Protein AF-A0A660VK11-F1 (afdb_monomer)

Structure (mmCIF, N/CA/C/O backbone):
data_AF-A0A660VK11-F1
#
_entry.id   AF-A0A660VK11-F1
#
loop_
_atom_site.group_PDB
_atom_site.id
_atom_site.type_symbol
_atom_site.label_atom_id
_atom_site.label_alt_id
_atom_site.label_comp_id
_atom_site.label_asym_id
_atom_site.label_entity_id
_atom_site.label_seq_id
_atom_site.pdbx_PDB_ins_code
_atom_site.Cartn_x
_atom_site.Cartn_y
_atom_site.Cartn_z
_atom_site.occupancy
_atom_site.B_iso_or_equiv
_atom_site.auth_seq_id
_atom_site.auth_comp_id
_atom_site.auth_asym_id
_atom_site.auth_atom_id
_atom_site.pdbx_PDB_model_num
ATOM 1 N N . MET A 1 1 ? 49.337 -2.833 -34.133 1.00 41.72 1 MET A N 1
ATOM 2 C CA . MET A 1 1 ? 47.908 -3.194 -33.975 1.00 41.72 1 MET A CA 1
ATOM 3 C C . MET A 1 1 ? 47.706 -4.136 -32.780 1.00 41.72 1 MET A C 1
ATOM 5 O O . MET A 1 1 ? 47.706 -5.333 -32.991 1.00 41.72 1 MET A O 1
ATOM 9 N N . ARG A 1 2 ? 47.568 -3.660 -31.530 1.00 41.12 2 ARG A N 1
ATOM 10 C CA . ARG A 1 2 ? 47.165 -4.507 -30.373 1.00 41.12 2 ARG A CA 1
ATOM 11 C C . ARG A 1 2 ? 46.654 -3.648 -29.203 1.00 41.12 2 ARG A C 1
ATOM 13 O O . ARG A 1 2 ? 47.417 -3.413 -28.279 1.00 41.12 2 ARG A O 1
ATOM 20 N N . LYS A 1 3 ? 45.409 -3.143 -29.237 1.00 40.56 3 LYS A N 1
ATOM 21 C CA . LYS A 1 3 ? 44.759 -2.523 -28.049 1.00 40.56 3 LYS A CA 1
ATOM 22 C C . LYS A 1 3 ? 43.229 -2.708 -27.931 1.00 40.56 3 LYS A C 1
ATOM 24 O O . LYS A 1 3 ? 42.655 -2.200 -26.980 1.00 40.56 3 LYS A O 1
ATOM 29 N N . PHE A 1 4 ? 42.563 -3.459 -28.818 1.00 38.84 4 PHE A N 1
ATOM 30 C CA . PHE A 1 4 ? 41.088 -3.589 -28.799 1.00 38.84 4 PHE A CA 1
ATOM 31 C C . PHE A 1 4 ? 40.534 -4.925 -28.262 1.00 38.84 4 PHE A C 1
ATOM 33 O O . PHE A 1 4 ? 39.329 -5.047 -28.079 1.00 38.84 4 PHE A O 1
ATOM 40 N N . VAL A 1 5 ? 41.378 -5.919 -27.959 1.00 42.56 5 VAL A N 1
ATOM 41 C CA . VAL A 1 5 ? 40.912 -7.282 -27.607 1.00 42.56 5 VAL A CA 1
ATOM 42 C C . VAL A 1 5 ? 40.599 -7.452 -26.109 1.00 42.56 5 VAL A C 1
ATOM 44 O O . VAL A 1 5 ? 39.769 -8.274 -25.738 1.00 42.56 5 VAL A O 1
ATOM 47 N N . THR A 1 6 ? 41.188 -6.644 -25.225 1.00 41.81 6 THR A N 1
ATOM 48 C CA . THR A 1 6 ? 41.049 -6.812 -23.765 1.00 41.81 6 THR A CA 1
ATOM 49 C C . THR A 1 6 ? 39.741 -6.268 -23.184 1.00 41.81 6 THR A C 1
ATOM 51 O O . THR A 1 6 ? 39.271 -6.787 -22.177 1.00 41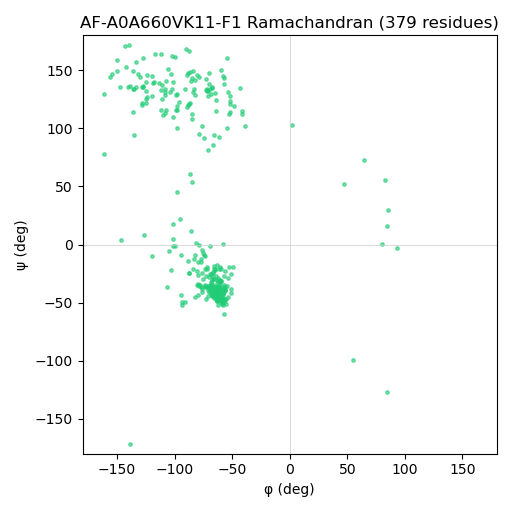.81 6 THR A O 1
ATOM 54 N N . VAL A 1 7 ? 39.107 -5.274 -23.815 1.00 41.56 7 VAL A N 1
ATOM 55 C CA . VAL A 1 7 ? 37.862 -4.667 -23.299 1.00 41.56 7 VAL A CA 1
ATOM 56 C C . VAL A 1 7 ? 36.643 -5.556 -23.570 1.00 41.56 7 VAL A C 1
ATOM 58 O O . VAL A 1 7 ? 35.778 -5.690 -22.710 1.00 41.56 7 VAL A O 1
ATOM 61 N N . VAL A 1 8 ? 36.597 -6.233 -24.721 1.00 45.84 8 VAL A N 1
ATOM 62 C CA . VAL A 1 8 ? 35.477 -7.121 -25.088 1.00 45.84 8 VAL A CA 1
ATOM 63 C C . VAL A 1 8 ? 35.443 -8.371 -24.200 1.00 45.84 8 VAL A C 1
ATOM 65 O O . VAL A 1 8 ? 34.376 -8.767 -23.736 1.00 45.84 8 VAL A O 1
ATOM 68 N N . ALA A 1 9 ? 36.608 -8.948 -23.886 1.00 40.75 9 ALA A N 1
ATOM 69 C CA . ALA A 1 9 ? 36.708 -10.111 -23.004 1.00 40.75 9 ALA A CA 1
ATOM 70 C C . ALA A 1 9 ? 36.285 -9.800 -21.555 1.00 40.75 9 ALA A C 1
ATOM 72 O O . ALA A 1 9 ? 35.633 -10.621 -20.914 1.00 40.75 9 ALA A O 1
ATOM 73 N N . PHE A 1 10 ? 36.602 -8.601 -21.049 1.00 42.56 10 PHE A N 1
ATOM 74 C CA . PHE A 1 10 ? 36.234 -8.192 -19.689 1.00 42.56 10 PHE A CA 1
ATOM 75 C C . PHE A 1 10 ? 34.723 -7.947 -19.542 1.00 42.56 10 PHE A C 1
ATOM 77 O O . PHE A 1 10 ? 34.134 -8.303 -18.524 1.00 42.56 10 PHE A O 1
ATOM 84 N N . VAL A 1 11 ? 34.079 -7.393 -20.576 1.00 41.12 11 VAL A N 1
ATOM 85 C CA . VAL A 1 11 ? 32.621 -7.183 -20.604 1.00 41.12 11 VAL A CA 1
ATOM 86 C C . VAL A 1 11 ? 31.868 -8.513 -20.727 1.00 41.12 11 VAL A C 1
ATOM 88 O O . VAL A 1 11 ? 30.886 -8.718 -20.017 1.00 41.12 11 VAL A O 1
ATOM 91 N N . ALA A 1 12 ? 32.350 -9.445 -21.557 1.00 42.69 12 ALA A N 1
ATOM 92 C CA . ALA A 1 12 ? 31.751 -10.775 -21.688 1.00 42.69 12 ALA A CA 1
ATOM 93 C C . ALA A 1 12 ? 31.839 -11.585 -20.380 1.00 42.69 12 ALA A C 1
ATOM 95 O O . ALA A 1 12 ? 30.835 -12.135 -19.932 1.00 42.69 12 ALA A O 1
ATOM 96 N N . ALA A 1 13 ? 33.003 -11.589 -19.719 1.00 42.50 13 ALA A N 1
ATOM 97 C CA . ALA A 1 13 ? 33.186 -12.269 -18.435 1.00 42.50 13 ALA A CA 1
ATOM 98 C C . ALA A 1 13 ? 32.298 -11.678 -17.321 1.00 42.50 13 ALA A C 1
ATOM 100 O O . ALA A 1 13 ? 31.753 -12.416 -16.497 1.00 42.50 13 ALA A O 1
ATOM 101 N N . ALA A 1 14 ? 32.110 -10.353 -17.315 1.00 39.47 14 ALA A N 1
ATOM 102 C CA . ALA A 1 14 ? 31.259 -9.669 -16.345 1.00 39.47 14 ALA A CA 1
ATOM 103 C C . ALA A 1 14 ? 29.768 -10.011 -16.513 1.00 39.47 14 ALA A C 1
ATOM 105 O O . ALA A 1 14 ? 29.095 -10.226 -15.504 1.00 39.47 14 ALA A O 1
ATOM 106 N N . LEU A 1 15 ? 29.261 -10.116 -17.751 1.00 52.62 15 LEU A N 1
ATOM 107 C CA . LEU A 1 15 ? 27.882 -10.561 -18.005 1.00 52.62 15 LEU A CA 1
ATOM 108 C C . LEU A 1 15 ? 27.670 -12.005 -17.532 1.00 52.62 15 LEU A C 1
ATOM 110 O O . LEU A 1 15 ? 26.760 -12.264 -16.750 1.00 52.62 15 LEU A O 1
ATOM 114 N N . THR A 1 16 ? 28.569 -12.926 -17.896 1.00 60.72 16 THR A N 1
ATOM 115 C CA . THR A 1 16 ? 28.453 -14.337 -17.484 1.00 60.72 16 THR A CA 1
ATOM 116 C C . THR A 1 16 ? 28.534 -14.522 -15.967 1.00 60.72 16 THR A C 1
ATOM 118 O O . THR A 1 16 ? 27.867 -15.386 -15.402 1.00 60.72 16 THR A O 1
ATOM 121 N N . ALA A 1 17 ? 29.317 -13.684 -15.278 1.00 60.19 17 ALA A N 1
ATOM 122 C CA . ALA A 1 17 ? 29.407 -13.704 -13.821 1.00 60.19 17 ALA A CA 1
ATOM 123 C C . ALA A 1 17 ? 28.128 -13.174 -13.152 1.00 60.19 17 ALA A C 1
ATOM 125 O O . ALA A 1 17 ? 27.733 -13.681 -12.100 1.00 60.19 17 ALA A O 1
ATOM 126 N N . GLN A 1 18 ? 27.473 -12.173 -13.752 1.00 64.62 18 GLN A N 1
ATOM 127 C CA . GLN A 1 18 ? 26.184 -11.668 -13.279 1.00 64.62 18 GLN A CA 1
ATOM 128 C C . GLN A 1 18 ? 25.077 -12.707 -13.452 1.00 64.62 18 GLN A C 1
ATOM 130 O O . GLN A 1 18 ? 24.307 -12.913 -12.516 1.00 64.62 18 GLN A O 1
ATOM 135 N N . ASP A 1 19 ? 25.028 -13.396 -14.588 1.00 67.06 19 ASP A N 1
ATOM 136 C CA . ASP A 1 19 ? 24.011 -14.418 -14.852 1.00 67.06 19 ASP A CA 1
ATOM 137 C C . ASP A 1 19 ? 24.167 -15.627 -13.916 1.00 67.06 19 ASP A C 1
ATOM 139 O O . ASP A 1 19 ? 23.195 -16.049 -13.290 1.00 67.06 19 ASP A O 1
ATOM 143 N N . LEU A 1 20 ? 25.402 -16.079 -13.665 1.00 73.75 20 LEU A N 1
ATOM 144 C CA . LEU A 1 20 ? 25.688 -17.118 -12.666 1.00 73.75 20 LEU A CA 1
ATOM 145 C C . LEU A 1 20 ? 25.296 -16.682 -11.239 1.00 73.75 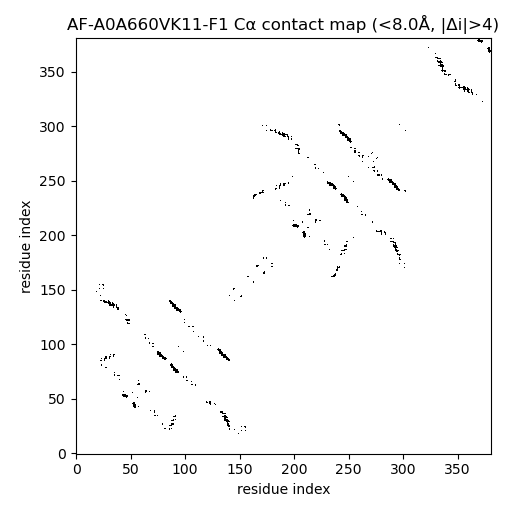20 LEU A C 1
ATOM 147 O O . LEU A 1 20 ? 24.843 -17.484 -10.418 1.00 73.75 20 LEU A O 1
ATOM 151 N N . ALA A 1 21 ? 25.480 -15.401 -10.905 1.00 75.88 21 ALA A N 1
ATOM 152 C CA . ALA A 1 21 ? 25.076 -14.862 -9.608 1.00 75.88 21 ALA A CA 1
ATOM 153 C C . ALA A 1 21 ? 23.545 -14.806 -9.460 1.00 75.88 21 ALA A C 1
ATOM 155 O O . ALA A 1 21 ? 23.022 -15.117 -8.385 1.00 75.88 21 ALA A O 1
ATOM 156 N N . LYS A 1 22 ? 22.824 -14.451 -10.532 1.00 77.44 22 LYS A N 1
ATOM 157 C CA . LYS A 1 22 ? 21.354 -14.476 -10.590 1.00 77.44 22 LYS A CA 1
ATOM 158 C C . LYS A 1 22 ? 20.816 -15.896 -10.442 1.00 77.44 22 LYS A C 1
ATOM 160 O O . LYS A 1 22 ? 19.899 -16.122 -9.653 1.00 77.44 22 LYS A O 1
ATOM 165 N N . GLU A 1 23 ? 21.424 -16.849 -11.138 1.00 80.88 23 GLU A N 1
ATOM 166 C CA . GLU A 1 23 ? 21.068 -18.264 -11.083 1.00 80.88 23 GLU A CA 1
ATOM 167 C C . GLU A 1 23 ? 21.201 -18.821 -9.658 1.00 80.88 23 GLU A C 1
ATOM 169 O O . GLU A 1 23 ? 20.238 -19.338 -9.090 1.00 80.88 23 GLU A O 1
ATOM 174 N N . LYS A 1 24 ? 22.352 -18.602 -9.009 1.00 83.88 24 LYS A N 1
ATOM 175 C CA . LYS A 1 24 ? 22.567 -19.006 -7.608 1.00 83.88 24 LYS A CA 1
ATOM 176 C C . LYS A 1 24 ? 21.524 -18.411 -6.664 1.00 83.88 24 LYS A C 1
ATOM 178 O O . LYS A 1 24 ? 21.047 -19.081 -5.749 1.00 83.88 24 LYS A O 1
ATOM 183 N N . LEU A 1 25 ? 21.142 -17.157 -6.887 1.00 84.31 25 LEU A N 1
ATOM 184 C CA . LEU A 1 25 ? 20.139 -16.475 -6.078 1.00 84.31 25 LEU A CA 1
ATOM 185 C C . LEU A 1 25 ? 18.748 -17.110 -6.255 1.00 84.31 25 LEU A C 1
ATOM 187 O O . LEU A 1 25 ? 18.054 -17.353 -5.264 1.00 84.31 25 LEU A O 1
ATOM 191 N N . LEU A 1 26 ? 18.349 -17.423 -7.489 1.00 85.38 26 LEU A N 1
ATOM 192 C CA . LEU A 1 26 ? 17.089 -18.114 -7.777 1.00 85.38 26 LEU A CA 1
ATOM 193 C C . LEU A 1 26 ? 17.067 -19.535 -7.195 1.00 85.38 26 LEU A C 1
ATOM 195 O O . LEU A 1 26 ? 16.082 -19.904 -6.553 1.00 85.38 26 LEU A O 1
ATOM 199 N N . ALA A 1 27 ? 18.161 -20.291 -7.333 1.00 86.38 27 ALA A N 1
ATOM 200 C CA . ALA A 1 27 ? 18.294 -21.632 -6.763 1.00 86.38 27 ALA A CA 1
ATOM 201 C C . ALA A 1 27 ? 18.157 -21.606 -5.235 1.00 86.38 27 ALA A C 1
ATOM 203 O O . ALA A 1 27 ? 17.393 -22.382 -4.659 1.00 86.38 27 ALA A O 1
ATOM 204 N N . ARG A 1 28 ? 18.818 -20.646 -4.573 1.00 88.50 28 ARG A N 1
ATOM 205 C CA . ARG A 1 28 ? 18.682 -20.426 -3.127 1.00 88.50 28 ARG A CA 1
ATOM 206 C C . ARG A 1 28 ? 17.238 -20.145 -2.722 1.00 88.50 28 ARG A C 1
ATOM 208 O O . ARG A 1 28 ? 16.775 -20.676 -1.721 1.00 88.50 28 ARG A O 1
ATOM 215 N N . ARG A 1 29 ? 16.506 -19.330 -3.481 1.00 86.00 29 ARG A N 1
ATOM 216 C CA . ARG A 1 29 ? 15.100 -19.021 -3.165 1.00 86.00 29 ARG A CA 1
ATOM 217 C C . ARG A 1 29 ? 14.181 -20.211 -3.335 1.00 86.00 29 ARG A C 1
ATOM 219 O O . ARG A 1 29 ? 13.280 -20.393 -2.521 1.00 86.00 29 ARG A O 1
ATOM 226 N N . ALA A 1 30 ? 14.401 -21.008 -4.375 1.00 86.62 30 ALA A N 1
ATOM 227 C CA . ALA A 1 30 ? 13.686 -22.262 -4.546 1.00 86.62 30 ALA A CA 1
ATOM 228 C C . ALA A 1 30 ? 13.945 -23.194 -3.349 1.00 86.62 30 ALA A C 1
ATOM 230 O O . ALA A 1 30 ? 12.993 -23.725 -2.780 1.00 86.62 30 ALA A O 1
ATOM 231 N N . ALA A 1 31 ? 15.202 -23.296 -2.904 1.00 89.81 31 ALA A N 1
ATOM 232 C CA . ALA A 1 31 ? 15.588 -24.095 -1.744 1.00 89.81 31 ALA A CA 1
ATOM 233 C C . ALA A 1 31 ? 14.989 -23.566 -0.428 1.00 89.81 31 ALA A C 1
ATOM 235 O O . ALA A 1 31 ? 14.491 -24.349 0.376 1.00 89.81 31 ALA A O 1
ATOM 236 N N . GLU A 1 32 ? 14.950 -22.244 -0.226 1.00 89.50 32 GLU A N 1
ATOM 237 C CA . GLU A 1 32 ? 14.276 -21.611 0.918 1.00 89.50 32 GLU A CA 1
ATOM 238 C C . GLU A 1 32 ? 12.767 -21.913 0.925 1.00 89.50 32 GLU A C 1
ATOM 240 O O . GLU A 1 32 ? 12.211 -22.263 1.965 1.00 89.50 32 GLU A O 1
ATOM 245 N N . LEU A 1 33 ? 12.090 -21.827 -0.227 1.00 89.94 33 LEU A N 1
ATOM 246 C CA . LEU A 1 33 ? 10.664 -22.158 -0.338 1.00 89.94 33 LEU A CA 1
ATOM 247 C C . LEU A 1 33 ? 10.388 -23.636 -0.047 1.00 89.94 33 LEU A C 1
ATOM 249 O O . LEU A 1 33 ? 9.407 -23.948 0.633 1.00 89.94 33 LEU A O 1
ATOM 253 N N . ASP A 1 34 ? 11.248 -24.536 -0.524 1.00 90.62 34 ASP A N 1
ATOM 254 C CA . ASP A 1 34 ? 11.150 -25.960 -0.216 1.00 90.62 34 ASP A CA 1
ATOM 255 C C . ASP A 1 34 ? 11.400 -26.236 1.276 1.00 90.62 34 ASP A C 1
ATOM 257 O O . ASP A 1 34 ? 10.642 -26.981 1.903 1.00 90.62 34 ASP A O 1
ATOM 261 N N . ALA A 1 35 ? 12.379 -25.561 1.889 1.00 90.06 35 ALA A N 1
ATOM 262 C CA . ALA A 1 35 ? 12.624 -25.634 3.329 1.00 90.06 35 ALA A CA 1
ATOM 263 C C . ALA A 1 35 ? 11.397 -25.163 4.127 1.00 90.06 35 ALA A C 1
ATOM 265 O O . ALA A 1 35 ? 10.945 -25.853 5.042 1.00 90.06 35 ALA A O 1
ATOM 266 N N . TYR A 1 36 ? 10.793 -24.030 3.752 1.00 91.38 36 TYR A N 1
ATOM 267 C CA . TYR A 1 36 ? 9.566 -23.535 4.382 1.00 91.38 36 TYR A CA 1
ATOM 268 C C . TYR A 1 36 ? 8.398 -24.510 4.227 1.00 91.38 36 TYR A C 1
ATOM 270 O O . TYR A 1 36 ? 7.634 -24.696 5.174 1.00 91.38 36 TYR A O 1
ATOM 278 N N . ARG A 1 37 ? 8.259 -25.166 3.071 1.00 91.38 37 ARG A N 1
ATOM 279 C CA . ARG A 1 37 ? 7.236 -26.196 2.851 1.00 91.38 37 ARG A CA 1
ATOM 280 C C . ARG A 1 37 ? 7.441 -27.394 3.778 1.00 91.38 37 ARG A C 1
ATOM 282 O O . ARG A 1 37 ? 6.499 -27.778 4.467 1.00 91.38 37 ARG A O 1
ATOM 289 N N . LYS A 1 38 ? 8.666 -27.920 3.865 1.00 92.75 38 LYS A N 1
ATOM 290 C CA . LYS A 1 38 ? 9.021 -29.032 4.764 1.00 92.75 38 LYS A CA 1
ATOM 291 C C . LYS A 1 38 ? 8.813 -28.669 6.239 1.00 92.75 38 LYS A C 1
ATOM 293 O O . LYS A 1 38 ? 8.247 -29.463 6.987 1.00 92.75 38 LYS A O 1
ATOM 298 N N . LEU A 1 39 ? 9.188 -27.453 6.655 1.00 90.50 39 LEU A N 1
ATOM 299 C CA . LEU A 1 39 ? 8.880 -26.940 7.999 1.00 90.50 39 LEU A CA 1
ATOM 300 C C . LEU A 1 39 ? 7.371 -26.894 8.245 1.00 90.50 39 LEU A C 1
ATOM 302 O O . LEU A 1 39 ? 6.905 -27.310 9.303 1.00 90.50 39 LEU A O 1
ATOM 306 N N . ALA A 1 40 ? 6.602 -26.392 7.279 1.00 90.44 40 ALA A N 1
ATOM 307 C CA . ALA A 1 40 ? 5.155 -26.289 7.400 1.00 90.44 40 ALA A CA 1
ATOM 308 C C . ALA A 1 40 ? 4.491 -27.661 7.543 1.00 90.44 40 ALA A C 1
ATOM 310 O O . ALA A 1 40 ? 3.604 -27.815 8.377 1.00 90.44 40 ALA A O 1
ATOM 311 N N . GLU A 1 41 ? 4.911 -28.643 6.745 1.00 91.44 41 GLU A N 1
ATOM 312 C CA . GLU A 1 41 ? 4.427 -30.024 6.811 1.00 91.44 41 GLU A CA 1
ATOM 313 C C . GLU A 1 41 ? 4.745 -30.656 8.168 1.00 91.44 41 GLU A C 1
ATOM 315 O O . GLU A 1 41 ? 3.849 -31.210 8.807 1.00 91.44 41 GLU A O 1
ATOM 320 N N . TYR A 1 42 ? 5.976 -30.480 8.660 1.00 90.00 42 TYR A N 1
ATOM 321 C CA . TYR A 1 42 ? 6.370 -30.970 9.978 1.00 90.00 42 TYR A CA 1
ATOM 322 C C . TYR A 1 42 ? 5.515 -30.351 11.091 1.00 90.00 42 TYR A C 1
ATOM 324 O O . TYR A 1 42 ? 4.965 -31.069 11.923 1.00 90.00 42 TYR A O 1
ATOM 332 N N . ILE A 1 43 ? 5.364 -29.020 11.100 1.00 88.69 43 ILE A N 1
ATOM 333 C CA . ILE A 1 43 ? 4.602 -28.327 12.147 1.00 88.69 43 ILE A CA 1
ATOM 334 C C . ILE A 1 43 ? 3.117 -28.701 12.079 1.00 88.69 43 ILE A C 1
ATOM 336 O O . ILE A 1 43 ? 2.506 -28.923 13.118 1.00 88.69 43 ILE A O 1
ATOM 340 N N . LYS A 1 44 ? 2.537 -28.824 10.879 1.00 89.31 44 LYS A N 1
ATOM 341 C CA . LYS A 1 44 ? 1.148 -29.278 10.696 1.00 89.31 44 LYS A CA 1
ATOM 342 C C . LYS A 1 44 ? 0.913 -30.690 11.235 1.00 89.31 44 LYS A C 1
ATOM 344 O O . LYS A 1 44 ? -0.189 -30.975 11.692 1.00 89.31 44 LYS A O 1
ATOM 349 N N . GLY A 1 45 ? 1.930 -31.551 11.198 1.00 87.44 45 GLY A N 1
ATOM 350 C CA . GLY A 1 45 ? 1.881 -32.902 11.757 1.00 87.44 45 GLY A CA 1
ATOM 351 C C . GLY A 1 45 ? 1.951 -32.966 13.287 1.00 87.44 45 GLY A C 1
ATOM 352 O O . GLY A 1 45 ? 1.734 -34.039 13.850 1.00 87.44 45 GLY A O 1
ATOM 353 N N . LEU A 1 46 ? 2.237 -31.855 13.977 1.00 86.25 46 LEU A N 1
ATOM 354 C CA . LEU A 1 46 ? 2.272 -31.837 15.438 1.00 86.25 46 LEU A CA 1
ATOM 355 C C . LEU A 1 46 ? 0.867 -32.049 16.011 1.00 86.25 46 LEU A C 1
ATOM 357 O O . LEU A 1 46 ? -0.110 -31.437 15.572 1.00 86.25 46 LEU A O 1
ATOM 361 N N . ARG A 1 47 ? 0.774 -32.922 17.016 1.00 81.75 47 ARG A N 1
ATOM 362 C CA . ARG A 1 47 ? -0.474 -33.194 17.732 1.00 81.75 47 ARG A CA 1
ATOM 363 C C . ARG A 1 47 ? -0.697 -32.155 18.825 1.00 81.75 47 ARG A C 1
ATOM 365 O O . ARG A 1 47 ? 0.219 -31.848 19.585 1.00 81.75 47 ARG A O 1
ATOM 372 N N . ILE A 1 48 ? -1.921 -31.638 18.880 1.00 76.44 48 ILE A N 1
ATOM 373 C CA . ILE A 1 48 ? -2.397 -30.712 19.912 1.00 76.44 48 ILE A CA 1
ATOM 374 C C . ILE A 1 48 ? -3.108 -31.493 21.025 1.00 76.44 48 ILE A C 1
ATOM 376 O O . ILE A 1 48 ? -2.883 -31.235 22.203 1.00 76.44 48 ILE A O 1
ATOM 380 N N . SER A 1 49 ? -3.940 -32.466 20.653 1.00 74.44 49 SER A N 1
ATOM 381 C CA . SER A 1 49 ? -4.627 -33.379 21.572 1.00 74.44 49 SER A CA 1
ATOM 382 C C . SER A 1 49 ? -4.627 -34.810 21.015 1.00 74.44 49 SER A C 1
ATOM 384 O O . SER A 1 49 ? -3.968 -35.096 20.011 1.00 74.44 49 SER A O 1
ATOM 386 N N . SER A 1 50 ? -5.362 -35.724 21.655 1.00 74.44 50 SER A N 1
ATOM 387 C CA . SER A 1 50 ? -5.556 -37.096 21.171 1.00 74.44 50 SER A CA 1
ATOM 388 C C . SER A 1 50 ? -6.263 -37.164 19.811 1.00 74.44 50 SER A C 1
ATOM 390 O O . SER A 1 50 ? -6.003 -38.097 19.052 1.00 74.44 50 SER A O 1
ATOM 392 N N . SER A 1 51 ? -7.109 -36.182 19.485 1.00 79.12 51 SER A N 1
ATOM 393 C CA . SER A 1 51 ? -7.910 -36.149 18.254 1.00 79.12 51 SER A CA 1
ATOM 394 C C . SER A 1 51 ? -7.636 -34.948 17.343 1.00 79.12 51 SER A C 1
ATOM 396 O O . SER A 1 51 ? -8.104 -34.955 16.208 1.00 79.12 51 SER A O 1
ATOM 398 N N . THR A 1 52 ? -6.876 -33.940 17.790 1.00 81.38 52 THR A N 1
ATOM 399 C CA . THR A 1 52 ? -6.613 -32.715 17.009 1.00 81.38 52 THR A CA 1
ATOM 400 C C . THR A 1 52 ? -5.132 -32.512 16.701 1.00 81.38 52 THR A C 1
ATOM 402 O O . THR A 1 52 ? -4.252 -32.696 17.552 1.00 81.38 52 THR A O 1
ATOM 405 N N . THR A 1 53 ? -4.846 -32.082 15.473 1.00 86.31 53 THR A N 1
ATOM 406 C CA . THR A 1 53 ? -3.505 -31.701 15.010 1.00 86.31 53 THR A CA 1
ATOM 407 C C . THR A 1 53 ? -3.406 -30.204 14.730 1.00 86.31 53 THR A C 1
ATOM 409 O O . THR A 1 53 ? -4.408 -29.507 14.570 1.00 86.31 53 THR A O 1
ATOM 412 N N . VAL A 1 54 ? -2.178 -29.689 14.627 1.00 86.19 54 VAL A N 1
ATOM 413 C CA . VAL A 1 54 ? -1.942 -28.301 14.200 1.00 86.19 54 VAL A CA 1
ATOM 414 C C . VAL A 1 54 ? -2.505 -28.055 12.802 1.00 86.19 54 VAL A C 1
ATOM 416 O O . VAL A 1 54 ? -2.963 -26.950 12.522 1.00 86.19 54 VAL A O 1
ATOM 419 N N . LYS A 1 55 ? -2.518 -29.067 11.924 1.00 89.56 55 LYS A N 1
ATOM 420 C CA . LYS A 1 55 ? -3.173 -28.973 10.617 1.00 89.56 55 LYS A CA 1
ATOM 421 C C . LYS A 1 55 ? -4.642 -28.582 10.758 1.00 89.56 55 LYS A C 1
ATOM 423 O O . LYS A 1 55 ? -5.036 -27.616 10.115 1.00 89.56 55 LYS A O 1
ATOM 428 N N . ASP A 1 56 ? -5.388 -29.295 11.599 1.00 87.00 56 ASP A N 1
ATOM 429 C CA . ASP A 1 56 ? -6.831 -29.092 11.779 1.00 87.00 56 ASP A CA 1
ATOM 430 C C . ASP A 1 56 ? -7.115 -27.686 12.321 1.00 87.00 56 ASP A C 1
ATOM 432 O O . ASP A 1 56 ? -7.946 -26.959 11.779 1.00 87.00 56 ASP A O 1
ATOM 436 N N . PHE A 1 57 ? -6.317 -27.256 13.302 1.00 83.56 57 PHE A N 1
ATOM 437 C CA . PHE A 1 57 ? -6.389 -25.914 13.878 1.00 83.56 57 PHE A CA 1
ATOM 438 C C . PHE A 1 57 ? -6.098 -24.804 12.853 1.00 83.56 57 PHE A C 1
ATOM 440 O O . PHE A 1 57 ? -6.793 -23.795 12.782 1.00 83.56 57 PHE A O 1
ATOM 447 N N . VAL A 1 58 ? -5.070 -24.978 12.017 1.00 86.06 58 VAL A N 1
ATOM 448 C CA . VAL A 1 58 ? -4.703 -23.984 10.996 1.00 86.06 58 VAL A CA 1
ATOM 449 C C . VAL A 1 58 ? -5.733 -23.919 9.864 1.00 86.06 58 VAL A C 1
ATOM 451 O O . VAL A 1 58 ? -5.870 -22.873 9.232 1.00 86.06 58 VAL A O 1
ATOM 454 N N . THR A 1 59 ? -6.444 -25.013 9.582 1.00 87.19 59 THR A N 1
ATOM 455 C CA . THR A 1 59 ? -7.508 -25.046 8.565 1.00 87.19 59 THR A CA 1
ATOM 456 C C . THR A 1 59 ? -8.834 -24.462 9.032 1.00 87.19 59 THR A C 1
ATOM 458 O O . THR A 1 59 ? -9.675 -24.172 8.189 1.00 87.19 59 THR A O 1
ATOM 461 N N . GLU A 1 60 ? -9.022 -24.273 10.336 1.00 84.62 60 GLU A N 1
ATOM 462 C CA . GLU A 1 60 ? -10.271 -23.758 10.900 1.00 84.62 60 GLU A CA 1
ATOM 463 C C . GLU A 1 60 ? -10.535 -22.293 10.513 1.00 84.62 60 GLU A C 1
ATOM 465 O O . GLU A 1 60 ? -11.683 -21.888 10.356 1.00 84.62 60 GLU A O 1
ATOM 470 N N . SER A 1 61 ? -9.477 -21.498 10.316 1.00 82.38 61 SER A N 1
ATOM 471 C CA . SER A 1 61 ? -9.598 -20.074 9.997 1.00 82.38 61 SER A CA 1
ATOM 472 C C . SER A 1 61 ? -8.484 -19.572 9.081 1.00 82.38 61 SER A C 1
ATOM 474 O O . SER A 1 61 ? -7.292 -19.824 9.290 1.00 82.38 61 SER A O 1
ATOM 476 N N . ASP A 1 62 ? -8.874 -18.783 8.078 1.00 83.62 62 ASP A N 1
ATOM 477 C CA . ASP A 1 62 ? -7.951 -18.152 7.132 1.00 83.62 62 ASP A CA 1
ATOM 478 C C . ASP A 1 62 ? -6.988 -17.173 7.815 1.00 83.62 62 ASP A C 1
ATOM 480 O O . ASP A 1 62 ? -5.829 -17.052 7.404 1.00 83.62 62 ASP A O 1
ATOM 484 N N . GLU A 1 63 ? -7.421 -16.516 8.895 1.00 82.69 63 GLU A N 1
ATOM 485 C CA . GLU A 1 63 ? -6.563 -15.633 9.690 1.00 82.69 63 GLU A CA 1
ATOM 486 C C . GLU A 1 63 ? -5.438 -16.422 10.372 1.00 82.69 63 GLU A C 1
ATOM 488 O O . GLU A 1 63 ? -4.278 -15.991 10.380 1.00 82.69 63 GLU A O 1
ATOM 493 N N . ILE A 1 64 ? -5.764 -17.614 10.883 1.00 83.44 64 ILE A N 1
ATOM 494 C CA . ILE A 1 64 ? -4.806 -18.522 11.520 1.00 83.44 64 ILE A CA 1
ATOM 495 C C . ILE A 1 64 ? -3.823 -19.053 10.476 1.00 83.44 64 ILE A C 1
ATOM 497 O O . ILE A 1 64 ? -2.610 -19.028 10.694 1.00 83.44 64 ILE A O 1
ATOM 501 N N . ASN A 1 65 ? -4.315 -19.452 9.304 1.00 86.81 65 ASN A N 1
ATOM 502 C CA . ASN A 1 65 ? -3.489 -19.884 8.177 1.00 86.81 65 ASN A CA 1
ATOM 503 C C . ASN A 1 65 ? -2.539 -18.782 7.688 1.00 86.81 65 ASN A C 1
ATOM 505 O O . ASN A 1 65 ? -1.359 -19.040 7.430 1.00 86.81 65 ASN A O 1
ATOM 509 N N . ALA A 1 66 ? -3.009 -17.537 7.611 1.00 86.31 66 ALA A N 1
ATOM 510 C CA . ALA A 1 66 ? -2.177 -16.398 7.243 1.00 86.31 66 ALA A CA 1
ATOM 511 C C . ALA A 1 66 ? -1.071 -16.132 8.281 1.00 86.31 66 ALA A C 1
ATOM 513 O O . ALA A 1 66 ? 0.098 -15.954 7.912 1.00 86.31 66 ALA A O 1
ATOM 514 N N . ALA A 1 67 ? -1.405 -16.158 9.575 1.00 84.75 67 ALA A N 1
ATOM 515 C CA . ALA A 1 67 ? -0.436 -16.001 10.659 1.00 84.75 67 ALA A CA 1
ATOM 516 C C . ALA A 1 67 ? 0.594 -17.144 10.674 1.00 84.75 67 ALA A C 1
ATOM 518 O O . ALA A 1 67 ? 1.799 -16.894 10.737 1.00 84.75 67 ALA A O 1
ATOM 519 N N . PHE A 1 68 ? 0.137 -18.386 10.506 1.00 88.75 68 PHE A N 1
ATOM 520 C CA . PHE A 1 68 ? 0.973 -19.581 10.418 1.00 88.75 68 PHE A CA 1
ATOM 521 C C . PHE A 1 68 ? 1.980 -19.504 9.261 1.00 88.75 68 PHE A C 1
ATOM 523 O O . PHE A 1 68 ? 3.182 -19.700 9.454 1.00 88.75 68 PHE A O 1
ATOM 530 N N . ARG A 1 69 ? 1.521 -19.136 8.057 1.00 87.62 69 ARG A N 1
ATOM 531 C CA . ARG A 1 69 ? 2.397 -18.923 6.891 1.00 87.62 69 ARG A CA 1
ATOM 532 C C . ARG A 1 69 ? 3.432 -17.830 7.148 1.00 87.62 69 ARG A C 1
ATOM 534 O O . ARG A 1 69 ? 4.575 -17.956 6.714 1.00 87.62 69 ARG A O 1
ATOM 541 N N . THR A 1 70 ? 3.042 -16.764 7.843 1.00 86.81 70 THR A N 1
ATOM 542 C CA . THR A 1 70 ? 3.940 -15.652 8.187 1.00 86.81 70 THR A CA 1
ATOM 543 C C . THR A 1 70 ? 5.022 -16.101 9.166 1.00 86.81 70 THR A C 1
ATOM 545 O O . THR A 1 70 ? 6.196 -15.815 8.949 1.00 86.81 70 THR A O 1
ATOM 548 N N . MET A 1 71 ? 4.659 -16.876 10.190 1.00 87.19 71 MET A N 1
ATOM 549 C CA . MET A 1 71 ? 5.608 -17.458 11.141 1.00 87.19 71 MET A CA 1
ATOM 550 C C . MET A 1 71 ? 6.675 -18.307 10.434 1.00 87.19 71 MET A C 1
ATOM 552 O O . MET A 1 71 ? 7.864 -18.121 10.691 1.00 87.19 71 MET A O 1
ATOM 556 N N . ILE A 1 72 ? 6.268 -19.202 9.526 1.00 88.81 72 ILE A N 1
ATOM 557 C CA . ILE A 1 72 ? 7.194 -20.097 8.808 1.00 88.81 72 ILE A CA 1
ATOM 558 C C . ILE A 1 72 ? 8.172 -19.311 7.933 1.00 88.81 72 ILE A C 1
ATOM 560 O O . ILE A 1 72 ? 9.360 -19.619 7.924 1.00 88.81 72 ILE A O 1
ATOM 564 N N . LYS A 1 73 ? 7.703 -18.261 7.245 1.00 82.88 73 LYS A N 1
ATOM 565 C CA . LYS A 1 73 ? 8.559 -17.388 6.419 1.00 82.88 73 LYS A CA 1
ATOM 566 C C . LYS A 1 73 ? 9.654 -16.676 7.214 1.00 82.88 73 LYS A C 1
ATOM 568 O O . LYS A 1 73 ? 10.616 -16.201 6.624 1.00 82.88 73 LYS A O 1
ATOM 573 N N . HIS A 1 74 ? 9.506 -16.573 8.532 1.00 80.50 74 HIS A N 1
ATOM 574 C CA . HIS A 1 74 ? 10.500 -15.984 9.423 1.00 80.50 74 HIS A CA 1
ATOM 575 C C . HIS A 1 74 ? 11.330 -17.038 10.176 1.00 80.50 74 HIS A C 1
ATOM 577 O O . HIS A 1 74 ? 11.945 -16.703 11.199 1.00 80.50 74 HIS A O 1
ATOM 583 N N . ALA A 1 75 ? 11.342 -18.298 9.721 1.00 84.38 75 ALA A N 1
ATOM 584 C CA . ALA A 1 75 ? 12.267 -19.318 10.214 1.00 84.38 75 ALA A CA 1
ATOM 585 C C . ALA A 1 75 ? 13.726 -18.890 9.979 1.00 84.38 75 ALA A C 1
ATOM 587 O O . ALA A 1 75 ? 14.020 -18.112 9.070 1.00 84.38 75 ALA A O 1
ATOM 588 N N . ARG A 1 76 ? 14.641 -19.341 10.842 1.00 86.00 76 ARG A N 1
ATOM 589 C CA . ARG A 1 76 ? 16.054 -18.969 10.723 1.00 86.00 76 ARG A CA 1
ATOM 590 C C . ARG A 1 76 ? 16.711 -19.871 9.688 1.00 86.00 76 ARG A C 1
ATOM 592 O O . ARG A 1 76 ? 16.588 -21.086 9.779 1.00 86.00 76 ARG A O 1
ATOM 599 N N . VAL A 1 77 ? 17.400 -19.271 8.725 1.00 87.44 77 VAL A N 1
ATOM 600 C CA . VAL A 1 77 ? 18.270 -19.994 7.793 1.00 87.44 77 VAL A CA 1
ATOM 601 C C . VAL A 1 77 ? 19.645 -20.112 8.441 1.00 87.44 77 VAL A C 1
ATOM 603 O O . VAL A 1 77 ? 20.227 -19.092 8.811 1.00 87.44 77 VAL A O 1
ATOM 606 N N . THR A 1 78 ? 20.126 -21.339 8.618 1.00 87.69 78 THR A N 1
ATOM 607 C CA . THR A 1 78 ? 21.386 -21.640 9.308 1.00 87.69 78 THR A CA 1
ATOM 608 C C . THR A 1 78 ? 22.545 -21.741 8.326 1.00 87.69 78 THR A C 1
ATOM 610 O O . THR A 1 78 ? 23.570 -21.102 8.545 1.00 87.69 78 THR A O 1
ATOM 613 N N . ASP A 1 79 ? 22.380 -22.514 7.251 1.00 87.06 79 ASP A N 1
ATOM 614 C CA . ASP A 1 79 ? 23.441 -22.779 6.275 1.00 87.06 79 ASP A CA 1
ATOM 615 C C . ASP A 1 79 ? 22.893 -22.837 4.842 1.00 87.06 79 ASP A C 1
ATOM 617 O O . ASP A 1 79 ? 21.718 -23.150 4.624 1.00 87.06 79 ASP A O 1
ATOM 621 N N . VAL A 1 80 ? 23.748 -22.505 3.870 1.00 89.12 80 VAL A N 1
ATOM 622 C CA . VAL A 1 80 ? 23.431 -22.517 2.436 1.00 89.12 80 VAL A CA 1
ATOM 623 C C . VAL A 1 80 ? 24.584 -23.158 1.667 1.00 89.12 80 VAL A C 1
ATOM 625 O O . VAL A 1 80 ? 25.673 -22.589 1.579 1.00 89.12 80 VAL A O 1
ATOM 628 N N . ARG A 1 81 ? 24.326 -24.314 1.053 1.00 89.31 81 ARG A N 1
ATOM 629 C CA . ARG A 1 81 ? 25.304 -25.069 0.261 1.00 89.31 81 ARG A CA 1
ATOM 630 C C . ARG A 1 81 ? 24.962 -24.981 -1.222 1.00 89.31 81 ARG A C 1
ATOM 632 O O . ARG A 1 81 ? 23.838 -25.266 -1.621 1.00 89.31 81 ARG A O 1
ATOM 639 N N . TYR A 1 82 ? 25.944 -24.612 -2.041 1.00 86.88 82 TYR A N 1
ATOM 640 C CA . TYR A 1 82 ? 25.815 -24.587 -3.500 1.00 86.88 82 TYR A CA 1
ATOM 641 C C . TYR A 1 82 ? 26.636 -25.713 -4.115 1.00 86.88 82 TYR A C 1
ATOM 643 O O . TYR A 1 82 ? 27.823 -25.848 -3.810 1.00 86.88 82 TYR A O 1
ATOM 651 N N . PHE A 1 83 ? 26.028 -26.470 -5.021 1.00 86.25 83 PHE A N 1
ATOM 652 C CA . PHE A 1 83 ? 26.707 -27.526 -5.762 1.00 86.25 83 PHE A CA 1
ATOM 653 C C . PHE A 1 83 ? 27.106 -27.049 -7.159 1.00 86.25 83 PHE A C 1
ATOM 655 O O . PHE A 1 83 ? 26.598 -26.050 -7.673 1.00 86.25 83 PHE A O 1
ATOM 662 N N . LYS A 1 84 ? 28.051 -27.766 -7.777 1.00 77.62 84 LYS A N 1
ATOM 663 C CA . LYS A 1 84 ? 28.522 -27.469 -9.141 1.00 77.62 84 LYS A CA 1
ATOM 664 C C . LYS A 1 84 ? 27.435 -27.690 -10.197 1.00 77.62 84 LYS A C 1
ATOM 666 O O . LYS A 1 84 ? 27.503 -27.072 -11.251 1.00 77.62 84 LYS A O 1
ATOM 671 N N . ASP A 1 85 ? 26.422 -28.483 -9.863 1.00 76.31 85 ASP A N 1
ATOM 672 C CA . ASP A 1 85 ? 25.329 -28.878 -10.754 1.00 76.31 85 ASP A CA 1
ATOM 673 C C . ASP A 1 85 ? 24.177 -27.849 -10.782 1.00 76.31 85 ASP A C 1
ATOM 675 O O . ASP A 1 85 ? 23.085 -28.148 -11.252 1.00 76.31 85 ASP A O 1
ATOM 679 N N . GLY A 1 86 ? 24.379 -26.645 -10.225 1.00 75.12 86 GLY A N 1
ATOM 680 C CA . GLY A 1 86 ? 23.369 -25.573 -10.189 1.00 75.12 86 GLY A CA 1
ATOM 681 C C . GLY A 1 86 ? 22.307 -25.724 -9.090 1.00 75.12 86 GLY A C 1
ATOM 682 O O . GLY A 1 86 ? 21.430 -24.870 -8.938 1.00 75.12 86 GLY A O 1
ATOM 683 N N . THR A 1 87 ? 22.388 -26.781 -8.277 1.00 84.88 87 THR A N 1
ATOM 684 C CA . THR A 1 87 ? 21.494 -27.009 -7.137 1.00 84.88 87 THR A CA 1
ATOM 685 C C . THR A 1 87 ? 21.966 -26.269 -5.886 1.00 84.88 87 THR A C 1
ATOM 687 O O . THR A 1 87 ? 23.158 -26.029 -5.662 1.00 84.88 87 THR A O 1
ATOM 690 N N . CYS A 1 88 ? 21.002 -25.886 -5.054 1.00 89.81 88 CYS A N 1
ATOM 691 C CA . CYS A 1 88 ? 21.223 -25.238 -3.772 1.00 89.81 88 CYS A CA 1
ATOM 692 C C . CYS A 1 88 ? 20.478 -25.998 -2.673 1.00 89.81 88 CYS A C 1
ATOM 694 O O . CYS A 1 88 ? 19.316 -26.373 -2.844 1.00 89.81 88 CYS A O 1
ATOM 696 N N . GLU A 1 89 ? 21.146 -26.202 -1.545 1.00 91.62 89 GLU A N 1
ATOM 697 C CA . GLU A 1 89 ? 20.555 -26.692 -0.307 1.00 91.62 89 GLU A CA 1
ATOM 698 C C . GLU A 1 89 ? 20.545 -25.587 0.739 1.00 91.62 89 GLU A C 1
ATOM 700 O O . GLU A 1 89 ? 21.527 -24.862 0.913 1.00 91.62 89 GLU A O 1
ATOM 705 N N . VAL A 1 90 ? 19.434 -25.478 1.459 1.00 92.00 90 VAL A N 1
ATOM 706 C CA . VAL A 1 90 ? 19.256 -24.506 2.533 1.00 92.00 90 VAL A CA 1
ATOM 707 C C . VAL A 1 90 ? 18.785 -25.232 3.780 1.00 92.00 90 VAL A C 1
ATOM 709 O O . VAL A 1 90 ? 17.714 -25.841 3.789 1.00 92.00 90 VAL A O 1
ATOM 712 N N . ASP A 1 91 ? 19.569 -25.124 4.847 1.00 90.31 91 ASP A N 1
ATOM 713 C CA . ASP A 1 91 ? 19.199 -25.635 6.160 1.00 90.31 91 ASP A CA 1
ATOM 714 C C . ASP A 1 91 ? 18.432 -24.549 6.921 1.00 90.31 91 ASP A C 1
ATOM 716 O O . ASP A 1 91 ? 18.941 -23.451 7.163 1.00 90.31 91 ASP A O 1
ATOM 720 N N . ALA A 1 92 ? 17.191 -24.852 7.298 1.00 90.12 92 ALA A N 1
ATOM 721 C CA . ALA A 1 92 ? 16.330 -23.964 8.067 1.00 90.12 92 ALA A CA 1
ATOM 722 C C . ALA A 1 92 ? 15.970 -24.589 9.415 1.00 90.12 92 ALA A C 1
ATOM 724 O O . ALA A 1 92 ? 15.666 -25.782 9.514 1.00 90.12 92 ALA A O 1
ATOM 725 N N . GLU A 1 93 ? 15.950 -23.759 10.453 1.00 89.12 93 GLU A N 1
ATOM 726 C CA . GLU A 1 93 ? 15.588 -24.171 11.800 1.00 89.12 93 GLU A CA 1
ATOM 727 C C . GLU A 1 93 ? 14.533 -23.264 12.440 1.00 89.12 93 GLU A C 1
ATOM 729 O O . GLU A 1 93 ? 14.488 -22.038 12.265 1.00 89.12 93 GLU A O 1
ATOM 734 N N . ILE A 1 94 ? 13.660 -23.893 13.223 1.00 88.69 94 ILE A N 1
ATOM 735 C CA . ILE A 1 94 ? 12.675 -23.213 14.057 1.00 88.69 94 ILE A CA 1
ATOM 736 C C . ILE A 1 94 ? 12.590 -23.905 15.417 1.00 88.69 94 ILE A C 1
ATOM 738 O O . ILE A 1 94 ? 12.595 -25.133 15.523 1.00 88.69 94 ILE A O 1
ATOM 742 N N . THR A 1 95 ? 12.538 -23.107 16.481 1.00 88.06 95 THR A N 1
ATOM 743 C CA . THR A 1 95 ? 12.378 -23.624 17.840 1.00 88.06 95 THR A CA 1
ATOM 744 C C . THR A 1 95 ? 10.909 -23.894 18.130 1.00 88.06 95 THR A C 1
ATOM 746 O O . THR A 1 95 ? 10.030 -23.117 17.746 1.00 88.06 95 THR A O 1
ATOM 749 N N . LEU A 1 96 ? 10.639 -24.980 18.853 1.00 82.69 96 LEU A N 1
ATOM 750 C CA . LEU A 1 96 ? 9.276 -25.343 19.240 1.00 82.69 96 LEU A CA 1
ATOM 751 C C . LEU A 1 96 ? 8.627 -24.248 20.099 1.00 82.69 96 LEU A C 1
ATOM 753 O O . LEU A 1 96 ? 7.457 -23.928 19.920 1.00 82.69 96 LEU A O 1
ATOM 757 N N . GLU A 1 97 ? 9.403 -23.617 20.980 1.00 82.69 97 GLU A N 1
ATOM 758 C CA . GLU A 1 97 ? 8.950 -22.503 21.820 1.00 82.69 97 GLU A CA 1
ATOM 759 C C . GLU A 1 97 ? 8.400 -21.339 20.993 1.00 82.69 97 GLU A C 1
ATOM 761 O O . GLU A 1 97 ? 7.364 -20.763 21.333 1.00 82.69 97 GLU A O 1
ATOM 766 N N . ARG A 1 98 ? 9.055 -21.021 19.871 1.00 84.19 98 ARG A N 1
ATOM 767 C CA . ARG A 1 98 ? 8.606 -19.959 18.971 1.00 84.19 98 ARG A CA 1
ATOM 768 C C . ARG A 1 98 ? 7.302 -20.335 18.279 1.00 84.19 98 ARG A C 1
ATOM 770 O O . ARG A 1 98 ? 6.410 -19.497 18.199 1.00 84.19 98 ARG A O 1
ATOM 777 N N . VAL A 1 99 ? 7.179 -21.585 17.829 1.00 83.00 99 VAL A N 1
ATOM 778 C CA . VAL A 1 99 ? 5.939 -22.100 17.224 1.00 83.00 99 VAL A CA 1
ATOM 779 C C . VAL A 1 99 ? 4.779 -21.984 18.211 1.00 83.00 99 VAL A C 1
ATOM 781 O O . VAL A 1 99 ? 3.750 -21.398 17.892 1.00 83.00 99 VAL A O 1
ATOM 784 N N . VAL A 1 100 ? 4.977 -22.463 19.438 1.00 81.06 100 VAL A N 1
ATOM 785 C CA . VAL A 1 100 ? 3.999 -22.394 20.532 1.00 81.06 100 VAL A CA 1
ATOM 786 C C . VAL A 1 100 ? 3.602 -20.945 20.842 1.00 81.06 100 VAL A C 1
ATOM 788 O O . VAL A 1 100 ? 2.418 -20.636 20.960 1.00 81.06 100 VAL A O 1
ATOM 791 N N . THR A 1 101 ? 4.575 -20.033 20.916 1.00 83.75 101 THR A N 1
ATOM 792 C CA . THR A 1 101 ? 4.328 -18.611 21.207 1.00 83.75 101 THR A CA 1
ATOM 793 C C . THR A 1 101 ? 3.485 -17.940 20.121 1.00 83.75 101 THR A C 1
ATOM 795 O O . THR A 1 101 ? 2.529 -17.227 20.429 1.00 83.75 101 THR A O 1
ATOM 798 N N . GLU A 1 102 ? 3.793 -18.182 18.846 1.00 82.31 102 GLU A N 1
ATOM 799 C CA . GLU A 1 102 ? 3.045 -17.593 17.730 1.00 82.31 102 GLU A CA 1
ATOM 800 C C . GLU A 1 102 ? 1.650 -18.210 17.577 1.00 82.31 102 GLU A C 1
ATOM 802 O O . GLU A 1 102 ? 0.685 -17.487 17.307 1.00 82.31 102 GLU A O 1
ATOM 807 N N . LEU A 1 103 ? 1.501 -19.516 17.824 1.00 80.00 103 LEU A N 1
ATOM 808 C CA . LEU A 1 103 ? 0.186 -20.157 17.885 1.00 80.00 103 LEU A CA 1
ATOM 809 C C . LEU A 1 103 ? -0.658 -19.556 19.017 1.00 80.00 103 LEU A C 1
ATOM 811 O O . LEU A 1 103 ? -1.783 -19.136 18.756 1.00 80.00 103 LEU A O 1
ATOM 815 N N . LYS A 1 104 ? -0.104 -19.378 20.228 1.00 77.88 104 LYS A N 1
ATOM 816 C CA . LYS A 1 104 ? -0.797 -18.707 21.348 1.00 77.88 104 LYS A CA 1
ATOM 817 C C . LYS A 1 104 ? -1.243 -17.298 20.969 1.00 77.88 104 LYS A C 1
ATOM 819 O O . LYS A 1 104 ? -2.396 -16.927 21.177 1.00 77.88 104 LYS A O 1
ATOM 824 N N . ARG A 1 105 ? -0.353 -16.521 20.349 1.00 80.06 105 ARG A N 1
ATOM 825 C CA . ARG A 1 105 ? -0.657 -15.162 19.881 1.00 80.06 105 ARG A CA 1
ATOM 826 C C . ARG A 1 105 ? -1.779 -15.134 18.841 1.00 80.06 105 ARG A C 1
ATOM 828 O O . ARG A 1 105 ? -2.478 -14.129 18.719 1.00 80.06 105 ARG A O 1
ATOM 835 N N . THR A 1 106 ? -1.902 -16.186 18.043 1.00 77.25 106 THR A N 1
ATOM 836 C CA . THR A 1 106 ? -2.921 -16.301 16.998 1.00 77.25 106 THR A CA 1
ATOM 837 C C . THR A 1 106 ? -4.265 -16.714 17.598 1.00 77.25 106 THR A C 1
ATOM 839 O O . THR A 1 106 ? -5.266 -16.062 17.317 1.00 77.25 106 THR A O 1
ATOM 842 N N . VAL A 1 107 ? -4.271 -17.687 18.517 1.00 71.81 107 VAL A N 1
ATOM 843 C CA . VAL A 1 107 ? -5.464 -18.104 19.276 1.00 71.81 107 VAL A CA 1
ATOM 844 C C . VAL A 1 107 ? -6.058 -16.932 20.051 1.00 71.81 107 VAL A C 1
ATOM 846 O O . VAL A 1 107 ? -7.231 -16.645 19.879 1.00 71.81 107 VAL A O 1
ATOM 849 N N . VAL A 1 108 ? -5.254 -16.208 20.841 1.00 72.38 108 VAL A N 1
ATOM 850 C CA . VAL A 1 108 ? -5.732 -15.085 21.677 1.00 72.38 108 VAL A CA 1
ATOM 851 C C . VAL A 1 108 ? -6.366 -13.970 20.842 1.00 72.38 108 VAL A C 1
ATOM 853 O O . VAL A 1 108 ? -7.294 -13.306 21.293 1.00 72.38 108 VAL A O 1
ATOM 856 N N . ARG A 1 109 ? -5.858 -13.744 19.625 1.00 69.94 109 ARG A N 1
ATOM 857 C CA . ARG A 1 109 ? -6.420 -12.741 18.713 1.00 69.94 109 ARG A CA 1
ATOM 858 C C . ARG A 1 109 ? -7.745 -13.184 18.101 1.00 69.94 109 ARG A C 1
ATOM 860 O O . ARG A 1 109 ? -8.603 -12.337 17.886 1.00 69.94 109 ARG A O 1
ATOM 867 N N . HIS A 1 110 ? -7.883 -14.470 17.797 1.00 69.69 110 HIS A N 1
ATOM 868 C CA . HIS A 1 110 ? -9.035 -14.987 17.066 1.00 69.69 110 HIS A CA 1
ATOM 869 C C . HIS A 1 110 ? -10.162 -15.426 18.017 1.00 69.69 110 HIS A C 1
ATOM 871 O O . HIS A 1 110 ? -11.292 -14.958 17.909 1.00 69.69 110 HIS A O 1
ATOM 877 N N . TYR A 1 111 ? -9.841 -16.222 19.036 1.00 67.12 111 TYR A N 1
ATOM 878 C CA . TYR A 1 111 ? -10.778 -16.698 20.051 1.00 67.12 111 TYR A CA 1
ATOM 879 C C . TYR A 1 111 ? -10.670 -15.814 21.295 1.00 67.12 111 TYR A C 1
ATOM 881 O O . TYR A 1 111 ? -9.748 -15.939 22.102 1.00 67.12 111 TYR A O 1
ATOM 889 N N . HIS A 1 112 ? -11.607 -14.879 21.428 1.00 54.09 112 HIS A N 1
ATOM 890 C CA . HIS A 1 112 ? -11.657 -13.906 22.516 1.00 54.09 112 HIS A CA 1
ATOM 891 C C . HIS A 1 112 ? -11.936 -14.596 23.869 1.00 54.09 112 HIS A C 1
ATOM 893 O O . HIS A 1 112 ? -13.079 -14.674 24.306 1.00 54.09 112 HIS A O 1
ATOM 899 N N . GLY A 1 113 ? -10.887 -15.082 24.541 1.00 52.34 113 GLY A N 1
ATOM 900 C CA . GLY A 1 113 ? -10.933 -15.479 25.954 1.00 52.34 113 GLY A CA 1
ATOM 901 C C . GLY A 1 113 ? -11.405 -16.905 26.271 1.00 52.34 113 GLY A C 1
ATOM 902 O O . GLY A 1 113 ? -11.959 -17.113 27.346 1.00 52.34 113 GLY A O 1
ATOM 903 N N . SER A 1 114 ? -11.191 -17.896 25.401 1.00 50.28 114 SER A N 1
ATOM 904 C CA . SER A 1 114 ? -11.501 -19.296 25.738 1.00 50.28 114 SER A CA 1
ATOM 905 C C . SER A 1 114 ? -10.362 -19.989 26.508 1.00 50.28 114 SER A C 1
ATOM 907 O O . SER A 1 114 ? -9.182 -19.801 26.217 1.00 50.28 114 SER A O 1
ATOM 909 N N . THR A 1 115 ? -10.729 -20.853 27.462 1.00 49.88 115 THR A N 1
ATOM 910 C CA . THR A 1 115 ? -9.892 -21.709 28.344 1.00 49.88 115 THR A CA 1
ATOM 911 C C . THR A 1 115 ? -8.956 -22.680 27.606 1.00 49.88 115 THR A C 1
ATOM 913 O O . THR A 1 115 ? -8.215 -23.444 28.215 1.00 49.88 115 THR A O 1
ATOM 916 N N . TRP A 1 116 ? -8.983 -22.651 26.277 1.00 53.31 116 TRP A N 1
ATOM 917 C CA . TRP A 1 116 ? -8.297 -23.561 25.366 1.00 53.31 116 TRP A CA 1
ATOM 918 C C . TRP A 1 116 ? -6.778 -23.315 25.285 1.00 53.31 116 TRP A C 1
ATOM 920 O O . TRP A 1 116 ? -6.044 -24.095 24.682 1.00 53.31 116 TRP A O 1
ATOM 930 N N . THR A 1 117 ? -6.284 -22.216 25.864 1.00 58.84 117 THR A N 1
ATOM 931 C CA . THR A 1 117 ? -4.928 -21.705 25.620 1.00 58.84 117 THR A CA 1
ATOM 932 C C . THR A 1 117 ? -3.804 -22.377 26.385 1.00 58.84 117 THR A C 1
ATOM 934 O O . THR A 1 117 ? -2.675 -22.263 25.921 1.00 58.84 117 THR A O 1
ATOM 937 N N . ASP A 1 118 ? -4.046 -23.024 27.525 1.00 61.25 118 ASP A N 1
ATOM 938 C CA . ASP A 1 118 ? -2.948 -23.533 28.362 1.00 61.25 118 ASP A CA 1
ATOM 939 C C . ASP A 1 118 ? -2.814 -25.069 28.293 1.00 61.25 118 ASP A C 1
ATOM 941 O O . ASP A 1 118 ? -1.696 -25.574 28.172 1.00 61.25 118 ASP A O 1
ATOM 945 N N . GLU A 1 119 ? -3.922 -25.813 28.197 1.00 62.38 119 GLU A N 1
ATOM 946 C CA . GLU A 1 119 ? -3.916 -27.283 28.046 1.00 62.38 119 GLU A CA 1
ATOM 947 C C . GLU A 1 119 ? -3.334 -27.746 26.699 1.00 62.38 119 GLU A C 1
ATOM 949 O O . GLU A 1 119 ? -2.489 -28.642 26.640 1.00 62.38 119 GLU A O 1
ATOM 954 N N . VAL A 1 120 ? -3.713 -27.076 25.606 1.00 61.22 120 VAL A N 1
ATOM 955 C CA . VAL A 1 120 ? -3.161 -27.299 24.256 1.00 61.22 120 VAL A CA 1
ATOM 956 C C . VAL A 1 120 ? -1.640 -27.120 24.240 1.00 61.22 120 VAL A C 1
ATOM 958 O O . VAL A 1 120 ? -0.917 -27.860 23.570 1.00 61.22 120 VAL A O 1
ATOM 961 N N . MET A 1 121 ? -1.133 -26.161 25.017 1.00 62.06 121 MET A N 1
ATOM 962 C CA . MET A 1 121 ? 0.284 -25.796 25.036 1.00 62.06 121 MET A CA 1
ATOM 963 C C . MET A 1 121 ? 1.123 -26.765 25.868 1.00 62.06 121 MET A C 1
ATOM 965 O O . MET A 1 121 ? 2.272 -27.037 25.508 1.00 62.06 121 MET A O 1
ATOM 969 N N . GLU A 1 122 ? 0.568 -27.314 26.951 1.00 65.56 122 GLU A N 1
ATOM 970 C CA . GLU A 1 122 ? 1.210 -28.411 27.676 1.00 65.56 122 GLU A CA 1
ATOM 971 C C . GLU A 1 122 ? 1.266 -29.690 26.842 1.00 65.56 122 GLU A C 1
ATOM 973 O O . GLU A 1 122 ? 2.298 -30.361 26.829 1.00 65.56 122 GLU A O 1
ATOM 978 N N . ASN A 1 123 ? 0.205 -30.009 26.099 1.00 68.06 123 ASN A N 1
ATOM 979 C CA . ASN A 1 123 ? 0.141 -31.238 25.310 1.00 68.06 123 ASN A CA 1
ATOM 980 C C . ASN A 1 123 ? 1.144 -31.240 24.144 1.00 68.06 123 ASN A C 1
ATOM 982 O O . ASN A 1 123 ? 1.835 -32.239 23.933 1.00 68.06 123 ASN A O 1
ATOM 986 N N . ILE A 1 124 ? 1.338 -30.107 23.456 1.00 66.75 124 ILE A N 1
ATOM 987 C CA . ILE A 1 124 ? 2.368 -29.985 22.404 1.00 66.75 124 ILE A CA 1
ATOM 988 C C . ILE A 1 124 ? 3.777 -30.211 22.979 1.00 66.75 124 ILE A C 1
ATOM 990 O O . ILE A 1 124 ? 4.604 -30.886 22.356 1.00 66.75 124 ILE A O 1
ATOM 994 N N . LYS A 1 125 ? 4.059 -29.676 24.177 1.00 65.56 125 LYS A N 1
ATOM 995 C CA . LYS A 1 125 ? 5.349 -29.865 24.863 1.00 65.56 125 LYS A CA 1
ATOM 996 C C . LYS A 1 125 ? 5.542 -31.304 25.351 1.00 65.56 125 LYS A C 1
ATOM 998 O O . LYS A 1 125 ? 6.657 -31.808 25.278 1.00 65.56 125 LYS A O 1
ATOM 1003 N N . LYS A 1 126 ? 4.474 -31.966 25.809 1.00 65.75 126 LYS A N 1
ATOM 1004 C CA . LYS A 1 126 ? 4.491 -33.364 26.277 1.00 65.75 126 LYS A CA 1
ATOM 1005 C C . LYS A 1 126 ? 4.736 -34.358 25.136 1.00 65.75 126 LYS A C 1
ATOM 1007 O O . LYS A 1 126 ? 5.433 -35.349 25.333 1.00 65.75 126 LYS A O 1
ATOM 1012 N N . HIS A 1 127 ? 4.214 -34.088 23.938 1.00 63.91 127 HIS A N 1
ATOM 1013 C CA . HIS A 1 127 ? 4.305 -35.011 22.799 1.00 63.91 127 HIS A CA 1
ATOM 1014 C C . HIS A 1 127 ? 5.481 -34.756 21.843 1.00 63.91 127 HIS A C 1
ATOM 1016 O O . HIS A 1 127 ? 5.747 -35.590 20.978 1.00 63.91 127 HIS A O 1
ATOM 1022 N N . THR A 1 128 ? 6.217 -33.650 21.993 1.00 62.06 128 THR A N 1
ATOM 1023 C CA . THR A 1 128 ? 7.330 -33.314 21.092 1.00 62.06 128 THR A CA 1
ATOM 1024 C C . THR A 1 128 ? 8.678 -33.452 21.797 1.00 62.06 128 THR A C 1
ATOM 1026 O O . THR A 1 128 ? 9.038 -32.643 22.644 1.00 62.06 128 THR A O 1
ATOM 1029 N N . GLN A 1 129 ? 9.478 -34.442 21.394 1.00 61.22 129 GLN A N 1
ATOM 1030 C CA . GLN A 1 129 ? 10.805 -34.692 21.981 1.00 61.22 129 GLN A CA 1
ATOM 1031 C C . GLN A 1 129 ? 11.883 -33.694 21.514 1.00 61.22 129 GLN A C 1
ATOM 1033 O O . GLN A 1 129 ? 12.882 -33.478 22.199 1.00 61.22 129 GLN A O 1
ATOM 1038 N N . ARG A 1 130 ? 11.709 -33.073 20.339 1.00 68.56 130 ARG A N 1
ATOM 1039 C CA . ARG A 1 130 ? 12.705 -32.171 19.740 1.00 68.56 130 ARG A CA 1
ATOM 1040 C C . ARG A 1 130 ? 12.382 -30.707 20.031 1.00 68.56 130 ARG A C 1
ATOM 1042 O O . ARG A 1 130 ? 11.368 -30.187 19.576 1.00 68.56 130 ARG A O 1
ATOM 1049 N N . LYS A 1 131 ? 13.299 -30.022 20.723 1.00 76.94 131 LYS A N 1
ATOM 1050 C CA . LYS A 1 131 ? 13.214 -28.573 21.003 1.00 76.94 131 LYS A CA 1
ATOM 1051 C C . LYS A 1 131 ? 13.481 -27.704 19.766 1.00 76.94 131 LYS A C 1
ATOM 1053 O O . LYS A 1 131 ? 12.966 -26.590 19.675 1.00 76.94 131 LYS A O 1
ATOM 1058 N N . VAL A 1 132 ? 14.263 -28.219 18.815 1.00 84.38 132 VAL A N 1
ATOM 1059 C CA . VAL A 1 132 ? 14.621 -27.543 17.561 1.00 84.38 132 VAL A CA 1
ATOM 1060 C C . VAL A 1 132 ? 14.245 -28.439 16.390 1.00 84.38 132 VAL A C 1
ATOM 1062 O O . VAL A 1 132 ? 14.653 -29.599 16.327 1.00 84.38 132 VAL A O 1
ATOM 1065 N N . ILE A 1 133 ? 13.458 -27.893 15.470 1.00 86.81 133 ILE A N 1
ATOM 1066 C CA . ILE A 1 133 ? 13.054 -28.550 14.232 1.00 86.81 133 ILE A CA 1
ATOM 1067 C C . ILE A 1 133 ? 13.997 -28.034 13.151 1.00 86.81 133 ILE A C 1
ATOM 1069 O O . ILE A 1 133 ? 13.999 -26.837 12.867 1.00 86.81 133 ILE A O 1
ATOM 1073 N N . LYS A 1 134 ? 14.806 -28.931 12.585 1.00 90.69 134 LYS A N 1
ATOM 1074 C CA . LYS A 1 134 ? 15.727 -28.642 11.481 1.00 90.69 134 LYS A CA 1
ATOM 1075 C C . LYS A 1 134 ? 15.243 -29.359 10.232 1.00 90.69 134 LYS A C 1
ATOM 1077 O O . LYS A 1 134 ? 14.920 -30.545 10.310 1.00 90.69 134 LYS A O 1
ATOM 1082 N N . VAL A 1 135 ? 15.206 -28.657 9.107 1.00 91.38 135 VAL A N 1
ATOM 1083 C CA . VAL A 1 135 ? 14.922 -29.249 7.797 1.00 91.38 135 VAL A CA 1
ATOM 1084 C C . VAL A 1 135 ? 15.878 -28.699 6.752 1.00 91.38 135 VAL A C 1
ATOM 1086 O O . VAL A 1 135 ? 16.282 -27.540 6.819 1.00 91.38 135 VAL A O 1
ATOM 1089 N N . THR A 1 136 ? 16.170 -29.528 5.759 1.00 93.38 136 THR A N 1
ATOM 1090 C CA . THR A 1 136 ? 16.971 -29.154 4.595 1.00 93.38 136 THR A CA 1
ATOM 1091 C C . THR A 1 136 ? 16.051 -29.050 3.386 1.00 93.38 136 THR A C 1
ATOM 1093 O O . THR A 1 136 ? 15.414 -30.031 2.980 1.00 93.38 136 THR A O 1
ATOM 1096 N N . GLY A 1 137 ? 15.927 -27.845 2.839 1.00 91.62 137 GLY A N 1
ATOM 1097 C CA . GLY A 1 137 ? 15.269 -27.593 1.560 1.00 91.62 137 GLY A CA 1
ATOM 1098 C C . GLY A 1 137 ? 16.261 -27.710 0.414 1.00 91.62 137 GLY A C 1
ATOM 1099 O O . GLY A 1 137 ? 17.432 -27.377 0.580 1.00 91.62 137 GLY A O 1
ATOM 1100 N N . SER A 1 138 ? 15.792 -28.165 -0.743 1.00 90.81 138 SER A N 1
ATOM 1101 C CA . SER A 1 138 ? 16.592 -28.215 -1.967 1.00 90.81 138 SER A CA 1
ATOM 1102 C C . SER A 1 138 ? 15.894 -27.459 -3.091 1.00 90.81 138 SER A C 1
ATOM 1104 O O . SER A 1 138 ? 14.666 -27.405 -3.164 1.00 90.81 138 SER A O 1
ATOM 1106 N N . GLY A 1 139 ? 16.679 -26.827 -3.959 1.00 88.06 139 GLY A N 1
ATOM 1107 C CA . GLY A 1 139 ? 16.157 -26.032 -5.061 1.00 88.06 139 GLY A CA 1
ATOM 1108 C C . GLY A 1 139 ? 17.126 -25.940 -6.228 1.00 88.06 139 GLY A C 1
ATOM 1109 O O . GLY A 1 139 ? 18.341 -25.912 -6.048 1.00 88.06 139 GLY A O 1
ATOM 1110 N N . CYS A 1 140 ? 16.565 -25.872 -7.429 1.00 86.81 140 CYS A N 1
ATOM 1111 C CA . CYS A 1 140 ? 17.265 -25.565 -8.671 1.00 86.81 140 CYS A CA 1
ATOM 1112 C C . CYS A 1 140 ? 16.540 -24.419 -9.385 1.00 86.81 140 CYS A C 1
ATOM 1114 O O . CYS A 1 140 ? 15.375 -24.118 -9.097 1.00 86.81 140 CYS A O 1
ATOM 1116 N N . VAL A 1 141 ? 17.242 -23.756 -10.300 1.00 82.31 141 VAL A N 1
ATOM 1117 C CA . VAL A 1 141 ? 16.610 -22.802 -11.215 1.00 82.31 141 VAL A CA 1
ATOM 1118 C C . VAL A 1 141 ? 15.808 -23.582 -12.249 1.00 82.31 141 VAL A C 1
ATOM 1120 O O . VAL A 1 141 ? 16.218 -24.651 -12.680 1.00 82.31 141 VAL A O 1
ATOM 1123 N N . ARG A 1 142 ? 14.641 -23.064 -12.635 1.00 78.81 142 ARG A N 1
ATOM 1124 C CA . ARG A 1 142 ? 13.853 -23.659 -13.721 1.00 78.81 142 ARG A CA 1
ATOM 1125 C C . ARG A 1 142 ? 14.554 -23.430 -15.058 1.00 78.81 142 ARG A C 1
ATOM 1127 O O . ARG A 1 142 ? 14.958 -22.301 -15.330 1.00 78.81 142 ARG A O 1
ATOM 1134 N N . ASP A 1 143 ? 14.575 -24.441 -15.920 1.00 75.12 143 ASP A N 1
ATOM 1135 C CA . ASP A 1 143 ? 15.208 -24.367 -17.248 1.00 75.12 143 ASP A CA 1
ATOM 1136 C C . ASP A 1 143 ? 14.665 -23.216 -18.114 1.00 75.12 143 ASP A C 1
ATOM 1138 O O . ASP A 1 143 ? 15.411 -22.530 -18.809 1.00 75.12 143 ASP A O 1
ATOM 1142 N N . GLU A 1 144 ? 13.365 -22.926 -18.015 1.00 71.94 144 GLU A N 1
ATOM 1143 C CA . GLU A 1 144 ? 12.723 -21.796 -18.703 1.00 71.94 144 GLU A CA 1
ATOM 1144 C C . GLU A 1 144 ? 13.322 -20.434 -18.317 1.00 71.94 144 GLU A C 1
ATOM 1146 O O . GLU A 1 144 ? 13.366 -19.516 -19.137 1.00 71.94 144 GLU A O 1
ATOM 1151 N N . LEU A 1 145 ? 13.796 -20.299 -17.074 1.00 69.12 145 LEU A N 1
ATOM 1152 C CA . LEU A 1 145 ? 14.431 -19.078 -16.588 1.00 69.12 145 LEU A CA 1
ATOM 1153 C C . LEU A 1 145 ? 15.856 -18.962 -17.123 1.00 69.12 145 LEU A C 1
ATOM 1155 O O . LEU A 1 145 ? 16.244 -17.866 -17.511 1.00 69.12 145 LEU A O 1
ATOM 1159 N N . LEU A 1 146 ? 16.597 -20.074 -17.211 1.00 70.88 146 LEU A N 1
ATOM 1160 C CA . LEU A 1 146 ? 17.948 -20.132 -17.794 1.00 70.88 146 LEU A CA 1
ATOM 1161 C C . LEU A 1 146 ? 17.975 -19.614 -19.235 1.00 70.88 146 LEU A C 1
ATOM 1163 O O . LEU A 1 146 ? 18.874 -18.867 -19.612 1.00 70.88 146 LEU A O 1
ATOM 1167 N N . ASN A 1 147 ? 16.936 -19.935 -20.005 1.00 73.44 147 ASN A N 1
ATOM 1168 C CA . ASN A 1 147 ? 16.830 -19.549 -21.409 1.00 73.44 147 ASN A CA 1
ATOM 1169 C C . ASN A 1 147 ? 16.293 -18.124 -21.628 1.00 73.44 147 ASN A C 1
ATOM 1171 O O . ASN A 1 147 ? 16.374 -17.611 -22.745 1.00 73.44 147 ASN A O 1
ATOM 1175 N N . ASN A 1 148 ? 15.744 -17.470 -20.596 1.00 72.94 148 ASN A N 1
ATOM 1176 C C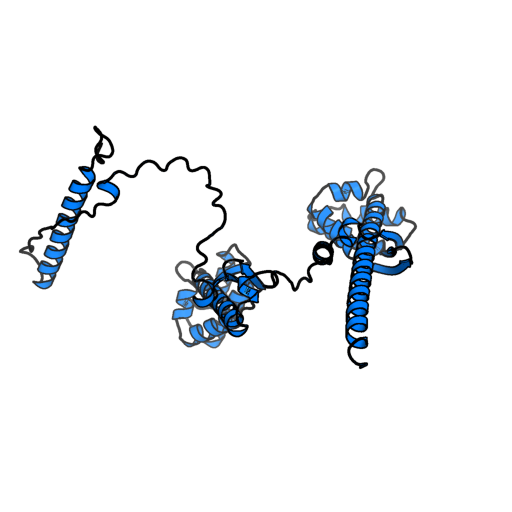A . ASN A 1 148 ? 15.153 -16.138 -20.718 1.00 72.94 148 ASN A CA 1
ATOM 1177 C C . ASN A 1 148 ? 15.571 -15.198 -19.565 1.00 72.94 148 ASN A C 1
ATOM 1179 O O . ASN A 1 148 ? 14.890 -15.122 -18.534 1.00 72.94 148 ASN A O 1
ATOM 1183 N N . PRO A 1 149 ? 16.638 -14.397 -19.761 1.00 63.88 149 PRO A N 1
ATOM 1184 C CA . PRO A 1 149 ? 17.135 -13.451 -18.759 1.00 63.88 149 PRO A CA 1
ATOM 1185 C C . PRO A 1 149 ? 16.096 -12.421 -18.287 1.00 63.88 149 PRO A C 1
ATOM 1187 O O . PRO A 1 149 ? 16.164 -11.955 -17.151 1.00 63.88 149 PRO A O 1
ATOM 1190 N N . GLN A 1 150 ? 15.109 -12.082 -19.127 1.00 63.28 150 GLN A N 1
ATOM 1191 C CA . GLN A 1 150 ? 14.039 -11.147 -18.759 1.00 63.28 150 GLN A CA 1
ATOM 1192 C C . GLN A 1 150 ? 13.082 -11.753 -17.727 1.00 63.28 150 GLN A C 1
ATOM 1194 O O . GLN A 1 150 ? 12.631 -11.048 -16.826 1.00 63.28 150 GLN A O 1
ATOM 1199 N N . LEU A 1 151 ? 12.806 -13.059 -17.819 1.00 62.09 151 LEU A N 1
ATOM 1200 C CA . LEU A 1 151 ? 11.989 -13.762 -16.829 1.00 62.09 151 LEU A CA 1
ATOM 1201 C C . LEU A 1 151 ? 12.747 -13.915 -15.508 1.00 62.09 151 LEU A C 1
ATOM 1203 O O . LEU A 1 151 ? 12.157 -13.717 -14.450 1.00 62.09 151 LEU A O 1
ATOM 1207 N N . MET A 1 152 ? 14.058 -14.187 -15.530 1.00 58.50 152 MET A N 1
ATOM 1208 C CA . MET A 1 152 ? 14.862 -14.251 -14.298 1.00 58.50 152 MET A CA 1
ATOM 1209 C C . MET A 1 152 ? 14.731 -12.987 -13.440 1.00 58.50 152 MET A C 1
ATOM 1211 O O . MET A 1 152 ? 14.537 -13.079 -12.225 1.00 58.50 152 MET A O 1
ATOM 1215 N N . ASP A 1 153 ? 14.799 -11.814 -14.075 1.00 58.88 153 ASP A N 1
ATOM 1216 C CA . ASP A 1 153 ? 14.705 -10.516 -13.400 1.00 58.88 153 ASP A CA 1
ATOM 1217 C C . ASP A 1 153 ? 13.322 -10.275 -12.760 1.00 58.88 153 ASP A C 1
ATOM 1219 O O . ASP A 1 153 ? 13.203 -9.497 -11.812 1.00 58.88 153 ASP A O 1
ATOM 1223 N N . GLU A 1 154 ? 12.276 -10.973 -13.213 1.00 59.00 154 GLU A N 1
ATOM 1224 C CA . GLU A 1 154 ? 10.944 -10.924 -12.608 1.00 59.00 154 GLU A CA 1
ATOM 1225 C C . GLU A 1 154 ? 10.860 -11.733 -11.299 1.00 59.00 154 GLU A C 1
ATOM 1227 O O . GLU A 1 154 ? 10.265 -11.271 -10.316 1.00 59.00 154 GLU A O 1
ATOM 1232 N N . PHE A 1 155 ? 11.482 -12.918 -11.256 1.00 55.19 155 PHE A N 1
ATOM 1233 C CA . PHE A 1 155 ? 11.441 -13.839 -10.106 1.00 55.19 155 PHE A CA 1
ATOM 1234 C C . PHE A 1 155 ? 12.464 -13.513 -9.016 1.00 55.19 155 PHE A C 1
ATOM 1236 O O . PHE A 1 155 ? 12.276 -13.874 -7.843 1.00 55.19 155 PHE A O 1
ATOM 1243 N N . ILE A 1 156 ? 13.522 -12.768 -9.347 1.00 56.59 156 ILE A N 1
ATOM 1244 C CA . ILE A 1 156 ? 14.334 -12.094 -8.341 1.00 56.59 156 ILE A CA 1
ATOM 1245 C C . ILE A 1 156 ? 13.480 -10.953 -7.783 1.00 56.59 156 ILE A C 1
ATOM 1247 O O . ILE A 1 156 ? 13.609 -9.828 -8.237 1.00 56.59 156 ILE A O 1
ATOM 1251 N N . SER A 1 157 ? 12.571 -11.275 -6.840 1.00 46.09 157 SER A N 1
ATOM 1252 C CA . SER A 1 157 ? 11.796 -10.384 -5.964 1.00 46.09 157 SER A CA 1
ATOM 1253 C C . SER A 1 157 ? 12.117 -8.943 -6.282 1.00 46.09 157 SER A C 1
ATOM 1255 O O . SER A 1 157 ? 13.187 -8.454 -5.890 1.00 46.09 157 SER A O 1
ATOM 1257 N N . ARG A 1 158 ? 11.207 -8.284 -7.001 1.00 38.00 158 ARG A N 1
ATOM 1258 C CA . ARG A 1 158 ? 11.256 -6.834 -7.145 1.00 38.00 158 ARG A CA 1
ATOM 1259 C C . ARG A 1 158 ? 11.612 -6.302 -5.772 1.00 38.00 158 ARG A C 1
ATOM 1261 O O . ARG A 1 158 ? 10.877 -6.560 -4.814 1.00 38.00 158 ARG A O 1
ATOM 1268 N N . SER A 1 159 ? 12.789 -5.686 -5.652 1.00 33.94 159 SER A N 1
ATOM 1269 C CA . SER A 1 159 ? 13.163 -5.001 -4.424 1.00 33.94 159 SER A CA 1
ATOM 1270 C C . SER A 1 159 ? 11.917 -4.229 -3.979 1.00 33.94 159 SER A C 1
ATOM 1272 O O . SER A 1 159 ? 11.273 -3.639 -4.850 1.00 33.94 159 SER A O 1
ATOM 1274 N N . PRO A 1 160 ? 11.501 -4.236 -2.703 1.00 40.53 160 PRO A N 1
ATOM 1275 C CA . PRO A 1 160 ? 10.301 -3.507 -2.284 1.00 40.53 160 PRO A CA 1
ATOM 1276 C C . PRO A 1 160 ? 10.324 -2.025 -2.709 1.00 40.53 160 PRO A C 1
ATOM 1278 O O . PRO A 1 160 ? 9.279 -1.387 -2.803 1.00 40.53 160 PRO A O 1
ATOM 1281 N N . SER A 1 161 ? 11.518 -1.503 -3.017 1.00 42.34 161 SER A N 1
ATOM 1282 C CA . SER A 1 161 ? 11.781 -0.188 -3.599 1.00 42.34 161 SER A CA 1
ATOM 1283 C C . SER A 1 161 ? 11.508 -0.034 -5.107 1.00 42.34 161 SER A C 1
ATOM 1285 O O . SER A 1 161 ? 11.417 1.098 -5.561 1.00 42.34 161 SER A O 1
ATOM 1287 N N . LYS A 1 162 ? 11.339 -1.111 -5.886 1.00 46.66 162 LYS A N 1
ATOM 1288 C CA . LYS A 1 162 ? 10.995 -1.095 -7.323 1.00 46.66 162 LYS A CA 1
ATOM 1289 C C . LYS A 1 162 ? 9.496 -1.297 -7.561 1.00 46.66 162 LYS A C 1
ATOM 1291 O O . LYS A 1 162 ? 9.072 -2.082 -8.413 1.00 46.66 162 LYS A O 1
ATOM 1296 N N . ARG A 1 163 ? 8.653 -0.600 -6.799 1.00 47.50 163 ARG A N 1
ATOM 1297 C CA . ARG A 1 163 ? 7.264 -0.392 -7.222 1.00 47.50 163 ARG A CA 1
ATOM 1298 C C . ARG A 1 163 ? 7.273 0.725 -8.267 1.00 47.50 163 ARG A C 1
ATOM 1300 O O . ARG A 1 163 ? 7.273 1.897 -7.919 1.00 47.50 163 ARG A O 1
ATOM 1307 N N . ASN A 1 164 ? 7.313 0.288 -9.527 1.00 56.19 164 ASN A N 1
ATOM 1308 C CA . ASN A 1 164 ? 7.173 1.057 -10.765 1.00 56.19 164 ASN A CA 1
ATOM 1309 C C . ASN A 1 164 ? 8.289 2.079 -11.019 1.00 56.19 164 ASN A C 1
ATOM 1311 O O . ASN A 1 164 ? 8.077 3.288 -10.962 1.00 56.19 164 ASN A O 1
ATOM 1315 N N . ASP A 1 165 ? 9.472 1.582 -11.373 1.00 60.97 165 ASP A N 1
ATOM 1316 C CA . ASP A 1 165 ? 10.441 2.401 -12.098 1.00 60.97 165 ASP A CA 1
ATOM 1317 C C . ASP A 1 165 ? 9.935 2.634 -13.531 1.00 60.97 165 ASP A C 1
ATOM 1319 O O . ASP A 1 165 ? 9.289 1.777 -14.128 1.00 60.97 165 ASP A O 1
ATOM 1323 N N . TRP A 1 166 ? 10.244 3.793 -14.107 1.00 63.19 166 TRP A N 1
ATOM 1324 C CA . TRP A 1 166 ? 9.913 4.143 -15.495 1.00 63.19 166 TRP A CA 1
ATOM 1325 C C . TRP A 1 166 ? 10.714 3.345 -16.548 1.00 63.19 166 TRP A C 1
ATOM 1327 O O . TRP A 1 166 ? 10.538 3.561 -17.747 1.00 63.19 166 TRP A O 1
ATOM 1337 N N . SER A 1 167 ? 11.623 2.466 -16.113 1.00 61.12 167 SER A N 1
ATOM 1338 C CA . SER A 1 167 ? 12.459 1.613 -16.966 1.00 61.12 167 SER A CA 1
ATOM 1339 C C . SER A 1 167 ? 11.606 0.609 -17.743 1.00 61.12 167 SER A C 1
ATOM 1341 O O . SER A 1 167 ? 10.785 -0.080 -17.139 1.00 61.12 167 SER A O 1
ATOM 1343 N N . GLY A 1 168 ? 11.809 0.511 -19.057 1.00 66.12 168 GLY A N 1
ATOM 1344 C CA . GLY A 1 168 ? 10.991 -0.299 -19.964 1.00 66.12 168 GLY A CA 1
ATOM 1345 C C . GLY A 1 168 ? 9.832 0.460 -20.621 1.00 66.12 168 GLY A C 1
ATOM 1346 O O . GLY A 1 168 ? 9.133 -0.106 -21.460 1.00 66.12 168 GLY A O 1
ATOM 1347 N N . LEU A 1 169 ? 9.620 1.741 -20.288 1.00 78.88 169 LEU A N 1
ATOM 1348 C CA . LEU A 1 169 ? 8.626 2.585 -20.952 1.00 78.88 169 LEU A CA 1
ATOM 1349 C C . LEU A 1 169 ? 9.309 3.511 -21.972 1.00 78.88 169 LEU A C 1
ATOM 1351 O O . LEU A 1 169 ? 9.971 4.482 -21.606 1.00 78.88 169 LEU A O 1
ATOM 1355 N N . GLU A 1 170 ? 9.080 3.253 -23.262 1.00 76.81 170 GLU A N 1
ATOM 1356 C CA . GLU A 1 170 ? 9.729 3.927 -24.404 1.00 76.81 170 GLU A CA 1
ATOM 1357 C C . GLU A 1 170 ? 9.677 5.469 -24.325 1.00 76.81 170 GLU A C 1
ATOM 1359 O O . GLU A 1 170 ? 10.665 6.155 -24.595 1.00 76.81 170 GLU A O 1
ATOM 1364 N N . ILE A 1 171 ? 8.535 6.039 -23.916 1.00 81.38 171 ILE A N 1
ATOM 1365 C CA . ILE A 1 171 ? 8.358 7.498 -23.796 1.00 81.38 171 ILE A CA 1
ATOM 1366 C C . ILE A 1 171 ? 9.182 8.068 -22.634 1.00 81.38 171 ILE A C 1
ATOM 1368 O O . ILE A 1 171 ? 9.730 9.166 -22.737 1.00 81.38 171 ILE A O 1
ATOM 1372 N N . TRP A 1 172 ? 9.297 7.323 -21.535 1.00 82.00 172 TRP A N 1
ATOM 1373 C CA . TRP A 1 172 ? 10.020 7.759 -20.346 1.00 82.00 172 TRP A CA 1
ATOM 1374 C C . TRP A 1 172 ? 11.531 7.628 -20.498 1.00 82.00 172 TRP A C 1
ATOM 1376 O O . TRP A 1 172 ? 12.264 8.482 -20.006 1.00 82.00 172 TRP A O 1
ATOM 1386 N N . GLU A 1 173 ? 12.007 6.612 -21.211 1.00 81.94 173 GLU A N 1
ATOM 1387 C CA . GLU A 1 173 ? 13.433 6.463 -21.513 1.00 81.94 173 GLU A CA 1
ATOM 1388 C C . GLU A 1 173 ? 13.930 7.560 -22.457 1.00 81.94 173 GLU A C 1
ATOM 1390 O O . GLU A 1 173 ? 15.006 8.119 -22.246 1.00 81.94 173 GLU A O 1
ATOM 1395 N N . ARG A 1 174 ? 13.108 7.942 -23.442 1.00 82.69 174 ARG A N 1
ATOM 1396 C CA . ARG A 1 174 ? 13.390 9.071 -24.344 1.00 82.69 174 ARG A CA 1
ATOM 1397 C C . ARG A 1 174 ? 13.265 10.436 -23.670 1.00 82.69 174 ARG A C 1
ATOM 1399 O O . ARG A 1 174 ? 13.797 11.421 -24.183 1.00 82.69 174 ARG A O 1
ATOM 1406 N N . ALA A 1 175 ? 12.544 10.527 -22.555 1.00 84.44 175 ALA A N 1
ATOM 1407 C CA . ALA A 1 175 ? 12.315 11.792 -21.879 1.00 84.44 175 ALA A CA 1
ATOM 1408 C C . ALA A 1 175 ? 13.581 12.313 -21.188 1.00 84.44 175 ALA A C 1
ATOM 1410 O O . ALA A 1 175 ? 14.240 11.619 -20.402 1.00 84.44 175 ALA A O 1
ATOM 1411 N N . HIS A 1 176 ? 13.880 13.594 -21.409 1.00 87.31 176 HIS A N 1
ATOM 1412 C CA . HIS A 1 176 ? 15.002 14.256 -20.756 1.00 87.31 176 HIS A CA 1
ATOM 1413 C C . HIS A 1 176 ? 14.865 14.157 -19.219 1.00 87.31 176 HIS A C 1
ATOM 1415 O O . HIS A 1 176 ? 13.763 14.355 -18.693 1.00 87.31 176 HIS A O 1
ATOM 1421 N N . PRO A 1 177 ? 15.952 13.893 -18.459 1.00 86.44 177 PRO A N 1
ATOM 1422 C CA . PRO A 1 177 ? 15.890 13.740 -16.999 1.00 86.44 177 PRO A CA 1
ATOM 1423 C C . PRO A 1 177 ? 15.166 14.888 -16.277 1.00 86.44 177 PRO A C 1
ATOM 1425 O O . PRO A 1 177 ? 14.389 14.659 -15.350 1.00 86.44 177 PRO A O 1
ATOM 1428 N N . ARG A 1 178 ? 15.358 16.128 -16.749 1.00 88.12 178 ARG A N 1
ATOM 1429 C CA . ARG A 1 178 ? 14.657 17.319 -16.234 1.00 88.12 178 ARG A CA 1
ATOM 1430 C C . ARG A 1 178 ? 13.137 17.228 -16.396 1.00 88.12 178 ARG A C 1
ATOM 1432 O O . ARG A 1 178 ? 12.417 17.571 -15.465 1.00 88.12 178 ARG A O 1
ATOM 1439 N N . ASP A 1 179 ? 12.651 16.760 -17.542 1.00 87.44 179 ASP A N 1
ATOM 1440 C CA . ASP A 1 179 ? 11.214 16.683 -17.831 1.00 87.44 179 ASP A CA 1
ATOM 1441 C C . ASP A 1 179 ? 10.548 15.555 -17.045 1.00 87.44 179 ASP A C 1
ATOM 1443 O O . ASP A 1 179 ? 9.433 15.716 -16.552 1.00 87.44 179 ASP A O 1
ATOM 1447 N N . ARG A 1 180 ? 11.270 14.448 -16.839 1.00 88.19 180 ARG A N 1
ATOM 1448 C CA . ARG A 1 180 ? 10.832 13.374 -15.942 1.00 88.19 180 ARG A CA 1
ATOM 1449 C C . ARG A 1 180 ? 10.685 13.860 -14.508 1.00 88.19 180 ARG A C 1
ATOM 1451 O O . ARG A 1 180 ? 9.672 13.593 -13.866 1.00 88.19 180 ARG A O 1
ATOM 1458 N N . LEU A 1 181 ? 11.672 14.609 -14.016 1.00 88.88 181 LEU A N 1
ATOM 1459 C CA . LEU A 1 181 ? 11.620 15.190 -12.677 1.00 88.88 181 LEU A CA 1
ATOM 1460 C C . LEU A 1 181 ? 10.476 16.202 -12.541 1.00 88.88 181 LEU A C 1
ATOM 1462 O O . LEU A 1 181 ? 9.815 16.232 -11.506 1.00 88.88 181 LEU A O 1
ATOM 1466 N N . LEU A 1 182 ? 10.224 17.011 -13.573 1.00 90.31 182 LEU A N 1
ATOM 1467 C CA . LEU A 1 182 ? 9.102 17.949 -13.595 1.00 90.31 182 LEU A CA 1
ATOM 1468 C C . LEU A 1 182 ? 7.754 17.225 -13.568 1.00 90.31 182 LEU A C 1
ATOM 1470 O O . LEU A 1 182 ? 6.908 17.588 -12.759 1.00 90.31 182 LEU A O 1
ATOM 1474 N N . ALA A 1 183 ? 7.570 16.188 -14.389 1.00 89.25 183 ALA A N 1
ATOM 1475 C CA . ALA A 1 183 ? 6.349 15.383 -14.389 1.00 89.25 183 ALA A CA 1
ATOM 1476 C C . ALA A 1 183 ? 6.125 14.713 -13.027 1.00 89.25 183 ALA A C 1
ATOM 1478 O O . ALA A 1 183 ? 5.025 14.776 -12.482 1.00 89.25 183 ALA A O 1
ATOM 1479 N N . LYS A 1 184 ? 7.192 14.165 -12.431 1.00 90.62 184 LYS A N 1
ATOM 1480 C CA . LYS A 1 184 ? 7.162 13.622 -11.073 1.00 90.62 184 LYS A CA 1
ATOM 1481 C C . LYS A 1 184 ? 6.706 14.689 -10.076 1.00 90.62 184 LYS A C 1
ATOM 1483 O O . LYS A 1 184 ? 5.656 14.526 -9.473 1.00 90.62 184 LYS A O 1
ATOM 1488 N N . ARG A 1 185 ? 7.419 15.818 -9.966 1.00 90.56 185 ARG A N 1
ATOM 1489 C CA . ARG A 1 185 ? 7.082 16.921 -9.041 1.00 90.56 185 ARG A CA 1
ATOM 1490 C C . ARG A 1 185 ? 5.676 17.485 -9.254 1.00 90.56 185 ARG A C 1
ATOM 1492 O O . ARG A 1 185 ? 5.026 17.868 -8.288 1.00 90.56 185 ARG A O 1
ATOM 1499 N N . ALA A 1 186 ? 5.200 17.537 -10.494 1.00 91.00 186 ALA A N 1
ATOM 1500 C CA . ALA A 1 186 ? 3.843 17.972 -10.799 1.00 91.00 186 ALA A CA 1
ATOM 1501 C C . ALA A 1 186 ? 2.797 16.984 -10.259 1.00 91.00 186 ALA A C 1
ATOM 1503 O O . ALA A 1 186 ? 1.821 17.419 -9.650 1.00 91.00 186 ALA A O 1
ATOM 1504 N N . ALA A 1 187 ? 3.025 15.672 -10.407 1.00 91.75 187 ALA A N 1
ATOM 1505 C CA . ALA A 1 187 ? 2.155 14.649 -9.824 1.00 91.75 187 ALA A CA 1
ATOM 1506 C C . ALA A 1 187 ? 2.160 14.726 -8.290 1.00 91.75 187 ALA A C 1
ATOM 1508 O O . ALA A 1 187 ? 1.105 14.651 -7.666 1.00 91.75 187 ALA A O 1
ATOM 1509 N N . GLU A 1 188 ? 3.329 14.953 -7.679 1.00 91.44 188 GLU A N 1
ATOM 1510 C CA . GLU A 1 188 ? 3.457 15.160 -6.230 1.00 91.44 188 GLU A CA 1
ATOM 1511 C C . GLU A 1 188 ? 2.642 16.362 -5.739 1.00 91.44 188 GLU A C 1
ATOM 1513 O O . GLU A 1 188 ? 1.966 16.285 -4.712 1.00 91.44 188 GLU A O 1
ATOM 1518 N N . LEU A 1 189 ? 2.707 17.479 -6.467 1.00 93.25 189 LEU A N 1
ATOM 1519 C CA . LEU A 1 189 ? 1.979 18.698 -6.133 1.00 93.25 189 LEU A CA 1
ATOM 1520 C C . LEU A 1 189 ? 0.468 18.482 -6.254 1.00 93.25 189 LEU A C 1
ATOM 1522 O O . LEU A 1 189 ? -0.264 18.836 -5.330 1.00 93.25 189 LEU A O 1
ATOM 1526 N N . ASP A 1 190 ? -0.001 17.863 -7.341 1.00 93.81 190 ASP A N 1
ATOM 1527 C CA . ASP A 1 190 ? -1.426 17.555 -7.515 1.00 93.81 190 ASP A CA 1
ATOM 1528 C C . ASP A 1 190 ? -1.930 16.573 -6.443 1.00 93.81 190 ASP A C 1
ATOM 1530 O O . ASP A 1 190 ? -3.026 16.753 -5.910 1.00 93.81 190 ASP A O 1
ATOM 1534 N N . ALA A 1 191 ? -1.109 15.595 -6.038 1.00 91.75 191 ALA A N 1
ATOM 1535 C CA . ALA A 1 191 ? -1.444 14.659 -4.963 1.00 91.75 191 ALA A CA 1
ATOM 1536 C C . ALA A 1 191 ? -1.614 15.394 -3.630 1.00 91.75 191 ALA A C 1
ATOM 1538 O O . ALA A 1 191 ? -2.622 15.223 -2.944 1.00 91.75 191 ALA A O 1
ATOM 1539 N N . LYS A 1 192 ? -0.659 16.269 -3.288 1.00 92.62 192 LYS A N 1
ATOM 1540 C CA . LYS A 1 192 ? -0.713 17.099 -2.077 1.00 92.62 192 LYS A CA 1
ATOM 1541 C C . LYS A 1 192 ? -1.897 18.064 -2.092 1.00 92.62 192 LYS A C 1
ATOM 1543 O O . LYS A 1 192 ? -2.526 18.250 -1.054 1.00 92.62 192 LYS A O 1
ATOM 1548 N N . ARG A 1 193 ? -2.245 18.633 -3.251 1.00 93.19 193 ARG A N 1
ATOM 1549 C CA . ARG A 1 193 ? -3.428 19.491 -3.414 1.00 93.19 193 ARG A CA 1
ATOM 1550 C C . ARG A 1 193 ? -4.718 18.723 -3.129 1.00 93.19 193 ARG A C 1
ATOM 1552 O O . ARG A 1 193 ? -5.496 19.152 -2.284 1.00 93.19 193 ARG A O 1
ATOM 1559 N N . LYS A 1 194 ? -4.913 17.570 -3.773 1.00 93.12 194 LYS A N 1
ATOM 1560 C CA . LYS A 1 194 ? -6.084 16.703 -3.550 1.00 93.12 194 LYS A CA 1
ATOM 1561 C C . LYS A 1 194 ? -6.165 16.209 -2.106 1.00 93.12 194 LYS A C 1
ATOM 1563 O O . LYS A 1 194 ? -7.247 16.151 -1.524 1.00 93.12 194 LYS A O 1
ATOM 1568 N N . LEU A 1 195 ? -5.021 15.898 -1.497 1.00 91.94 195 LEU A N 1
ATOM 1569 C CA . LEU A 1 195 ? -4.942 15.529 -0.086 1.00 91.94 195 LEU A CA 1
ATOM 1570 C C . LEU A 1 195 ? -5.374 16.689 0.820 1.00 91.94 195 LEU A C 1
ATOM 1572 O O . LEU A 1 195 ? -6.178 16.490 1.726 1.00 91.94 195 LEU A O 1
ATOM 1576 N N . ALA A 1 196 ? -4.902 17.906 0.547 1.00 92.50 196 ALA A N 1
ATOM 1577 C CA . ALA A 1 196 ? -5.304 19.102 1.277 1.00 92.50 196 ALA A CA 1
ATOM 1578 C C . ALA A 1 196 ? -6.805 19.395 1.138 1.00 92.50 196 ALA A C 1
ATOM 1580 O O . ALA A 1 196 ? -7.444 19.730 2.131 1.00 92.50 196 ALA A O 1
ATOM 1581 N N . GLU A 1 197 ? -7.378 19.243 -0.059 1.00 93.00 197 GLU A N 1
ATOM 1582 C CA . GLU A 1 197 ? -8.823 19.374 -0.301 1.00 93.00 197 GLU A CA 1
ATOM 1583 C C . GLU A 1 197 ? -9.619 18.333 0.497 1.00 93.00 197 GLU A C 1
ATOM 1585 O O . GLU A 1 197 ? -10.592 18.674 1.170 1.00 93.00 197 GLU A O 1
ATOM 1590 N N . THR A 1 198 ? -9.147 17.085 0.510 1.00 91.50 198 THR A N 1
ATOM 1591 C CA . THR A 1 198 ? -9.774 16.001 1.278 1.00 91.50 198 THR A CA 1
ATOM 1592 C C . THR A 1 198 ? -9.733 16.286 2.779 1.00 91.50 198 THR A C 1
ATOM 1594 O O . THR A 1 198 ? -10.737 16.118 3.466 1.00 91.50 198 THR A O 1
ATOM 1597 N N . ILE A 1 199 ? -8.596 16.767 3.293 1.00 91.25 199 ILE A N 1
ATOM 1598 C CA . ILE A 1 199 ? -8.448 17.119 4.711 1.00 91.25 199 ILE A CA 1
ATOM 1599 C C . ILE A 1 199 ? -9.325 18.321 5.071 1.00 91.25 199 ILE A C 1
ATOM 1601 O O . ILE A 1 199 ? -9.984 18.299 6.104 1.00 91.25 199 ILE A O 1
ATOM 1605 N N . LYS A 1 200 ? -9.385 19.348 4.217 1.00 91.25 200 LYS A N 1
ATOM 1606 C CA . LYS A 1 200 ? -10.257 20.521 4.395 1.00 91.25 200 LYS A CA 1
ATOM 1607 C C . LYS A 1 200 ? -11.743 20.151 4.443 1.00 91.25 200 LYS A C 1
ATOM 1609 O O . LYS A 1 200 ? -12.508 20.822 5.134 1.00 91.25 200 LYS A O 1
ATOM 1614 N N . GLY A 1 201 ? -12.137 19.087 3.745 1.00 89.75 201 GLY A N 1
ATOM 1615 C CA . GLY A 1 201 ? -13.491 18.534 3.774 1.00 89.75 201 GLY A CA 1
ATOM 1616 C C . GLY A 1 201 ? -13.835 17.730 5.032 1.00 89.75 201 GLY A C 1
ATOM 1617 O O . GLY A 1 201 ? -14.995 17.362 5.198 1.00 89.75 201 GLY A O 1
ATOM 1618 N N . LEU A 1 202 ? -12.878 17.452 5.927 1.00 89.38 202 LEU A N 1
ATOM 1619 C CA . LEU A 1 202 ? -13.163 16.720 7.161 1.00 89.38 202 LEU A CA 1
ATOM 1620 C C . LEU A 1 202 ? -14.035 17.554 8.100 1.00 89.38 202 LEU A C 1
ATOM 1622 O O . LEU A 1 202 ? -13.785 18.739 8.336 1.00 89.38 202 LEU A O 1
ATOM 1626 N N . GLN A 1 203 ? -15.047 16.905 8.663 1.00 85.94 203 GLN A N 1
ATOM 1627 C CA . GLN A 1 203 ? -15.957 17.507 9.625 1.00 85.94 203 GLN A CA 1
ATOM 1628 C C . GLN A 1 203 ? -15.357 17.442 11.033 1.00 85.94 203 GLN A C 1
ATOM 1630 O O . GLN A 1 203 ? -14.904 16.388 11.486 1.00 85.94 203 GLN A O 1
ATOM 1635 N N . ILE A 1 204 ? -15.371 18.576 11.730 1.00 82.81 204 ILE A N 1
ATOM 1636 C CA . ILE A 1 204 ? -14.903 18.693 13.114 1.00 82.81 204 ILE A CA 1
ATOM 1637 C C . ILE A 1 204 ? -16.092 18.524 14.068 1.00 82.81 204 ILE A C 1
ATOM 1639 O O . ILE A 1 204 ? -16.058 17.676 14.961 1.00 82.81 204 ILE A O 1
ATOM 1643 N N . SER A 1 205 ? -17.173 19.286 13.866 1.00 79.44 205 SER A N 1
ATOM 1644 C CA . SER A 1 205 ? -18.394 19.191 14.678 1.00 79.44 205 SER A CA 1
ATOM 1645 C C . SER A 1 205 ? -19.601 19.818 13.986 1.00 79.44 205 SER A C 1
ATOM 1647 O O . SER A 1 205 ? -19.510 20.979 13.614 1.00 79.44 205 SER A O 1
ATOM 1649 N N . GLY A 1 206 ? -20.742 19.123 13.893 1.00 79.25 206 GLY A N 1
ATOM 1650 C CA . GLY A 1 206 ? -22.017 19.715 13.446 1.00 79.25 206 GLY A CA 1
ATOM 1651 C C . GLY A 1 206 ? -21.927 20.399 12.075 1.00 79.25 206 GLY A C 1
ATOM 1652 O O . GLY A 1 206 ? -21.963 19.731 11.051 1.00 79.25 206 GLY A O 1
ATOM 1653 N N . SER A 1 207 ? -21.788 21.723 12.047 1.00 81.25 207 SER A N 1
ATOM 1654 C CA . SER A 1 207 ? -21.632 22.533 10.828 1.00 81.25 207 SER A CA 1
ATOM 1655 C C . SER A 1 207 ? -20.189 22.968 10.522 1.00 81.25 207 SER A C 1
ATOM 1657 O O . SER A 1 207 ? -19.959 23.633 9.517 1.00 81.25 207 SER A O 1
ATOM 1659 N N . THR A 1 208 ? -19.222 22.620 11.371 1.00 85.88 208 THR A N 1
ATOM 1660 C CA . THR A 1 208 ? -17.832 23.089 11.300 1.00 85.88 208 THR A CA 1
ATOM 1661 C C . THR A 1 208 ? -16.922 22.071 10.622 1.00 85.88 208 THR A C 1
ATOM 1663 O O . THR A 1 208 ? -16.858 20.905 11.031 1.00 85.88 208 THR A O 1
ATOM 1666 N N . TYR A 1 209 ? -16.147 22.534 9.644 1.00 89.94 209 TYR A N 1
ATOM 1667 C CA . TYR A 1 209 ? -15.186 21.748 8.876 1.00 89.94 209 TYR A CA 1
ATOM 1668 C C . TYR A 1 209 ? -13.751 22.243 9.081 1.00 89.94 209 TYR A C 1
ATOM 1670 O O . TYR A 1 209 ? -13.505 23.369 9.514 1.00 89.94 209 TYR A O 1
ATOM 1678 N N . VAL A 1 210 ? -12.772 21.419 8.705 1.00 89.12 210 VAL A N 1
ATOM 1679 C CA . VAL A 1 210 ? -11.351 21.804 8.743 1.00 89.12 210 VAL A CA 1
ATOM 1680 C C . VAL A 1 210 ? -11.061 23.004 7.837 1.00 89.12 210 VAL A C 1
ATOM 1682 O O . VAL A 1 210 ? -10.210 23.823 8.173 1.00 89.12 210 VAL A O 1
ATOM 1685 N N . LYS A 1 211 ? -11.779 23.178 6.721 1.00 91.56 211 LYS A N 1
ATOM 1686 C CA . LYS A 1 211 ? -11.657 24.390 5.891 1.00 91.56 211 LYS A CA 1
ATOM 1687 C C . LYS A 1 211 ? -11.979 25.675 6.668 1.00 91.56 211 LYS A C 1
ATOM 1689 O O . LYS A 1 211 ? -11.294 26.671 6.460 1.00 91.56 211 LYS A O 1
ATOM 1694 N N . ASP A 1 212 ? -12.963 25.630 7.568 1.00 90.50 212 ASP A N 1
ATOM 1695 C CA . ASP A 1 212 ? -13.402 26.793 8.345 1.00 90.50 212 ASP A CA 1
ATOM 1696 C C . ASP A 1 212 ? -12.351 27.122 9.415 1.00 90.50 212 ASP A C 1
ATOM 1698 O O . ASP A 1 212 ? -12.033 28.284 9.643 1.00 90.50 212 ASP A O 1
ATOM 1702 N N . PHE A 1 213 ? -11.718 26.089 9.988 1.00 86.94 213 PHE A N 1
ATOM 1703 C CA . PHE A 1 213 ? -10.582 26.243 10.901 1.00 86.94 213 PHE A CA 1
ATOM 1704 C C . PHE A 1 213 ? -9.392 26.920 10.221 1.00 86.94 213 PHE A C 1
ATOM 1706 O O . PHE A 1 213 ? -8.799 27.849 10.759 1.00 86.94 213 PHE A O 1
ATOM 1713 N N . VAL A 1 214 ? -9.047 26.459 9.016 1.00 88.88 214 VAL A N 1
ATOM 1714 C CA . VAL A 1 214 ? -7.920 26.995 8.241 1.00 88.88 214 VAL A CA 1
ATOM 1715 C C . VAL A 1 214 ? -8.166 28.444 7.809 1.00 88.88 214 VAL A C 1
ATOM 1717 O O . VAL A 1 214 ? -7.210 29.202 7.686 1.00 88.88 214 VAL A O 1
ATOM 1720 N N . ALA A 1 215 ? -9.424 28.840 7.600 1.00 88.81 215 ALA A N 1
ATOM 1721 C CA . ALA A 1 215 ? -9.795 30.210 7.248 1.00 88.81 215 ALA A CA 1
ATOM 1722 C C . ALA A 1 215 ? -9.770 31.186 8.441 1.00 88.81 215 ALA A C 1
ATOM 1724 O O . ALA A 1 215 ? -9.819 32.393 8.230 1.00 88.81 215 ALA A O 1
ATOM 1725 N N . GLN A 1 216 ? -9.685 30.685 9.678 1.00 86.94 216 GLN A N 1
ATOM 1726 C CA . GLN A 1 216 ? -9.771 31.505 10.888 1.00 86.94 216 GLN A CA 1
ATOM 1727 C C . GLN A 1 216 ? -8.563 32.436 11.087 1.00 86.94 216 GLN A C 1
ATOM 1729 O O . GLN A 1 216 ? -8.710 33.502 11.680 1.00 86.94 216 GLN A O 1
ATOM 1734 N N . SER A 1 217 ? -7.367 32.021 10.658 1.00 86.38 217 SER A N 1
ATOM 1735 C CA . SER A 1 217 ? -6.134 32.806 10.792 1.00 86.38 217 SER A CA 1
ATOM 1736 C C . SER A 1 217 ? -5.092 32.399 9.748 1.00 86.38 217 SER A C 1
ATOM 1738 O O . SER A 1 217 ? -4.928 31.215 9.432 1.00 86.38 217 SER A O 1
ATOM 1740 N N . ASP A 1 218 ? -4.332 33.380 9.260 1.00 86.94 218 ASP A N 1
ATOM 1741 C CA . ASP A 1 218 ? -3.224 33.168 8.324 1.00 86.94 218 ASP A CA 1
ATOM 1742 C C . ASP A 1 218 ? -2.085 32.334 8.931 1.00 86.94 218 ASP A C 1
ATOM 1744 O O . ASP A 1 218 ? -1.401 31.595 8.214 1.00 86.94 218 ASP A O 1
ATOM 1748 N N . GLU A 1 219 ? -1.912 32.367 10.256 1.00 87.62 219 GLU A N 1
ATOM 1749 C CA . GLU A 1 219 ? -0.964 31.497 10.960 1.00 87.62 219 GLU A CA 1
ATOM 1750 C C . GLU A 1 219 ? -1.400 30.030 10.869 1.00 87.62 219 GLU A C 1
ATOM 1752 O O . GLU A 1 219 ? -0.595 29.151 10.549 1.00 87.62 219 GLU A O 1
ATOM 1757 N N . VAL A 1 220 ? -2.696 29.756 11.066 1.00 88.12 220 VAL A N 1
ATOM 1758 C CA . VAL A 1 220 ? -3.267 28.403 10.941 1.00 88.12 220 VAL A CA 1
ATOM 1759 C C . VAL A 1 220 ? -3.099 27.895 9.515 1.00 88.12 220 VAL A C 1
ATOM 1761 O O . VAL A 1 220 ? -2.665 26.759 9.306 1.00 88.12 220 VAL A O 1
ATOM 1764 N N . ARG A 1 221 ? -3.385 28.748 8.528 1.00 90.06 221 ARG A N 1
ATOM 1765 C CA . ARG A 1 221 ? -3.177 28.439 7.114 1.00 90.06 221 ARG A CA 1
ATOM 1766 C C . ARG A 1 221 ? -1.719 28.123 6.801 1.00 90.06 221 ARG A C 1
ATOM 1768 O O . ARG A 1 221 ? -1.447 27.124 6.140 1.00 90.06 221 ARG A O 1
ATOM 1775 N N . SER A 1 222 ? -0.788 28.911 7.326 1.00 90.75 222 SER A N 1
ATOM 1776 C CA . SER A 1 222 ? 0.649 28.701 7.132 1.00 90.75 222 SER A CA 1
ATOM 1777 C C . SER A 1 222 ? 1.123 27.372 7.730 1.00 90.75 222 SER A C 1
ATOM 1779 O O . SER A 1 222 ? 1.849 26.618 7.075 1.00 90.75 222 SER A O 1
ATOM 1781 N N . HIS A 1 223 ? 0.666 27.031 8.939 1.00 90.06 223 HIS A N 1
ATOM 1782 C CA . HIS A 1 223 ? 0.956 25.741 9.569 1.00 90.06 223 HIS A CA 1
ATOM 1783 C C . HIS A 1 223 ? 0.353 24.565 8.799 1.00 90.06 223 HIS A C 1
ATOM 1785 O O . HIS A 1 223 ? 1.022 23.549 8.600 1.00 90.06 223 HIS A O 1
ATOM 1791 N N . PHE A 1 224 ? -0.882 24.711 8.321 1.00 90.94 224 PHE A N 1
ATOM 1792 C CA . PHE A 1 224 ? -1.540 23.705 7.499 1.00 90.94 224 PHE A CA 1
ATOM 1793 C C . PHE A 1 224 ? -0.780 23.465 6.188 1.00 90.94 224 PHE A C 1
ATOM 1795 O O . PHE A 1 224 ? -0.475 22.324 5.844 1.00 90.94 224 PHE A O 1
ATOM 1802 N N . ASP A 1 225 ? -0.391 24.528 5.485 1.00 90.38 225 ASP A N 1
ATOM 1803 C CA . ASP A 1 225 ? 0.368 24.419 4.239 1.00 90.38 225 ASP A CA 1
ATOM 1804 C C . ASP A 1 225 ? 1.756 23.795 4.471 1.00 90.38 225 ASP A C 1
ATOM 1806 O O . ASP A 1 225 ? 2.229 23.002 3.650 1.00 90.38 225 ASP A O 1
ATOM 1810 N N . HIS A 1 226 ? 2.404 24.095 5.602 1.00 90.12 226 HIS A N 1
ATOM 1811 C CA . HIS A 1 226 ? 3.655 23.445 6.002 1.00 90.12 226 HIS A CA 1
ATOM 1812 C C . HIS A 1 226 ? 3.466 21.941 6.244 1.00 90.12 226 HIS A C 1
ATOM 1814 O O . HIS A 1 226 ? 4.238 21.128 5.729 1.00 90.12 226 HIS A O 1
ATOM 1820 N N . PHE A 1 227 ? 2.407 21.561 6.961 1.00 90.88 227 PHE A N 1
ATOM 1821 C CA . PHE A 1 227 ? 2.057 20.165 7.200 1.00 90.88 227 PHE A CA 1
ATOM 1822 C C . PHE A 1 227 ? 1.853 19.395 5.887 1.00 90.88 227 PHE A C 1
ATOM 1824 O O . PHE A 1 227 ? 2.481 18.354 5.687 1.00 90.88 227 PHE A O 1
ATOM 1831 N N . ILE A 1 228 ? 1.061 19.939 4.955 1.00 90.94 228 ILE A N 1
ATOM 1832 C CA . ILE A 1 228 ? 0.808 19.331 3.639 1.00 90.94 228 ILE A CA 1
ATOM 1833 C C . ILE A 1 228 ? 2.107 19.176 2.834 1.00 90.94 228 ILE A C 1
ATOM 1835 O O . ILE A 1 228 ? 2.334 18.141 2.199 1.00 90.94 228 ILE A O 1
ATOM 1839 N N . LYS A 1 229 ? 3.006 20.169 2.877 1.00 87.62 229 LYS A N 1
ATOM 1840 C CA . LYS A 1 229 ? 4.321 20.077 2.220 1.00 87.62 229 LYS A CA 1
ATOM 1841 C C . LYS A 1 229 ? 5.173 18.941 2.795 1.00 87.62 229 LYS A C 1
ATOM 1843 O O . LYS A 1 229 ? 5.853 18.274 2.011 1.00 87.62 229 LYS A O 1
ATOM 1848 N N . GLY A 1 230 ? 5.092 18.692 4.104 1.00 83.12 230 GLY A N 1
ATOM 1849 C CA . GLY A 1 230 ? 5.796 17.624 4.825 1.00 83.12 230 GLY A CA 1
ATOM 1850 C C . GLY A 1 230 ? 5.188 16.218 4.696 1.00 83.12 230 GLY A C 1
ATOM 1851 O O . GLY A 1 230 ? 5.721 15.262 5.270 1.00 83.12 230 GLY A O 1
ATOM 1852 N N . VAL A 1 231 ? 4.086 16.057 3.956 1.00 86.81 231 VAL A N 1
ATOM 1853 C CA . VAL A 1 231 ? 3.502 14.740 3.667 1.00 86.81 231 VAL A CA 1
ATOM 1854 C C . VAL A 1 231 ? 4.432 13.944 2.753 1.00 86.81 231 VAL A C 1
ATOM 1856 O O . VAL A 1 231 ? 4.885 14.431 1.711 1.00 86.81 231 VAL A O 1
ATOM 1859 N N . ARG A 1 232 ? 4.718 12.702 3.161 1.00 80.12 232 ARG A N 1
ATOM 1860 C CA . ARG A 1 232 ? 5.532 11.755 2.393 1.00 80.12 232 ARG A CA 1
ATOM 1861 C C . ARG A 1 232 ? 4.681 11.098 1.312 1.00 80.12 232 ARG A C 1
ATOM 1863 O O . ARG A 1 232 ? 3.496 10.850 1.508 1.00 80.12 232 ARG A O 1
ATOM 1870 N N . ILE A 1 233 ? 5.317 10.815 0.187 1.00 82.56 233 ILE A N 1
ATOM 1871 C CA . ILE A 1 233 ? 4.697 10.154 -0.959 1.00 82.56 233 ILE A CA 1
ATOM 1872 C C . ILE A 1 233 ? 5.082 8.686 -0.892 1.00 82.56 233 ILE A C 1
ATOM 1874 O O . ILE A 1 233 ? 6.260 8.369 -0.704 1.00 82.56 233 ILE A O 1
ATOM 1878 N N . THR A 1 234 ? 4.084 7.815 -0.981 1.00 80.69 234 THR A N 1
ATOM 1879 C CA . THR A 1 234 ? 4.258 6.375 -0.786 1.00 80.69 234 THR A CA 1
ATOM 1880 C C . THR A 1 234 ? 4.768 5.721 -2.063 1.00 80.69 234 THR A C 1
ATOM 1882 O O . THR A 1 234 ? 5.708 4.928 -2.014 1.00 80.69 234 THR A O 1
ATOM 1885 N N . ALA A 1 235 ? 4.176 6.067 -3.210 1.00 76.06 235 ALA A N 1
ATOM 1886 C CA . ALA A 1 235 ? 4.475 5.420 -4.481 1.00 76.06 235 ALA A CA 1
ATOM 1887 C C . ALA A 1 235 ? 4.292 6.352 -5.683 1.00 76.06 235 ALA A C 1
ATOM 1889 O O . ALA A 1 235 ? 3.554 7.340 -5.624 1.00 76.06 235 ALA A O 1
ATOM 1890 N N . TYR A 1 236 ? 4.953 5.981 -6.782 1.00 83.19 236 TYR A N 1
ATOM 1891 C CA . TYR A 1 236 ? 4.728 6.540 -8.111 1.00 83.19 236 TYR A CA 1
ATOM 1892 C C . TYR A 1 236 ? 4.284 5.425 -9.049 1.00 83.19 236 TYR A C 1
ATOM 1894 O O . TYR A 1 236 ? 4.748 4.294 -8.934 1.00 83.19 236 TYR A O 1
ATOM 1902 N N . VAL A 1 237 ? 3.404 5.741 -9.989 1.00 83.81 237 VAL A N 1
ATOM 1903 C CA . VAL A 1 237 ? 2.990 4.832 -11.059 1.00 83.81 237 VAL A CA 1
ATOM 1904 C C . VAL A 1 237 ? 3.233 5.544 -12.377 1.00 83.81 237 VAL A C 1
ATOM 1906 O O . VAL A 1 237 ? 2.713 6.635 -12.592 1.00 83.81 237 VAL A O 1
ATOM 1909 N N . PHE A 1 238 ? 4.049 4.952 -13.245 1.00 84.12 238 PHE A N 1
ATOM 1910 C CA . PHE A 1 238 ? 4.330 5.488 -14.574 1.00 84.12 238 PHE A CA 1
ATOM 1911 C C . PHE A 1 238 ? 3.533 4.706 -15.609 1.00 84.12 238 PHE A C 1
ATOM 1913 O O . PHE A 1 238 ? 3.529 3.476 -15.596 1.00 84.12 238 PHE A O 1
ATOM 1920 N N . TYR A 1 239 ? 2.890 5.427 -16.517 1.00 84.00 239 TYR A N 1
ATOM 1921 C CA . TYR A 1 239 ? 2.094 4.849 -17.587 1.00 84.00 239 TYR A CA 1
ATOM 1922 C C . TYR A 1 239 ? 2.811 4.962 -18.940 1.00 84.00 239 TYR A C 1
ATOM 1924 O O . TYR A 1 239 ? 3.563 5.921 -19.166 1.00 84.00 239 TYR A O 1
ATOM 1932 N N . PRO A 1 240 ? 2.557 4.026 -19.878 1.00 77.62 240 PRO A N 1
ATOM 1933 C CA . PRO A 1 240 ? 3.135 4.057 -21.225 1.00 77.62 240 PRO A CA 1
ATOM 1934 C C . PRO A 1 240 ? 2.763 5.290 -22.051 1.00 77.62 240 PRO A C 1
ATOM 1936 O O . PRO A 1 240 ? 3.477 5.626 -22.986 1.00 77.62 240 PRO A O 1
ATOM 1939 N N . ASP A 1 241 ? 1.672 5.976 -21.706 1.00 76.25 241 ASP A N 1
ATOM 1940 C CA . ASP A 1 241 ? 1.190 7.196 -22.365 1.00 76.25 241 ASP A CA 1
ATOM 1941 C C . ASP A 1 241 ? 1.923 8.472 -21.899 1.00 76.25 241 ASP A C 1
ATOM 1943 O O . ASP A 1 241 ? 1.616 9.578 -22.351 1.00 76.25 241 ASP A O 1
ATOM 1947 N N . GLY A 1 242 ? 2.904 8.332 -21.003 1.00 82.69 242 GLY A N 1
ATOM 1948 C CA . GLY A 1 242 ? 3.639 9.454 -20.436 1.00 82.69 242 GLY A CA 1
ATOM 1949 C C . GLY A 1 242 ? 2.941 10.109 -19.244 1.00 82.69 242 GLY A C 1
ATOM 1950 O O . GLY A 1 242 ? 3.330 11.219 -18.872 1.00 82.69 242 GLY A O 1
ATOM 1951 N N . ARG A 1 243 ? 1.942 9.46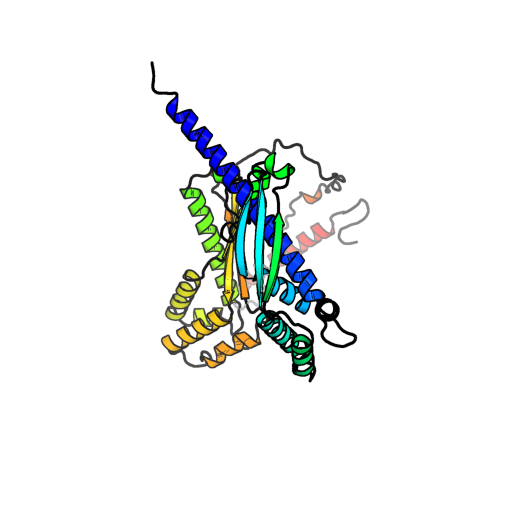2 -18.624 1.00 84.62 243 ARG A N 1
ATOM 1952 C CA . ARG A 1 243 ? 1.362 9.893 -17.342 1.00 84.62 243 ARG A CA 1
ATOM 1953 C C . ARG A 1 243 ? 2.121 9.338 -16.137 1.00 84.62 243 ARG A C 1
ATOM 1955 O O . ARG A 1 243 ? 2.676 8.243 -16.184 1.00 84.62 243 ARG A O 1
ATOM 1962 N N . VAL A 1 244 ? 2.130 10.112 -15.057 1.00 87.56 244 VAL A N 1
ATOM 1963 C CA . VAL A 1 244 ? 2.625 9.726 -13.730 1.00 87.56 244 VAL A CA 1
ATOM 1964 C C . VAL A 1 244 ? 1.529 9.965 -12.729 1.00 87.56 244 VAL A C 1
ATOM 1966 O O . VAL A 1 244 ? 0.971 11.061 -12.675 1.00 87.56 244 VAL A O 1
ATOM 1969 N N . GLU A 1 245 ? 1.295 8.975 -11.891 1.00 90.00 245 GLU A N 1
ATOM 1970 C CA . GLU A 1 245 ? 0.508 9.129 -10.686 1.00 90.00 245 GLU A CA 1
ATOM 1971 C C . GLU A 1 245 ? 1.413 9.091 -9.460 1.00 90.00 245 GLU A C 1
ATOM 1973 O O . GLU A 1 245 ? 2.381 8.333 -9.412 1.00 90.00 245 GLU A O 1
ATOM 1978 N N . ALA A 1 246 ? 1.112 9.935 -8.480 1.00 87.50 246 ALA A N 1
ATOM 1979 C CA . ALA A 1 246 ? 1.764 9.949 -7.179 1.00 87.50 246 ALA A CA 1
ATOM 1980 C C . ALA A 1 246 ? 0.712 9.694 -6.098 1.00 87.50 246 ALA A C 1
ATOM 1982 O O . ALA A 1 246 ? -0.312 10.380 -6.052 1.00 87.50 246 ALA A O 1
ATOM 1983 N N . GLU A 1 247 ? 0.970 8.726 -5.223 1.00 87.25 247 GLU A N 1
ATOM 1984 C CA . GLU A 1 247 ? 0.088 8.389 -4.104 1.00 87.25 247 GLU A CA 1
ATOM 1985 C C . GLU A 1 247 ? 0.608 9.049 -2.822 1.00 87.25 247 GLU A C 1
ATOM 1987 O O . GLU A 1 247 ? 1.708 8.750 -2.345 1.00 87.25 247 GLU A O 1
ATOM 1992 N N . ALA A 1 248 ? -0.183 9.968 -2.270 1.00 85.94 248 ALA A N 1
ATOM 1993 C CA . ALA A 1 248 ? 0.072 10.595 -0.981 1.00 85.94 248 ALA A CA 1
ATOM 1994 C C . ALA A 1 248 ? -0.862 10.000 0.076 1.00 85.94 248 ALA A C 1
ATOM 1996 O O . ALA A 1 248 ? -2.077 9.919 -0.127 1.00 85.94 248 ALA A O 1
ATOM 1997 N N . GLU A 1 249 ? -0.295 9.614 1.217 1.00 86.38 249 GLU A N 1
ATOM 1998 C CA . GLU A 1 249 ? -1.033 8.978 2.305 1.00 86.38 249 GLU A CA 1
ATOM 1999 C C . GLU A 1 249 ? -0.779 9.696 3.628 1.00 86.38 249 GLU A C 1
ATOM 2001 O O . GLU A 1 249 ? 0.359 10.021 3.981 1.00 86.38 249 GLU A O 1
ATOM 2006 N N . VAL A 1 250 ? -1.852 9.927 4.383 1.00 86.94 250 VAL A N 1
ATOM 2007 C CA . VAL A 1 250 ? -1.795 10.514 5.723 1.00 86.94 250 VAL A CA 1
ATOM 2008 C C . VAL A 1 250 ? -2.801 9.813 6.630 1.00 86.94 250 VAL A C 1
ATOM 2010 O O . VAL A 1 250 ? -3.947 9.576 6.250 1.00 86.94 250 VAL A O 1
ATOM 2013 N N . THR A 1 251 ? -2.385 9.483 7.851 1.00 87.94 251 THR A N 1
ATOM 2014 C CA . THR A 1 251 ? -3.282 8.936 8.874 1.00 87.94 251 THR A CA 1
ATOM 2015 C C . THR A 1 251 ? -4.098 10.048 9.524 1.00 87.94 251 THR A C 1
ATOM 2017 O O . THR A 1 251 ? -3.600 11.150 9.758 1.00 87.94 251 THR A O 1
ATOM 2020 N N . ILE A 1 252 ? -5.353 9.760 9.873 1.00 85.62 252 ILE A N 1
ATOM 2021 C CA . ILE A 1 252 ? -6.206 10.744 10.560 1.00 85.62 252 ILE A CA 1
ATOM 2022 C C . ILE A 1 252 ? -5.626 11.146 11.912 1.00 85.62 252 ILE A C 1
ATOM 2024 O O . ILE A 1 252 ? -5.736 12.300 12.309 1.00 85.62 252 ILE A O 1
ATOM 2028 N N . GLU A 1 253 ? -4.979 10.214 12.606 1.00 83.88 253 GLU A N 1
ATOM 2029 C CA . GLU A 1 253 ? -4.314 10.485 13.881 1.00 83.88 253 GLU A CA 1
ATOM 2030 C C . GLU A 1 253 ? -3.298 11.617 13.746 1.00 83.88 253 GLU A C 1
ATOM 2032 O O . GLU A 1 253 ? -3.371 12.585 14.500 1.00 83.88 253 GLU A O 1
ATOM 2037 N N . ARG A 1 254 ? -2.461 11.562 12.704 1.00 85.75 254 ARG A N 1
ATOM 2038 C CA . ARG A 1 254 ? -1.482 12.605 12.409 1.00 85.75 254 ARG A CA 1
ATOM 2039 C C . ARG A 1 254 ? -2.145 13.941 12.068 1.00 85.75 254 ARG A C 1
ATOM 2041 O O . ARG A 1 254 ? -1.679 14.977 12.522 1.00 85.75 254 ARG A O 1
ATOM 2048 N N . VAL A 1 255 ? -3.243 13.937 11.306 1.00 86.44 255 VAL A N 1
ATOM 2049 C CA . VAL A 1 255 ? -3.998 15.173 11.012 1.00 86.44 255 VAL A CA 1
ATOM 2050 C C . VAL A 1 255 ? -4.533 15.800 12.301 1.00 86.44 255 VAL A C 1
ATOM 2052 O O . VAL A 1 255 ? -4.368 16.995 12.521 1.00 86.44 255 VAL A O 1
ATOM 2055 N N . VAL A 1 256 ? -5.149 15.002 13.176 1.00 86.31 256 VAL A N 1
ATOM 2056 C CA . VAL A 1 256 ? -5.726 15.486 14.439 1.00 86.31 256 VAL A CA 1
ATOM 2057 C C . VAL A 1 256 ? -4.645 16.011 15.386 1.00 86.31 256 VAL A C 1
ATOM 2059 O O . VAL A 1 256 ? -4.856 17.029 16.044 1.00 86.31 256 VAL A O 1
ATOM 2062 N N . GLU A 1 257 ? -3.491 15.348 15.461 1.00 86.44 257 GLU A N 1
ATOM 2063 C CA . GLU A 1 257 ? -2.343 15.814 16.247 1.00 86.44 257 GLU A CA 1
ATOM 2064 C C . GLU A 1 257 ? -1.846 17.184 15.785 1.00 86.44 257 GLU A C 1
ATOM 2066 O O . GLU A 1 257 ? -1.655 18.077 16.614 1.00 86.44 257 GLU A O 1
ATOM 2071 N N . GLU A 1 258 ? -1.710 17.383 14.475 1.00 86.44 258 GLU A N 1
ATOM 2072 C CA . GLU A 1 258 ? -1.269 18.664 13.920 1.00 86.44 258 GLU A CA 1
ATOM 2073 C C . GLU A 1 258 ? -2.309 19.765 14.145 1.00 86.44 258 GLU A C 1
ATOM 2075 O O . GLU A 1 258 ? -1.960 20.841 14.623 1.00 86.44 258 GLU A O 1
ATOM 2080 N N . LEU A 1 259 ? -3.603 19.488 13.941 1.00 86.25 259 LEU A N 1
ATOM 2081 C CA . LEU A 1 259 ? -4.667 20.457 14.239 1.00 86.25 259 LEU A CA 1
ATOM 2082 C C . LEU A 1 259 ? -4.658 20.884 15.715 1.00 86.25 259 LEU A C 1
ATOM 2084 O O . LEU A 1 259 ? -4.785 22.072 16.029 1.00 86.25 259 LEU A O 1
ATOM 2088 N N . LYS A 1 260 ? -4.451 19.939 16.642 1.00 87.00 260 LYS A N 1
ATOM 2089 C CA . LYS A 1 260 ? -4.292 20.246 18.072 1.00 87.00 260 LYS A CA 1
ATOM 2090 C C . LYS A 1 260 ? -3.058 21.103 18.334 1.00 87.00 260 LYS A C 1
ATOM 2092 O O . LYS A 1 260 ? -3.131 22.029 19.142 1.00 87.00 260 LYS A O 1
ATOM 2097 N N . ARG A 1 261 ? -1.933 20.796 17.684 1.00 85.62 261 ARG A N 1
ATOM 2098 C CA . ARG A 1 261 ? -0.684 21.555 17.816 1.00 85.62 261 ARG A CA 1
ATOM 2099 C C . ARG A 1 261 ? -0.875 22.998 17.360 1.00 85.62 261 ARG A C 1
ATOM 2101 O O . ARG A 1 261 ? -0.544 23.908 18.114 1.00 85.62 261 ARG A O 1
ATOM 2108 N N . THR A 1 262 ? -1.484 23.201 16.194 1.00 82.94 262 THR A N 1
ATOM 2109 C CA . THR A 1 262 ? -1.778 24.532 15.653 1.00 82.94 262 THR A CA 1
ATOM 2110 C C . THR A 1 262 ? -2.739 25.308 16.553 1.00 82.94 262 THR A C 1
ATOM 2112 O O . THR A 1 262 ? -2.485 26.464 16.870 1.00 82.94 262 THR A O 1
ATOM 2115 N N . THR A 1 263 ? -3.791 24.658 17.062 1.00 81.12 263 THR A N 1
ATOM 2116 C CA . THR A 1 263 ? -4.757 25.291 17.980 1.00 81.12 263 THR A CA 1
ATOM 2117 C C . THR A 1 263 ? -4.090 25.783 19.272 1.00 81.12 263 THR A C 1
ATOM 2119 O O . THR A 1 263 ? -4.386 26.877 19.749 1.00 81.12 263 THR A O 1
ATOM 2122 N N . LYS A 1 264 ? -3.158 24.997 19.835 1.00 80.56 264 LYS A N 1
ATOM 2123 C CA . LYS A 1 264 ? -2.397 25.381 21.037 1.00 80.56 264 LYS A CA 1
ATOM 2124 C C . LYS A 1 264 ? -1.470 26.574 20.796 1.00 80.56 264 LYS A C 1
ATOM 2126 O O . LYS A 1 264 ? -1.288 27.375 21.707 1.00 80.56 264 LYS A O 1
ATOM 2131 N N . MET A 1 265 ? -0.881 26.670 19.604 1.00 73.88 265 MET A N 1
ATOM 2132 C CA . MET A 1 265 ? 0.048 27.747 19.249 1.00 73.88 265 MET A CA 1
ATOM 2133 C C . MET A 1 265 ? -0.675 29.078 19.032 1.00 73.88 265 MET A C 1
ATOM 2135 O O . MET A 1 265 ? -0.266 30.081 19.603 1.00 73.88 265 MET A O 1
ATOM 2139 N N . VAL A 1 266 ? -1.778 29.068 18.280 1.00 76.62 266 VAL A N 1
ATOM 2140 C CA . VAL A 1 266 ? -2.502 30.289 17.879 1.00 76.62 266 VAL A CA 1
ATOM 2141 C C . VAL A 1 266 ? -3.462 30.794 18.979 1.00 76.62 266 VAL A C 1
ATOM 2143 O O . VAL A 1 266 ? -3.989 31.895 18.882 1.00 76.62 266 VAL A O 1
ATOM 2146 N N . ARG A 1 267 ? -3.683 30.020 20.060 1.00 66.50 267 ARG A N 1
ATOM 2147 C CA . ARG A 1 267 ? -4.585 30.352 21.193 1.00 66.50 267 ARG A CA 1
ATOM 2148 C C . ARG A 1 267 ? -5.964 30.854 20.738 1.00 66.50 267 ARG A C 1
ATOM 2150 O O . ARG A 1 267 ? -6.447 31.897 21.171 1.00 66.50 267 ARG A O 1
ATOM 2157 N N . LEU A 1 268 ? -6.614 30.087 19.868 1.00 66.75 268 LEU A N 1
ATOM 2158 C CA . LEU A 1 268 ? -7.965 30.400 19.402 1.00 66.75 268 LEU A CA 1
ATOM 2159 C C . LEU A 1 268 ? -8.996 30.152 20.519 1.00 66.75 268 LEU A C 1
ATOM 2161 O O . LEU A 1 268 ? -8.956 29.123 21.192 1.00 66.75 268 LEU A O 1
ATOM 2165 N N . GLY A 1 269 ? -9.918 31.099 20.716 1.00 64.25 269 GLY A N 1
ATOM 2166 C CA . GLY A 1 269 ? -11.052 30.971 21.639 1.00 64.25 269 GLY A CA 1
ATOM 2167 C C . GLY A 1 269 ? -12.303 30.364 20.984 1.00 64.25 269 GLY A C 1
ATOM 2168 O O . GLY A 1 269 ? -12.395 30.251 19.761 1.00 64.25 269 GLY A O 1
ATOM 2169 N N . GLY A 1 270 ? -13.296 29.993 21.799 1.00 72.62 270 GLY A N 1
ATOM 2170 C CA . GLY A 1 270 ? -14.615 29.547 21.328 1.00 72.62 270 GLY A CA 1
ATOM 2171 C C . GLY A 1 270 ? -14.686 28.060 20.960 1.00 72.62 270 GLY A C 1
ATOM 2172 O O . GLY A 1 270 ? -14.361 27.199 21.769 1.00 72.62 270 GLY A O 1
ATOM 2173 N N . VAL A 1 271 ? -15.151 27.741 19.746 1.00 67.12 271 VAL A N 1
ATOM 2174 C CA . VAL A 1 271 ? -15.381 26.354 19.269 1.00 67.12 271 VAL A CA 1
ATOM 2175 C C . VAL A 1 271 ? -14.060 25.606 18.990 1.00 67.12 271 VAL A C 1
ATOM 2177 O O . VAL A 1 271 ? -14.007 24.370 18.982 1.00 67.12 271 VAL A O 1
ATOM 2180 N N . TRP A 1 272 ? -12.969 26.355 18.821 1.00 75.12 272 TRP A N 1
ATOM 2181 C CA . TRP A 1 272 ? -11.645 25.891 18.410 1.00 75.12 272 TRP A CA 1
ATOM 2182 C C . TRP A 1 272 ? -10.787 25.422 19.593 1.00 75.12 272 TRP A C 1
ATOM 2184 O O . TRP A 1 272 ? -9.717 25.955 19.860 1.00 75.12 272 TRP A O 1
ATOM 2194 N N . VAL A 1 273 ? -11.263 24.405 20.311 1.00 77.75 273 VAL A N 1
ATOM 2195 C CA . VAL A 1 273 ? -10.564 23.799 21.458 1.00 77.75 273 VAL A CA 1
ATOM 2196 C C . VAL A 1 273 ? -9.932 22.464 21.035 1.00 77.75 273 VAL A C 1
ATOM 2198 O O . VAL A 1 273 ? -10.528 21.734 20.236 1.00 77.75 273 VAL A O 1
ATOM 2201 N N . PRO A 1 274 ? -8.768 22.057 21.587 1.00 75.56 274 PRO A N 1
ATOM 2202 C CA . PRO A 1 274 ? -8.148 20.763 21.276 1.00 75.56 274 PRO A CA 1
ATOM 2203 C C . PRO A 1 274 ? -9.066 19.543 21.467 1.00 75.56 274 PRO A C 1
ATOM 2205 O O . PRO A 1 274 ? -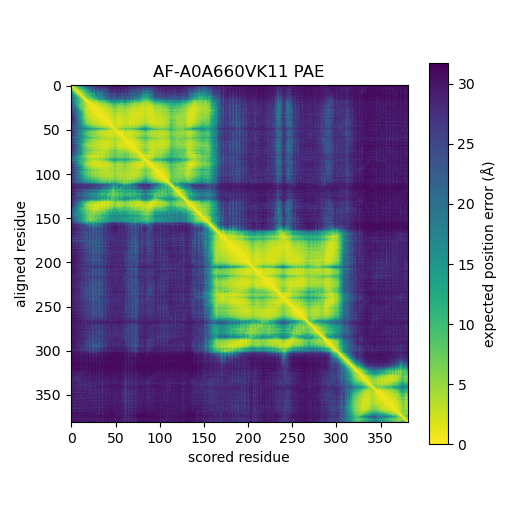8.910 18.545 20.765 1.00 75.56 274 PRO A O 1
ATOM 2208 N N . GLN A 1 275 ? -10.033 19.627 22.386 1.00 76.44 275 GLN A N 1
ATOM 2209 C CA . GLN A 1 275 ? -11.052 18.595 22.618 1.00 76.44 275 GLN A CA 1
ATOM 2210 C C . GLN A 1 275 ? -12.033 18.466 21.441 1.00 76.44 275 GLN A C 1
ATOM 2212 O O . GLN A 1 275 ? -12.471 17.365 21.113 1.00 76.44 275 GLN A O 1
ATOM 2217 N N . THR A 1 276 ? -12.353 19.567 20.757 1.00 73.44 276 THR A N 1
ATOM 2218 C CA . THR A 1 276 ? -13.219 19.554 19.571 1.00 73.44 276 THR A CA 1
ATOM 2219 C C . THR A 1 276 ? -12.538 18.831 18.406 1.00 73.44 276 THR A C 1
ATOM 2221 O O . THR A 1 276 ? -13.195 18.093 17.679 1.00 73.44 276 THR A O 1
ATOM 2224 N N . MET A 1 277 ? -11.210 18.934 18.287 1.00 76.31 277 MET A N 1
ATOM 2225 C CA . MET A 1 277 ? -10.436 18.268 17.226 1.00 76.31 277 MET A CA 1
ATOM 2226 C C . MET A 1 277 ? -10.446 16.739 17.341 1.00 76.31 277 MET A C 1
ATOM 2228 O O . MET A 1 277 ? -10.313 16.039 16.340 1.00 76.31 277 MET A O 1
ATOM 2232 N N . GLU A 1 278 ? -10.658 16.186 18.540 1.00 77.06 278 GLU A N 1
ATOM 2233 C CA . GLU A 1 278 ? -10.813 14.735 18.712 1.00 77.06 278 GLU A CA 1
ATOM 2234 C C . GLU A 1 278 ? -12.107 14.201 18.106 1.00 77.06 278 GLU A C 1
ATOM 2236 O O . GLU A 1 278 ? -12.165 13.035 17.707 1.00 77.06 278 GLU A O 1
ATOM 2241 N N . LYS A 1 279 ? -13.134 15.049 17.980 1.00 78.69 279 LYS A N 1
ATOM 2242 C CA . LYS A 1 279 ? -14.424 14.657 17.405 1.00 78.69 279 LYS A CA 1
ATOM 2243 C C . LYS A 1 279 ? -14.302 14.273 15.926 1.00 78.69 279 LYS A C 1
ATOM 2245 O O . LYS A 1 279 ? -15.080 13.440 15.475 1.00 78.69 279 LYS A O 1
ATOM 2250 N N . VAL A 1 280 ? -13.261 14.728 15.219 1.00 76.25 280 VAL A N 1
ATOM 2251 C CA . VAL A 1 280 ? -12.933 14.296 13.842 1.00 76.25 280 VAL A CA 1
ATOM 2252 C C . VAL A 1 280 ? -12.800 12.768 13.741 1.00 76.25 280 VAL A C 1
ATOM 2254 O O . VAL A 1 280 ? -13.231 12.171 12.751 1.00 76.25 280 VAL A O 1
ATOM 2257 N N . LYS A 1 281 ? -12.271 12.110 14.787 1.00 73.88 281 LYS A N 1
ATOM 2258 C CA . LYS A 1 281 ? -12.149 10.642 14.842 1.00 73.88 281 LYS A CA 1
ATOM 2259 C C . LYS A 1 281 ? -13.506 9.935 14.919 1.00 73.88 281 LYS A C 1
ATOM 2261 O O . LYS A 1 281 ? -13.606 8.793 14.494 1.00 73.88 281 LYS A O 1
ATOM 2266 N N . LYS A 1 282 ? -14.536 10.595 15.463 1.00 73.06 282 LYS A N 1
ATOM 2267 C CA . LYS A 1 282 ? -15.890 10.034 15.592 1.00 73.06 282 LYS A CA 1
ATOM 2268 C C . LYS A 1 282 ? -16.659 10.092 14.273 1.00 73.06 282 LYS A C 1
ATOM 2270 O O . LYS A 1 282 ? -17.412 9.174 13.976 1.00 73.06 282 LYS A O 1
ATOM 2275 N N . TYR A 1 283 ? -16.449 11.146 13.485 1.00 66.69 283 TYR A N 1
ATOM 2276 C CA . TYR A 1 283 ? -17.168 11.361 12.225 1.00 66.69 283 TYR A CA 1
ATOM 2277 C C . TYR A 1 283 ? -16.497 10.713 11.008 1.00 66.69 283 TYR A C 1
ATOM 2279 O O . TYR A 1 283 ? -17.132 10.572 9.967 1.00 66.69 283 TYR A O 1
ATOM 2287 N N . THR A 1 284 ? -15.235 10.280 11.120 1.00 62.69 284 THR A N 1
ATOM 2288 C CA . THR A 1 284 ? -14.494 9.724 9.979 1.00 62.69 284 THR A CA 1
ATOM 2289 C C . THR A 1 284 ? -14.215 8.233 10.143 1.00 62.69 284 THR A C 1
ATOM 2291 O O . THR A 1 284 ? -13.444 7.824 11.004 1.00 62.69 284 THR A O 1
ATOM 2294 N N . GLN A 1 285 ? -14.794 7.411 9.263 1.00 59.97 285 GLN A N 1
ATOM 2295 C CA . GLN A 1 285 ? -14.630 5.948 9.278 1.00 59.97 285 GLN A CA 1
ATOM 2296 C C . GLN A 1 285 ? -13.260 5.481 8.747 1.00 59.97 285 GLN A C 1
ATOM 2298 O O . GLN A 1 285 ? -12.743 4.439 9.151 1.00 59.97 285 GLN A O 1
ATOM 2303 N N . LYS A 1 286 ? -12.645 6.236 7.826 1.00 65.00 286 LYS A N 1
ATOM 2304 C CA . LYS A 1 286 ? -11.387 5.849 7.167 1.00 65.00 286 LYS A CA 1
ATOM 2305 C C . LYS A 1 286 ? -10.178 6.253 8.006 1.00 65.00 286 LYS A C 1
ATOM 2307 O O . LYS A 1 286 ? -9.873 7.428 8.077 1.00 65.00 286 LYS A O 1
ATOM 2312 N N . ARG A 1 287 ? -9.414 5.308 8.565 1.00 73.62 287 ARG A N 1
ATOM 2313 C CA . ARG A 1 287 ? -8.195 5.624 9.352 1.00 73.62 287 ARG A CA 1
ATOM 2314 C C . ARG A 1 287 ? -7.051 6.246 8.534 1.00 73.62 287 ARG A C 1
ATOM 2316 O O . ARG A 1 287 ? -6.199 6.937 9.096 1.00 73.62 287 ARG A O 1
ATOM 2323 N N . ILE A 1 288 ? -7.037 6.009 7.221 1.00 80.69 288 ILE A N 1
ATOM 2324 C CA . ILE A 1 288 ? -6.011 6.480 6.285 1.00 80.69 288 ILE A CA 1
ATOM 2325 C C . ILE A 1 288 ? -6.694 7.276 5.176 1.00 80.69 288 ILE A C 1
ATOM 2327 O O . ILE A 1 288 ? -7.620 6.786 4.526 1.00 80.69 288 ILE A O 1
ATOM 2331 N N . ILE A 1 289 ? -6.219 8.497 4.955 1.00 82.88 289 ILE A N 1
ATOM 2332 C CA . ILE A 1 289 ? -6.612 9.349 3.840 1.00 82.88 289 ILE A CA 1
ATOM 2333 C C . ILE A 1 289 ? -5.575 9.155 2.740 1.00 82.88 289 ILE A C 1
ATOM 2335 O O . ILE A 1 289 ? -4.382 9.372 2.956 1.00 82.88 289 ILE A O 1
ATOM 2339 N N . LYS A 1 290 ? -6.049 8.740 1.567 1.00 86.88 290 LYS A N 1
ATOM 2340 C CA . LYS A 1 290 ? -5.237 8.563 0.367 1.00 86.88 290 LYS A CA 1
ATOM 2341 C C . LYS A 1 290 ? -5.664 9.570 -0.688 1.00 86.88 290 LYS A C 1
ATOM 2343 O O . LYS A 1 290 ? -6.861 9.774 -0.884 1.00 86.88 290 LYS A O 1
ATOM 2348 N N . ALA A 1 291 ? -4.696 10.156 -1.380 1.00 87.75 291 ALA A N 1
ATOM 2349 C CA . ALA A 1 291 ? -4.938 11.029 -2.517 1.00 87.75 291 ALA A CA 1
ATOM 2350 C C . ALA A 1 291 ? -3.979 10.692 -3.658 1.00 87.75 291 ALA A C 1
ATOM 2352 O O . ALA A 1 291 ? -2.775 10.543 -3.445 1.00 87.75 291 ALA A O 1
ATOM 2353 N N . ILE A 1 292 ? -4.526 10.603 -4.871 1.00 88.62 292 ILE A N 1
ATOM 2354 C CA . ILE A 1 292 ? -3.766 10.289 -6.081 1.00 88.62 292 ILE A CA 1
ATOM 2355 C C . ILE A 1 292 ? -3.670 11.549 -6.936 1.00 88.62 292 ILE A C 1
ATOM 2357 O O . ILE A 1 292 ? -4.670 12.056 -7.455 1.00 88.62 292 ILE A O 1
ATOM 2361 N N . GLY A 1 293 ? -2.454 12.067 -7.064 1.00 88.44 293 GLY A N 1
ATOM 2362 C CA . GLY A 1 293 ? -2.123 13.144 -7.990 1.00 88.44 293 GLY A CA 1
ATOM 2363 C C . GLY A 1 293 ? -1.727 12.589 -9.340 1.00 88.44 293 GLY A C 1
ATOM 2364 O O . GLY A 1 293 ? -1.096 11.541 -9.398 1.00 88.44 293 GLY A O 1
ATOM 2365 N N . SER A 1 294 ? -2.066 13.296 -10.413 1.00 89.00 294 SER A N 1
ATOM 2366 C CA . SER A 1 294 ? -1.748 12.877 -11.779 1.00 89.00 294 SER A CA 1
ATOM 2367 C C . SER A 1 294 ? -1.046 13.999 -12.530 1.00 89.00 294 SER A C 1
ATOM 2369 O O . SER A 1 294 ? -1.501 15.142 -12.505 1.00 89.00 294 SER A O 1
ATOM 2371 N N . ALA A 1 295 ? 0.017 13.675 -13.254 1.00 89.88 295 ALA A N 1
ATOM 2372 C CA . ALA A 1 295 ? 0.665 14.582 -14.191 1.00 89.88 295 ALA A CA 1
ATOM 2373 C C . ALA A 1 295 ? 1.086 13.839 -15.458 1.00 89.88 295 ALA A C 1
ATOM 2375 O O . ALA A 1 295 ? 1.000 12.618 -15.542 1.00 89.88 295 ALA A O 1
ATOM 2376 N N . SER A 1 296 ? 1.535 14.577 -16.468 1.00 87.56 296 SER A N 1
ATOM 2377 C CA . SER A 1 296 ? 2.053 14.000 -17.708 1.00 87.56 296 SER A CA 1
ATOM 2378 C C . SER A 1 296 ? 3.356 14.664 -18.119 1.00 87.56 296 SER A C 1
ATOM 2380 O O . SER A 1 296 ? 3.646 15.800 -17.734 1.00 87.56 296 SER A O 1
ATOM 2382 N N . LEU A 1 297 ? 4.148 13.945 -18.909 1.00 83.81 297 LEU A N 1
ATOM 2383 C CA . LEU A 1 297 ? 5.266 14.520 -19.639 1.00 83.81 297 LEU A CA 1
ATOM 2384 C C . LEU A 1 297 ? 4.771 15.655 -20.542 1.00 83.81 297 LEU A C 1
ATOM 2386 O O . LEU A 1 297 ? 3.684 15.600 -21.124 1.00 83.81 297 LEU A O 1
ATOM 2390 N N . GLY A 1 298 ? 5.588 16.704 -20.655 1.00 75.88 298 GLY A N 1
ATOM 2391 C CA . GLY A 1 298 ? 5.234 17.895 -21.422 1.00 75.88 298 GLY A CA 1
ATOM 2392 C C . GLY A 1 298 ? 4.832 17.578 -22.868 1.00 75.88 298 GLY A C 1
ATOM 2393 O O . GLY A 1 298 ? 5.216 16.551 -23.429 1.00 75.88 298 GLY A O 1
ATOM 2394 N N . LYS A 1 299 ? 4.114 18.515 -23.506 1.00 70.81 299 LYS A N 1
ATOM 2395 C CA . LYS A 1 299 ? 3.564 18.398 -24.879 1.00 70.81 299 LYS A CA 1
ATOM 2396 C C . LYS A 1 299 ? 4.565 17.920 -25.947 1.00 70.81 299 LYS A C 1
ATOM 2398 O O . LYS A 1 299 ? 4.146 17.464 -27.000 1.00 70.81 299 LYS A O 1
ATOM 2403 N N . LYS A 1 300 ? 5.872 18.034 -25.692 1.00 72.25 300 LYS A N 1
ATOM 2404 C CA . LYS A 1 300 ? 6.963 17.569 -26.565 1.00 72.25 300 LYS A CA 1
ATOM 2405 C C . LYS A 1 300 ? 7.020 16.041 -26.706 1.00 72.25 300 LYS A C 1
ATOM 2407 O O . LYS A 1 300 ? 7.427 15.561 -27.752 1.00 72.25 300 LYS A O 1
ATOM 2412 N N . TYR A 1 301 ? 6.582 15.302 -25.686 1.00 69.19 301 TYR A N 1
ATOM 2413 C CA . TYR A 1 301 ? 6.572 13.832 -25.671 1.00 69.19 301 TYR A CA 1
ATOM 2414 C C . TYR A 1 301 ? 5.174 13.254 -25.912 1.00 69.19 301 TYR A C 1
ATOM 2416 O O . TYR A 1 301 ? 5.034 12.113 -26.332 1.00 69.19 301 TYR A O 1
ATOM 2424 N N . THR A 1 302 ? 4.136 14.056 -25.660 1.00 59.88 302 THR A N 1
ATOM 2425 C CA . THR A 1 302 ? 2.724 13.657 -25.757 1.00 59.88 302 THR A CA 1
ATOM 2426 C C . THR A 1 302 ? 2.047 14.105 -27.061 1.00 59.88 302 THR A C 1
ATOM 2428 O O . THR A 1 302 ? 0.884 13.780 -27.296 1.00 59.88 302 THR A O 1
ATOM 2431 N N . LYS A 1 303 ? 2.755 14.814 -27.958 1.00 56.81 303 LYS A N 1
ATOM 2432 C CA . LYS A 1 303 ? 2.258 15.127 -29.307 1.00 56.81 303 LYS A CA 1
ATOM 2433 C C . LYS A 1 303 ? 2.541 13.986 -30.293 1.00 56.81 303 LYS A C 1
ATOM 2435 O O . LYS A 1 303 ? 3.653 13.835 -30.780 1.00 56.81 303 LYS A O 1
ATOM 2440 N N . GLY A 1 304 ? 1.472 13.283 -30.669 1.00 48.91 304 GLY A N 1
ATOM 2441 C CA . GLY A 1 304 ? 1.249 12.842 -32.047 1.00 48.91 304 GLY A CA 1
ATOM 2442 C C . GLY A 1 304 ? 1.939 11.566 -32.524 1.00 48.91 304 GLY A C 1
ATOM 2443 O O . GLY A 1 304 ? 2.509 11.576 -33.610 1.00 48.91 304 GLY A O 1
ATOM 2444 N N . ARG A 1 305 ? 1.758 10.427 -31.842 1.00 39.47 305 ARG A N 1
ATOM 2445 C CA . ARG A 1 305 ? 1.656 9.173 -32.604 1.00 39.47 305 ARG A CA 1
ATOM 2446 C C . ARG A 1 305 ? 0.254 9.155 -33.213 1.00 39.47 305 ARG A C 1
ATOM 2448 O O . ARG A 1 305 ? -0.718 8.874 -32.516 1.00 39.47 305 ARG A O 1
ATOM 2455 N N . LYS A 1 306 ? 0.130 9.472 -34.512 1.00 43.19 306 LYS A N 1
ATOM 2456 C CA . LYS A 1 306 ? -0.947 8.857 -35.304 1.00 43.19 306 LYS A CA 1
ATOM 2457 C C . LYS A 1 306 ? -0.766 7.366 -35.068 1.00 43.19 306 LYS A C 1
ATOM 2459 O O . LYS A 1 306 ? 0.284 6.828 -35.403 1.00 43.19 306 LYS A O 1
ATOM 2464 N N . VAL A 1 307 ? -1.714 6.751 -34.378 1.00 43.06 307 VAL A N 1
ATOM 2465 C CA . VAL A 1 307 ? -1.684 5.327 -34.069 1.00 43.06 307 VAL A CA 1
ATOM 2466 C C . VAL A 1 307 ? -1.703 4.578 -35.403 1.00 43.06 307 VAL A C 1
ATOM 2468 O O . VAL A 1 307 ? -2.758 4.334 -35.968 1.00 43.06 307 VAL A O 1
ATOM 2471 N N . THR A 1 308 ? -0.530 4.250 -35.941 1.00 40.31 308 THR A N 1
ATOM 2472 C CA . THR A 1 308 ? -0.332 3.189 -36.934 1.00 40.31 308 THR A CA 1
ATOM 2473 C C . THR A 1 308 ? -0.166 1.873 -36.184 1.00 40.31 308 THR A C 1
ATOM 2475 O O . THR A 1 308 ? 0.834 1.174 -36.292 1.00 40.31 308 THR A O 1
ATOM 2478 N N . GLY A 1 309 ? -1.142 1.584 -35.331 1.00 35.88 309 GLY A N 1
ATOM 2479 C CA . GLY A 1 309 ? -1.393 0.260 -34.796 1.00 35.88 309 GLY A CA 1
ATOM 2480 C C . GLY A 1 309 ? -2.669 -0.216 -35.460 1.00 35.88 309 GLY A C 1
ATOM 2481 O O . GLY A 1 309 ? -3.617 0.566 -35.573 1.00 35.88 309 GLY A O 1
ATOM 2482 N N . VAL A 1 310 ? -2.665 -1.458 -35.941 1.00 37.69 310 VAL A N 1
ATOM 2483 C CA . VAL A 1 310 ? -3.863 -2.164 -36.393 1.00 37.69 310 VAL A CA 1
ATOM 2484 C C . VAL A 1 310 ? -4.968 -1.857 -35.397 1.00 37.69 310 VAL A C 1
ATOM 2486 O O . VAL A 1 310 ? -4.886 -2.192 -34.217 1.00 37.69 310 VAL A O 1
ATOM 2489 N N . ARG A 1 311 ? -5.969 -1.121 -35.871 1.00 34.41 311 ARG A N 1
ATOM 2490 C CA . ARG A 1 311 ? -7.185 -0.887 -35.124 1.00 34.41 311 ARG A CA 1
ATOM 2491 C C . ARG A 1 311 ? -7.842 -2.252 -35.017 1.00 34.41 311 ARG A C 1
ATOM 2493 O O . ARG A 1 311 ? -8.569 -2.637 -35.929 1.00 34.41 311 ARG A O 1
ATOM 2500 N N . GLU A 1 312 ? -7.600 -2.973 -33.928 1.00 39.16 312 GLU A N 1
ATOM 2501 C CA . GLU A 1 312 ? -8.626 -3.870 -33.423 1.00 39.16 312 GLU A CA 1
ATOM 2502 C C . GLU A 1 312 ? -9.847 -2.982 -33.238 1.00 39.16 312 GLU A C 1
ATOM 2504 O O . GLU A 1 312 ? -9.927 -2.124 -32.356 1.00 39.16 312 GLU A O 1
ATOM 2509 N N . GLN A 1 313 ? -10.741 -3.059 -34.217 1.00 36.38 313 GLN A N 1
ATOM 2510 C CA . GLN A 1 313 ? -12.034 -2.441 -34.103 1.00 36.38 313 GLN A CA 1
ATOM 2511 C C . GLN A 1 313 ? -12.683 -3.200 -32.944 1.00 36.38 313 GLN A C 1
ATOM 2513 O O . GLN A 1 313 ? -12.918 -4.400 -33.110 1.00 36.38 313 GLN A O 1
ATOM 2518 N N . PRO A 1 314 ? -12.990 -2.579 -31.784 1.00 41.09 314 PRO A N 1
ATOM 2519 C CA . PRO A 1 314 ? -14.028 -3.167 -30.947 1.00 41.09 314 PRO A CA 1
ATOM 2520 C C . PRO A 1 314 ? -15.195 -3.350 -31.904 1.00 41.09 314 PRO A C 1
ATOM 2522 O O . PRO A 1 314 ? -15.488 -2.377 -32.604 1.00 41.09 314 PRO A O 1
ATOM 2525 N N . ARG A 1 315 ? -15.727 -4.578 -32.050 1.00 39.31 315 ARG A N 1
ATOM 2526 C CA . ARG A 1 315 ? -16.793 -4.896 -33.015 1.00 39.31 315 ARG A CA 1
ATOM 2527 C C . ARG A 1 315 ? -17.757 -3.722 -33.019 1.00 39.31 315 ARG A C 1
ATOM 2529 O O . ARG A 1 315 ? -18.495 -3.519 -32.058 1.00 39.31 315 ARG A O 1
ATOM 2536 N N . ARG A 1 316 ? -17.643 -2.880 -34.048 1.00 42.44 316 ARG A N 1
ATOM 2537 C CA . ARG A 1 316 ? -18.454 -1.685 -34.171 1.00 42.44 316 ARG A CA 1
ATOM 2538 C C . ARG A 1 316 ? -19.794 -2.250 -34.573 1.00 42.44 316 ARG A C 1
ATOM 2540 O O . ARG A 1 316 ? -20.047 -2.438 -35.756 1.00 42.44 316 ARG A O 1
ATOM 2547 N N . THR A 1 317 ? -20.647 -2.543 -33.598 1.00 47.25 317 THR A N 1
ATOM 2548 C CA . THR A 1 317 ? -22.066 -2.335 -33.842 1.00 47.25 317 THR A CA 1
ATOM 2549 C C . THR A 1 317 ? -22.155 -0.924 -34.415 1.00 47.25 317 THR A C 1
ATOM 2551 O O . THR A 1 317 ? -21.625 -0.005 -33.774 1.00 47.25 317 THR A O 1
ATOM 2554 N N . PRO A 1 318 ? -22.660 -0.741 -35.647 1.00 48.06 318 PRO A N 1
ATOM 2555 C CA . PRO A 1 318 ? -22.777 0.588 -36.215 1.00 48.06 318 PRO A CA 1
ATOM 2556 C C . PRO A 1 318 ? -23.511 1.441 -35.186 1.00 48.06 318 PRO A C 1
ATOM 2558 O O . PRO A 1 318 ? -24.593 1.072 -34.727 1.00 48.06 318 PRO A O 1
ATOM 2561 N N . ALA A 1 319 ? -22.860 2.518 -34.738 1.00 52.00 319 ALA A N 1
ATOM 2562 C CA . ALA A 1 319 ? -23.519 3.480 -33.875 1.00 52.00 319 ALA A CA 1
ATOM 2563 C C . ALA A 1 319 ? -24.796 3.907 -34.612 1.00 52.00 319 ALA A C 1
ATOM 2565 O O . ALA A 1 319 ? -24.704 4.174 -35.817 1.00 52.00 319 ALA A O 1
ATOM 2566 N N . PRO A 1 320 ? -25.970 3.904 -33.954 1.00 58.22 320 PRO A N 1
ATOM 2567 C CA . PRO A 1 320 ? -27.199 4.320 -34.612 1.00 58.22 320 PRO A CA 1
ATOM 2568 C C . PRO A 1 320 ? -26.945 5.690 -35.238 1.00 58.22 320 PRO A C 1
ATOM 2570 O O . PRO A 1 320 ? -26.394 6.570 -34.573 1.00 58.22 320 PRO A O 1
ATOM 2573 N N . ALA A 1 321 ? -27.245 5.825 -36.534 1.00 61.56 321 ALA A N 1
ATOM 2574 C CA . ALA A 1 321 ? -27.017 7.059 -37.272 1.00 61.56 321 ALA A CA 1
ATOM 2575 C C . ALA A 1 321 ? -27.657 8.206 -36.486 1.00 61.56 321 ALA A C 1
ATOM 2577 O O . ALA A 1 321 ? -28.869 8.216 -36.260 1.00 61.56 321 ALA A O 1
ATOM 2578 N N . MET A 1 322 ? -26.816 9.107 -35.979 1.00 55.91 322 MET A N 1
ATOM 2579 C CA . MET A 1 322 ? -27.275 10.227 -35.174 1.00 55.91 322 MET A CA 1
ATOM 2580 C C . MET A 1 322 ? -28.149 11.094 -36.091 1.00 55.91 322 MET A C 1
ATOM 2582 O O . MET A 1 322 ? -27.678 11.450 -37.173 1.00 55.91 322 MET A O 1
ATOM 2586 N N . PRO A 1 323 ? -29.409 11.387 -35.732 1.00 66.12 323 PRO A N 1
ATOM 2587 C CA . PRO A 1 323 ? -30.298 12.146 -36.603 1.00 66.12 323 PRO A CA 1
ATOM 2588 C C . PRO A 1 323 ? -29.701 13.513 -36.953 1.00 66.12 323 PRO A C 1
ATOM 2590 O O . PRO A 1 323 ? -29.082 14.144 -36.098 1.00 66.12 323 PRO A O 1
ATOM 2593 N N . ASP A 1 324 ? -29.934 14.014 -38.168 1.00 64.56 324 ASP A N 1
ATOM 2594 C CA . ASP A 1 324 ? -29.334 15.267 -38.668 1.00 64.56 324 ASP A CA 1
ATOM 2595 C C . ASP A 1 324 ? -29.602 16.497 -37.780 1.00 64.56 324 ASP A C 1
ATOM 2597 O O . ASP A 1 324 ? -28.856 17.479 -37.801 1.00 64.56 324 ASP A O 1
ATOM 2601 N N . TRP A 1 325 ? -30.659 16.458 -36.963 1.00 65.50 325 TRP A N 1
ATOM 2602 C CA . TRP A 1 325 ? -30.978 17.515 -36.007 1.00 65.50 325 TRP A CA 1
ATOM 2603 C C . TRP A 1 325 ? -30.042 17.551 -34.788 1.00 65.50 325 TRP A C 1
ATOM 2605 O O . TRP A 1 325 ? -29.919 18.608 -34.175 1.00 65.50 325 TRP A O 1
ATOM 2615 N N . ALA A 1 326 ? -29.338 16.461 -34.460 1.00 63.91 326 ALA A N 1
ATOM 2616 C CA . ALA A 1 326 ? -28.460 16.379 -33.289 1.00 63.91 326 ALA A CA 1
ATOM 2617 C C . ALA A 1 326 ? -27.240 17.317 -33.369 1.00 63.91 326 ALA A C 1
ATOM 2619 O O . ALA A 1 326 ? -26.653 17.652 -32.343 1.00 63.91 326 ALA A O 1
ATOM 2620 N N . ASN A 1 327 ? -26.889 17.785 -34.573 1.00 66.88 327 ASN A N 1
ATOM 2621 C CA . ASN A 1 327 ? -25.795 18.734 -34.800 1.00 66.88 327 ASN A CA 1
ATOM 2622 C C . ASN A 1 327 ? -26.274 20.185 -35.010 1.00 66.88 327 ASN A C 1
ATOM 2624 O O . ASN A 1 327 ? -25.461 21.061 -35.312 1.00 66.88 327 ASN A O 1
ATOM 2628 N N . ARG A 1 328 ? -27.578 20.472 -34.878 1.00 69.94 328 ARG A N 1
ATOM 2629 C CA . ARG A 1 328 ? -28.126 21.823 -35.081 1.00 69.94 328 ARG A CA 1
ATOM 2630 C C . ARG A 1 328 ? -28.152 22.618 -33.778 1.00 69.94 328 ARG A C 1
ATOM 2632 O O . ARG A 1 328 ? -28.620 22.146 -32.750 1.00 69.94 328 ARG A O 1
ATOM 2639 N N . THR A 1 329 ? -27.691 23.865 -33.834 1.00 74.56 329 THR A N 1
ATOM 2640 C CA . THR A 1 329 ? -27.762 24.809 -32.709 1.00 74.56 329 THR A CA 1
ATOM 2641 C C . THR A 1 329 ? -29.078 25.584 -32.763 1.00 74.56 329 THR A C 1
ATOM 2643 O O . THR A 1 329 ? -29.325 26.312 -33.724 1.00 74.56 329 THR A O 1
ATOM 2646 N N . LEU A 1 330 ? -29.918 25.447 -31.735 1.00 78.38 330 LEU A N 1
ATOM 2647 C CA . LEU A 1 330 ? -31.167 26.203 -31.609 1.00 78.38 330 LEU A CA 1
ATOM 2648 C C . LEU A 1 330 ? -30.909 27.564 -30.951 1.00 78.38 330 LEU A C 1
ATOM 2650 O O . LEU A 1 330 ? -30.094 27.678 -30.036 1.00 78.38 330 LEU A O 1
ATOM 2654 N N . LYS A 1 331 ? -31.595 28.605 -31.430 1.00 83.31 331 LYS A N 1
ATOM 2655 C CA . LYS A 1 331 ? -31.518 29.970 -30.894 1.00 83.31 331 LYS A CA 1
ATOM 2656 C C . LYS A 1 331 ? -32.927 30.551 -30.802 1.00 83.31 331 LYS A C 1
ATOM 2658 O O . LYS A 1 331 ? -33.675 30.488 -31.775 1.00 83.31 331 LYS A O 1
ATOM 2663 N N . ALA A 1 332 ? -33.245 31.177 -29.673 1.00 84.12 332 ALA A N 1
ATOM 2664 C CA . ALA A 1 332 ? -34.508 31.871 -29.447 1.00 84.12 332 ALA A CA 1
ATOM 2665 C C . ALA A 1 332 ? -34.256 33.271 -28.866 1.00 84.12 332 ALA A C 1
ATOM 2667 O O . ALA A 1 332 ? -33.300 33.476 -28.119 1.00 84.12 332 ALA A O 1
ATOM 2668 N N . LYS A 1 333 ? -35.110 34.235 -29.227 1.00 86.88 333 LYS A N 1
ATOM 2669 C CA . LYS A 1 333 ? -35.124 35.592 -28.660 1.00 86.88 333 LYS A CA 1
ATOM 2670 C C . LYS A 1 333 ? -36.390 35.766 -27.821 1.00 86.88 333 LYS A C 1
ATOM 2672 O O . LYS A 1 333 ? -37.495 35.536 -28.320 1.00 86.88 333 LYS A O 1
ATOM 2677 N N . GLY A 1 334 ? -36.220 36.159 -26.564 1.00 86.69 334 GLY A N 1
ATOM 2678 C CA . GLY A 1 334 ? -37.319 36.456 -25.649 1.00 86.69 334 GLY A CA 1
ATOM 2679 C C . GLY A 1 334 ? -37.550 37.953 -25.491 1.00 86.69 334 GLY A C 1
ATOM 2680 O O . GLY A 1 334 ? -36.689 38.761 -25.844 1.00 86.69 334 GLY A O 1
ATOM 2681 N N . GLN A 1 335 ? -38.731 38.310 -24.996 1.00 85.81 335 GLN A N 1
ATOM 2682 C CA . GLN A 1 335 ? -39.115 39.686 -24.690 1.00 85.81 335 GLN A CA 1
ATOM 2683 C C . GLN A 1 335 ? -39.561 39.779 -23.233 1.00 85.81 335 GLN A C 1
ATOM 2685 O O . GLN A 1 335 ? -40.229 38.880 -22.729 1.00 85.81 335 GLN A O 1
ATOM 2690 N N . GLY A 1 336 ? -39.175 40.860 -22.563 1.00 84.25 336 GLY A N 1
ATOM 2691 C CA . GLY A 1 336 ? -39.541 41.137 -21.182 1.00 84.25 336 GLY A CA 1
ATOM 2692 C C . GLY A 1 336 ? -39.993 42.581 -21.057 1.00 84.25 336 GLY A C 1
ATOM 2693 O O . GLY A 1 336 ? -39.381 43.473 -21.644 1.00 84.25 336 GLY A O 1
ATOM 2694 N N . ILE A 1 337 ? -41.091 42.787 -20.339 1.00 81.88 337 ILE A N 1
ATOM 2695 C CA . ILE A 1 337 ? -41.687 44.102 -20.102 1.00 81.88 337 ILE A CA 1
ATOM 2696 C C . ILE A 1 337 ? -41.277 44.545 -18.698 1.00 81.88 337 ILE A C 1
ATOM 2698 O O . ILE A 1 337 ? -41.230 43.724 -17.779 1.00 81.88 337 ILE A O 1
ATOM 2702 N N . MET A 1 338 ? -40.946 45.827 -18.542 1.00 76.12 338 MET A N 1
ATOM 2703 C CA . MET A 1 338 ? -40.639 46.398 -17.232 1.00 76.12 338 MET A CA 1
ATOM 2704 C C . MET A 1 338 ? -41.920 46.495 -16.393 1.00 76.12 338 MET A C 1
ATOM 2706 O O . MET A 1 338 ? -42.907 47.040 -16.886 1.00 76.12 338 MET A O 1
ATOM 2710 N N . PRO A 1 339 ? -41.932 45.971 -15.157 1.00 75.94 339 PRO A N 1
ATOM 2711 C CA . PRO A 1 339 ? -43.082 46.112 -14.272 1.00 75.94 339 PRO A CA 1
ATOM 2712 C C . PRO A 1 339 ? -43.229 47.571 -13.816 1.00 75.94 339 PRO A C 1
ATOM 2714 O O . PRO A 1 339 ? -42.246 48.191 -13.411 1.00 75.94 339 PRO A O 1
ATOM 2717 N N . GLU A 1 340 ? -44.451 48.107 -13.877 1.00 72.50 340 GLU A N 1
ATOM 2718 C CA . GLU A 1 340 ? -44.738 49.520 -13.567 1.00 72.50 340 GLU A CA 1
ATOM 2719 C C . GLU A 1 340 ? -44.584 49.854 -12.071 1.00 72.50 340 GLU A C 1
ATOM 2721 O O . GLU A 1 340 ? -44.262 50.985 -11.725 1.00 72.50 340 GLU A O 1
ATOM 2726 N N . GLU A 1 341 ? -44.733 48.866 -11.183 1.00 74.56 341 GLU A N 1
ATOM 2727 C CA . GLU A 1 341 ? -44.684 49.030 -9.718 1.00 74.56 341 GLU A CA 1
ATOM 2728 C C . GLU A 1 341 ? -43.297 48.743 -9.103 1.00 74.56 341 GLU A C 1
ATOM 2730 O O . GLU A 1 341 ? -43.179 48.410 -7.925 1.00 74.56 341 GLU A O 1
ATOM 2735 N N . ALA A 1 342 ? -42.218 48.819 -9.884 1.00 66.19 342 ALA A N 1
ATOM 2736 C CA . ALA A 1 342 ? -40.880 48.539 -9.366 1.00 66.19 342 ALA A CA 1
ATOM 2737 C C . ALA A 1 342 ? -40.362 49.661 -8.445 1.00 66.19 342 ALA A C 1
ATOM 2739 O O . ALA A 1 342 ? -40.356 50.831 -8.818 1.00 66.19 342 ALA A O 1
ATOM 2740 N N . GLU A 1 343 ? -39.820 49.288 -7.281 1.00 71.50 343 GLU A N 1
ATOM 2741 C CA . GLU A 1 343 ? -39.263 50.221 -6.281 1.00 71.50 343 GLU A CA 1
ATOM 2742 C C . GLU A 1 343 ? -38.093 51.081 -6.810 1.00 71.50 343 GLU A C 1
ATOM 2744 O O . GLU A 1 343 ? -37.788 52.135 -6.256 1.00 71.50 343 GLU A O 1
ATOM 2749 N N . SER A 1 344 ? -37.425 50.642 -7.882 1.00 80.25 344 SER A N 1
ATOM 2750 C CA . SER A 1 344 ? -36.333 51.360 -8.545 1.00 80.25 344 SER A CA 1
ATOM 2751 C C . SER A 1 344 ? -36.286 51.023 -10.037 1.00 80.25 344 SER A C 1
ATOM 2753 O O . SER A 1 344 ? -36.591 49.899 -10.445 1.00 80.25 344 SER A O 1
ATOM 2755 N N . VAL A 1 345 ? -35.830 51.979 -10.853 1.00 77.50 345 VAL A N 1
ATOM 2756 C CA . VAL A 1 345 ? -35.639 51.814 -12.306 1.00 77.50 345 VAL A CA 1
ATOM 2757 C C . VAL A 1 345 ? -34.703 50.638 -12.606 1.00 77.50 345 VAL A C 1
ATOM 2759 O O . VAL A 1 345 ? -34.962 49.840 -13.501 1.00 77.50 345 VAL A O 1
ATOM 2762 N N . GLU A 1 346 ? -33.648 50.466 -11.812 1.00 76.94 346 GLU A N 1
ATOM 2763 C CA . GLU A 1 346 ? -32.679 49.373 -11.968 1.00 76.94 346 GLU A CA 1
ATOM 2764 C C . GLU A 1 346 ? -33.307 48.005 -11.667 1.00 76.94 346 GLU A C 1
ATOM 2766 O O . GLU A 1 346 ? -33.045 47.020 -12.363 1.00 76.94 346 GLU A O 1
ATOM 2771 N N . ALA A 1 347 ? -34.190 47.950 -10.665 1.00 79.19 347 ALA A N 1
ATOM 2772 C CA . ALA A 1 347 ? -34.942 46.746 -10.335 1.00 79.19 347 ALA A CA 1
ATOM 2773 C C . ALA A 1 347 ? -35.941 46.392 -11.449 1.00 79.19 347 ALA A C 1
ATOM 2775 O O . ALA A 1 347 ? -36.079 45.215 -11.792 1.00 79.19 347 ALA A O 1
ATOM 2776 N N . ALA A 1 348 ? -36.570 47.397 -12.069 1.00 79.19 348 ALA A N 1
ATOM 2777 C CA . ALA A 1 348 ? -37.448 47.216 -13.223 1.00 79.19 348 ALA A CA 1
ATOM 2778 C C . ALA A 1 348 ? -36.693 46.636 -14.430 1.00 79.19 348 ALA A C 1
ATOM 2780 O O . ALA A 1 348 ? -37.163 45.681 -15.052 1.00 79.19 348 ALA A O 1
ATOM 2781 N N . PHE A 1 349 ? -35.495 47.156 -14.721 1.00 80.62 349 PHE A N 1
ATOM 2782 C CA . PHE A 1 349 ? -34.632 46.647 -15.791 1.00 80.62 349 PHE A CA 1
ATOM 2783 C C . PHE A 1 349 ? -34.202 45.201 -15.544 1.00 80.62 349 PHE A C 1
ATOM 2785 O O . PHE A 1 349 ? -34.312 44.366 -16.442 1.00 80.62 349 PHE A O 1
ATOM 2792 N N . LEU A 1 350 ? -33.774 44.877 -14.321 1.00 83.31 350 LEU A N 1
ATOM 2793 C CA . LEU A 1 350 ? -33.378 43.515 -13.970 1.00 83.31 350 LEU A CA 1
ATOM 2794 C C . LEU A 1 350 ? -34.563 42.539 -14.057 1.00 83.31 350 LEU A C 1
ATOM 2796 O O . LEU A 1 350 ? -34.405 41.401 -14.504 1.00 83.31 350 LEU A O 1
ATOM 2800 N N . ALA A 1 351 ? -35.758 42.970 -13.647 1.00 83.94 351 ALA A N 1
ATOM 2801 C CA . ALA A 1 351 ? -36.976 42.175 -13.768 1.00 83.94 351 ALA A CA 1
ATOM 2802 C C . ALA A 1 351 ? -37.358 41.941 -15.239 1.00 83.94 351 ALA A C 1
ATOM 2804 O O . ALA A 1 351 ? -37.673 40.809 -15.610 1.00 83.94 351 ALA A O 1
ATOM 2805 N N . ALA A 1 352 ? -37.254 42.967 -16.090 1.00 85.62 352 ALA A N 1
ATOM 2806 C CA . ALA A 1 352 ? -37.493 42.842 -17.525 1.00 85.62 352 ALA A CA 1
ATOM 2807 C C . ALA A 1 352 ? -36.471 41.924 -18.206 1.00 85.62 352 ALA A C 1
ATOM 2809 O O . ALA A 1 352 ? -36.854 41.086 -19.019 1.00 85.62 352 ALA A O 1
ATOM 2810 N N . GLU A 1 353 ? -35.187 42.011 -17.851 1.00 86.31 353 GLU A N 1
ATOM 2811 C CA . GLU A 1 353 ? -34.155 41.117 -18.385 1.00 86.31 353 GLU A CA 1
ATOM 2812 C C . GLU A 1 353 ? -34.421 39.660 -17.984 1.00 86.31 353 GLU A C 1
ATOM 2814 O O . GLU A 1 353 ? -34.383 38.757 -18.824 1.00 86.31 353 GLU A O 1
ATOM 2819 N N . ARG A 1 354 ? -34.782 39.423 -16.716 1.00 85.38 354 ARG A N 1
ATOM 2820 C CA . ARG A 1 354 ? -35.170 38.091 -16.227 1.00 85.38 354 ARG A CA 1
ATOM 2821 C C . ARG A 1 354 ? -36.413 37.559 -16.939 1.00 85.38 354 ARG A C 1
ATOM 2823 O O . ARG A 1 354 ? -36.434 36.385 -17.306 1.00 85.38 354 ARG A O 1
ATOM 2830 N N . ALA A 1 355 ? -37.414 38.405 -17.177 1.00 86.62 355 ALA A N 1
ATOM 2831 C CA . ALA A 1 355 ? -38.615 38.040 -17.924 1.00 86.62 355 ALA A CA 1
ATOM 2832 C C . ALA A 1 355 ? -38.298 37.719 -19.395 1.00 86.62 355 ALA A C 1
ATOM 2834 O O . ALA A 1 355 ? -38.762 36.706 -19.918 1.00 86.62 355 ALA A O 1
ATOM 2835 N N . ALA A 1 356 ? -37.439 38.515 -20.040 1.00 89.25 356 ALA A N 1
ATOM 2836 C CA . ALA A 1 356 ? -36.981 38.269 -21.405 1.00 89.25 356 ALA A CA 1
ATOM 2837 C C . ALA A 1 356 ? -36.208 36.952 -21.512 1.00 89.25 356 ALA A C 1
ATOM 2839 O O . ALA A 1 356 ? -36.405 36.185 -22.455 1.00 89.25 356 ALA A O 1
ATOM 2840 N N . PHE A 1 357 ? -35.358 36.655 -20.530 1.00 86.50 357 PHE A N 1
ATOM 2841 C CA . PHE A 1 357 ? -34.628 35.396 -20.475 1.00 86.50 357 PHE A CA 1
ATOM 2842 C C . PHE A 1 357 ? -35.571 34.201 -20.275 1.00 86.50 357 PHE A C 1
ATOM 2844 O O . PHE A 1 357 ? -35.451 33.199 -20.980 1.00 86.50 357 PHE A O 1
ATOM 2851 N N . ALA A 1 358 ? -36.557 34.321 -19.383 1.00 85.06 358 ALA A N 1
ATOM 2852 C CA . ALA A 1 358 ? -37.566 33.288 -19.165 1.00 85.06 358 ALA A CA 1
ATOM 2853 C C . ALA A 1 358 ? -38.403 33.013 -20.430 1.00 85.06 358 ALA A C 1
ATOM 2855 O O . ALA A 1 358 ? -38.621 31.853 -20.784 1.00 85.06 358 ALA A O 1
ATOM 2856 N N . ASP A 1 359 ? -38.808 34.055 -21.163 1.00 88.62 359 ASP A N 1
ATOM 2857 C CA . ASP A 1 359 ? -39.528 33.901 -22.432 1.00 88.62 359 ASP A CA 1
ATOM 2858 C C . ASP A 1 359 ? -38.647 33.273 -23.529 1.00 88.62 359 ASP A C 1
ATOM 2860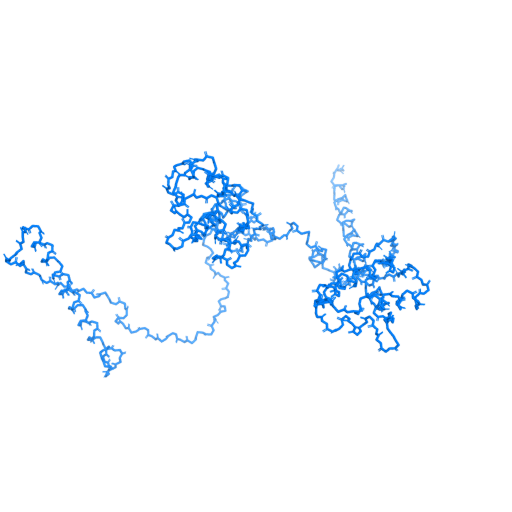 O O . ASP A 1 359 ? -39.105 32.414 -24.288 1.00 88.62 359 ASP A O 1
ATOM 2864 N N . ALA A 1 360 ? -37.358 33.630 -23.585 1.00 88.56 360 ALA A N 1
ATOM 2865 C CA . ALA A 1 360 ? -36.405 33.015 -24.508 1.00 88.56 360 ALA A CA 1
ATOM 2866 C C . ALA A 1 360 ? -36.258 31.510 -24.237 1.00 88.56 360 ALA A C 1
ATOM 2868 O O . ALA A 1 360 ? -36.269 30.711 -25.175 1.00 88.56 360 ALA A O 1
ATOM 2869 N N . LEU A 1 361 ? -36.167 31.122 -22.961 1.00 87.00 361 LEU A N 1
ATOM 2870 C CA . LEU A 1 361 ? -36.099 29.721 -22.550 1.00 87.00 361 LEU A CA 1
ATOM 2871 C C . LEU A 1 361 ? -37.386 28.962 -22.879 1.00 87.00 361 LEU A C 1
ATOM 2873 O O . LEU A 1 361 ? -37.301 27.839 -23.370 1.00 87.00 361 LEU A O 1
ATOM 2877 N N . ARG A 1 362 ? -38.563 29.571 -22.681 1.00 87.00 362 ARG A N 1
ATOM 2878 C CA . ARG A 1 362 ? -39.852 28.971 -23.065 1.00 87.00 362 ARG A CA 1
ATOM 2879 C C . ARG A 1 362 ? -39.907 28.671 -24.565 1.00 87.00 362 ARG A C 1
ATOM 2881 O O . ARG A 1 362 ? -40.207 27.545 -24.947 1.00 87.00 362 ARG A O 1
ATOM 2888 N N . LYS A 1 363 ? -39.543 29.642 -25.407 1.00 87.94 363 LYS A N 1
ATOM 2889 C CA . LYS A 1 363 ? -39.498 29.480 -26.872 1.00 87.94 363 LYS A CA 1
ATOM 2890 C C . LYS A 1 363 ? -38.483 28.423 -27.315 1.00 87.94 363 LYS A C 1
ATOM 2892 O O . LYS A 1 363 ? -38.741 27.669 -28.247 1.00 87.94 363 LYS A O 1
ATOM 2897 N N . LEU A 1 364 ? -37.330 28.345 -26.648 1.00 86.88 364 LEU A N 1
ATOM 2898 C CA . LEU A 1 364 ? -36.323 27.317 -26.927 1.00 86.88 364 LEU A CA 1
ATOM 2899 C C . LEU A 1 364 ? -36.845 25.927 -26.530 1.00 86.88 364 LEU A C 1
ATOM 2901 O O . LEU A 1 364 ? -36.701 24.975 -27.293 1.00 86.88 364 LEU A O 1
ATOM 2905 N N . ALA A 1 365 ? -37.518 25.820 -25.385 1.00 82.62 365 ALA A N 1
ATOM 2906 C CA . ALA A 1 365 ? -38.153 24.581 -24.955 1.00 82.62 365 ALA A CA 1
ATOM 2907 C C . ALA A 1 365 ? -39.232 24.122 -25.950 1.00 82.62 365 ALA A C 1
ATOM 2909 O O . ALA A 1 365 ? -39.234 22.957 -26.331 1.00 82.62 365 ALA A O 1
ATOM 2910 N N . GLU A 1 366 ? -40.085 25.020 -26.454 1.00 83.94 366 GLU A N 1
ATOM 2911 C CA . GLU A 1 366 ? -41.055 24.704 -27.518 1.00 83.94 366 GLU A CA 1
ATOM 2912 C C . GLU A 1 366 ? -40.380 24.180 -28.793 1.00 83.94 366 GLU A C 1
ATOM 2914 O O . GLU A 1 366 ? -40.823 23.181 -29.361 1.00 83.94 366 GLU A O 1
ATOM 2919 N N . GLN A 1 367 ? -39.270 24.799 -29.214 1.00 81.56 367 GLN A N 1
ATOM 2920 C CA . GLN A 1 367 ? -38.490 24.319 -30.358 1.00 81.56 367 GLN A CA 1
ATOM 2921 C C . GLN A 1 367 ? -37.933 22.911 -30.131 1.00 81.56 367 GLN A C 1
ATOM 2923 O O . GLN A 1 367 ? -37.915 22.118 -31.068 1.00 81.56 367 GLN A O 1
ATOM 2928 N N . VAL A 1 368 ? -37.501 22.593 -28.907 1.00 80.56 368 VAL A N 1
ATOM 2929 C CA . V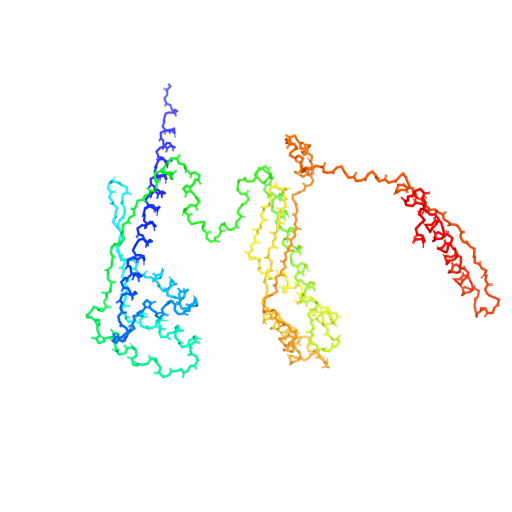AL A 1 368 ? -36.996 21.261 -28.540 1.00 80.56 368 VAL A CA 1
ATOM 2930 C C . VAL A 1 368 ? -38.128 20.237 -28.492 1.00 80.56 368 VAL A C 1
ATOM 2932 O O . VAL A 1 368 ? -37.982 19.154 -29.053 1.00 80.56 368 VAL A O 1
ATOM 2935 N N . TYR A 1 369 ? -39.272 20.578 -27.892 1.00 78.88 369 TYR A N 1
ATOM 2936 C CA . TYR A 1 369 ? -40.439 19.694 -27.830 1.00 78.88 369 TYR A CA 1
ATOM 2937 C C . TYR A 1 369 ? -41.018 19.382 -29.218 1.00 78.88 369 TYR A C 1
ATOM 2939 O O . TYR A 1 369 ? -41.524 18.284 -29.436 1.00 78.88 369 TYR A O 1
ATOM 2947 N N . GLY A 1 370 ? -40.895 20.309 -30.173 1.00 71.25 370 GLY A N 1
ATOM 2948 C CA . GLY A 1 370 ? -41.294 20.112 -31.569 1.00 71.25 370 GLY A CA 1
ATOM 2949 C C . GLY A 1 370 ? -40.333 19.263 -32.415 1.00 71.25 370 GLY A C 1
ATOM 2950 O O . GLY A 1 370 ? -40.641 18.984 -33.578 1.00 71.25 370 GLY A O 1
ATOM 2951 N N . LEU A 1 371 ? -39.176 18.845 -31.884 1.00 75.94 371 LEU A N 1
ATOM 2952 C CA . LEU A 1 371 ? -38.249 17.981 -32.619 1.00 75.94 371 LEU A CA 1
ATOM 2953 C C . LEU A 1 371 ? -38.832 16.570 -32.750 1.00 75.94 371 LEU A C 1
ATOM 2955 O O . LEU A 1 371 ? -39.293 15.966 -31.784 1.00 75.94 371 LEU A O 1
ATOM 2959 N N . LYS A 1 372 ? -38.799 16.023 -33.967 1.00 65.88 372 LYS A N 1
ATOM 2960 C CA . LYS A 1 372 ? -39.238 14.651 -34.240 1.00 65.88 372 LYS A CA 1
ATOM 2961 C C . LYS A 1 372 ? -38.078 13.684 -34.024 1.00 65.88 372 LYS A C 1
ATOM 2963 O O . LYS A 1 372 ? -37.049 13.784 -34.693 1.00 65.88 372 LYS A O 1
ATOM 2968 N N . ILE A 1 373 ? -38.252 12.733 -33.108 1.00 65.88 373 ILE A N 1
ATOM 2969 C CA . ILE A 1 373 ? -37.256 11.688 -32.821 1.00 65.88 373 ILE A CA 1
ATOM 2970 C C . ILE A 1 373 ? -37.366 10.564 -33.869 1.00 65.88 373 ILE A C 1
ATOM 2972 O O . ILE A 1 373 ? -36.351 10.008 -34.289 1.00 65.88 373 ILE A O 1
ATOM 2976 N N . LYS A 1 374 ? -38.590 10.267 -34.339 1.00 63.09 374 LYS A N 1
ATOM 2977 C CA . LYS A 1 374 ? -38.920 9.346 -35.450 1.00 63.09 374 LYS A CA 1
ATOM 2978 C C . LYS A 1 374 ? -40.101 9.912 -36.262 1.00 63.09 374 LYS A C 1
ATOM 2980 O O . LYS A 1 374 ? -40.724 10.878 -35.836 1.00 63.09 374 LYS A O 1
ATOM 2985 N N . ALA A 1 375 ? -40.429 9.328 -37.423 1.00 59.22 375 ALA A N 1
ATOM 2986 C CA . ALA A 1 375 ? -41.410 9.872 -38.383 1.00 59.22 375 ALA A CA 1
ATOM 2987 C C . ALA A 1 375 ? -42.789 10.259 -37.789 1.00 59.22 375 ALA A C 1
ATOM 2989 O O . ALA A 1 375 ? -43.447 11.147 -38.332 1.00 59.22 375 ALA A O 1
ATOM 2990 N N . GLN A 1 376 ? -43.199 9.642 -36.674 1.00 56.47 376 GLN A N 1
ATOM 2991 C CA . GLN A 1 376 ? -44.494 9.869 -36.017 1.00 56.47 376 GLN A CA 1
ATOM 2992 C C . GLN A 1 376 ? -44.410 10.226 -34.518 1.00 56.47 376 GLN A C 1
ATOM 2994 O O . GLN A 1 376 ? -45.444 10.278 -33.871 1.00 56.47 376 GLN A O 1
ATOM 2999 N N . THR A 1 377 ? -43.221 10.475 -33.955 1.00 60.34 377 THR A N 1
ATOM 3000 C CA . THR A 1 377 ? -43.048 10.726 -32.503 1.00 60.34 377 THR A CA 1
ATOM 3001 C C . THR A 1 377 ? -42.266 12.015 -32.268 1.00 60.34 377 THR A C 1
ATOM 3003 O O . THR A 1 377 ? -41.137 12.158 -32.761 1.00 60.34 377 THR A O 1
ATOM 3006 N N . THR A 1 378 ? -42.869 12.965 -31.550 1.00 70.69 378 THR A N 1
ATOM 3007 C CA . THR A 1 378 ? -42.201 14.201 -31.109 1.00 70.69 378 THR A CA 1
ATOM 3008 C C . THR A 1 378 ? -41.502 13.991 -29.764 1.00 70.69 378 THR A C 1
ATOM 3010 O O . THR A 1 378 ? -41.736 12.992 -29.103 1.00 70.69 378 THR A O 1
ATOM 3013 N N . VAL A 1 379 ? -40.620 14.903 -29.345 1.00 63.53 379 VAL A N 1
ATOM 3014 C CA . VAL A 1 379 ? -39.974 14.847 -28.011 1.00 63.53 379 VAL A CA 1
ATOM 3015 C C . VAL A 1 379 ? -40.996 14.978 -26.866 1.00 63.53 379 VAL A C 1
ATOM 3017 O O . VAL A 1 379 ? -40.682 14.648 -25.724 1.00 63.53 379 VAL A O 1
ATOM 3020 N N . LYS A 1 380 ? -42.202 15.479 -27.155 1.00 61.56 380 LYS A N 1
ATOM 3021 C CA . LYS A 1 380 ? -43.285 15.656 -26.181 1.00 61.56 380 LYS A CA 1
ATOM 3022 C C . LYS A 1 380 ? -44.175 14.411 -26.016 1.00 61.56 380 LYS A C 1
ATOM 3024 O O . LYS A 1 380 ? -44.802 14.297 -24.965 1.00 61.56 380 LYS A O 1
ATOM 3029 N N . ASP A 1 381 ? -44.238 13.547 -27.034 1.00 54.28 381 ASP A N 1
ATOM 3030 C CA . ASP A 1 381 ? -45.013 12.291 -27.049 1.00 54.28 381 ASP A CA 1
ATOM 3031 C C . ASP A 1 381 ? -44.184 11.130 -26.482 1.00 54.28 381 ASP A C 1
ATOM 3033 O O . ASP A 1 381 ? -44.754 10.318 -25.717 1.00 54.28 381 ASP A O 1
#

Mean predicted aligned error: 20.86 Å

Radius of gyration: 34.76 Å; Cα contacts (8 Å, |Δi|>4): 476; chains: 1; bounding box: 93×89×67 Å

pLDDT: mean 76.08, std 15.11, range [33.94, 93.81]

Neare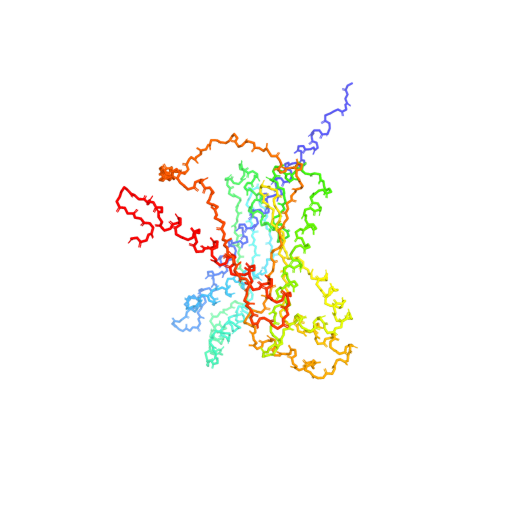st PDB structures (foldseek):
  9hmf-assembly1_C  TM=7.759E-01  e=3.145E-01  Campylobacter jejuni
  7dai-assembly2_C  TM=2.918E-01  e=3.405E+00  Oryza sativa Japonica Group
  4ghk-assembly3_D  TM=2.683E-01  e=6.619E+00  Burkholderia thailandensis E264

Secondary structure (DSSP, 8-state):
--SSHHHHHHHHHHHHHHHHHHHHHHHHHHHHHHHHHHHHHHHHT-BSSSS-BHHHHHHH-HHHHHHHHHHHHTPEEEEEEE-TTS-EEEEEEEEHHHHHHHHHHHHHHHSTT-THHHHHHHHHHHH---SEEEEEEEE---HHHHT-HHHHHHHS---TT-S--STT-HHHHHS-HHHHHHHHHHHHHHHHHHHHHHHHT-EEETTEEHHHHHHT-HHHHHHHHHHHHTPPEEEEEE-TTSEEEEEEEEEHHHHHHHHHHHHHHHT--TT--HHHHHTHHHH---SEEEEEEEEE--HHHHS-----S-------PPPP---GGGGPPP------PPPTT-SSHHHHHHHHHHHHHHHHHHHHHHHHHT-EEETTEETT-

Solvent-accessible surface area (backbone atoms only — not comparable to full-atom values): 21519 Å² total; per-residue (Å²): 143,89,86,74,71,68,64,58,55,52,54,53,53,51,52,55,51,50,52,54,51,51,45,54,53,46,2,43,49,38,1,46,52,38,18,39,49,54,49,50,55,54,54,31,68,37,51,38,51,99,88,43,34,41,43,60,61,35,69,74,35,71,69,44,38,54,50,53,55,52,55,49,75,65,47,46,76,76,50,76,49,76,50,95,84,57,38,17,37,25,35,33,38,44,46,47,69,57,53,52,51,52,50,51,59,45,46,58,71,70,48,83,81,64,87,67,69,59,64,40,55,51,37,36,59,73,72,47,90,63,64,63,50,73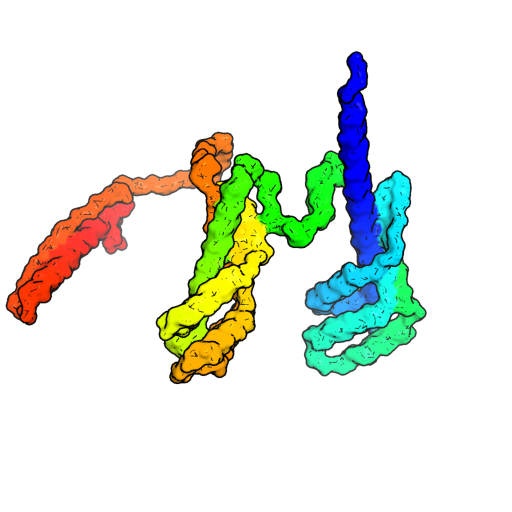,41,75,7,58,18,52,58,56,69,74,38,75,79,29,69,74,56,42,61,61,73,53,64,64,54,90,84,56,61,53,65,57,75,93,28,72,58,54,69,71,40,54,71,69,50,52,50,48,20,49,54,44,3,47,50,41,5,43,49,50,37,50,53,55,53,32,66,37,54,36,51,99,89,44,33,40,46,58,57,39,69,71,37,70,67,46,35,51,53,50,55,50,52,51,69,68,54,59,69,78,48,47,45,65,45,78,82,37,37,29,35,20,36,30,58,47,46,48,66,61,53,40,52,50,54,34,52,50,37,66,72,70,64,54,74,83,82,54,41,62,72,44,45,56,40,30,65,76,74,46,87,65,65,61,50,75,19,77,6,65,27,47,46,58,70,87,78,59,63,74,80,75,76,88,54,87,74,78,65,71,83,72,69,75,72,76,81,76,59,83,68,79,80,59,86,86,85,58,85,42,68,43,69,63,57,89,84,47,96,38,73,67,57,16,51,54,50,10,52,51,40,13,50,52,42,15,50,52,54,41,49,52,58,53,39,67,37,65,82,48,104,88,38,42,66,74,109

Sequence (381 aa):
MRKFVTVVAFVAAALTAQDLAKEKLLARRAAELDAYRKLAEYIKGLRISSSTTVKDFVTESDEINAAFRTMIKHARVTDVRYFKDGTCEVDAEITLERVVTELKRTVVRHYHGSTWTDEVMENIKKHTQRKVIKVTGSGCVRDELLNNPQLMDEFISRSPSKRNDWSGLEIWERAHPRDRLLAKRAAELDAKRKLAETIKGLQISGSTYVKDFVAQSDEVRSHFDHFIKGVRITAYVFYPDGRVEAEAEVTIERVVEELKRTTKMVRLGGVWVPQTMEKVKKYTQKRIIKAIGSASLGKKYTKGRKVTGVREQPRRTPAPAMPDWANRTLKAKGQGIMPEEAESVEAAFLAAERAAFADALRKLAEQVYGLKIKAQTTVKD

Foldseek 3Di:
DDDDPVVVVVVVVVVVVVLLVLQLVQLVVQQLVQQLVVVLVVQQQQDLDPPDGVVNVCVVDPLSVVLSSVLSNPWDWDDWDADPVQKIKIKTKDFPVSVLVSNLVSCCVPPPDDPSNPSSSVRSVVPDPDRMDIDMGMGGDDPVCSVPVVVSVVSPPCPPVPPADCPPQPLLVPDDPVLNVVLVVQLLVQQLVQLLVVQQQQALDDPDGNVVVCVPDPLSVVLSVVVSVPFDWDDWHADSLQKIKIKTKDFLVVVLVSLQVSCVVVVDDDCSHSVSSVCSVVRDPDRMDMGIGMGGRDPVSNPDDPPPDPPPPPPCPPDPPDPPCVPDDDFFWFFFAFDPPDPDPVRSVVRRVVRRVVRRVVVSVVVQQQDAPDPPDGVVD